Protein AF-A0A6I4T514-F1 (afdb_monomer)

Mean predicted aligned error: 13.27 Å

Solvent-accessible surface area (backbone atoms only — not comparable to full-atom values): 27432 Å² total; per-residue (Å²): 143,80,92,79,86,78,85,79,81,81,82,67,84,82,82,64,94,80,58,70,82,73,48,35,54,65,45,45,50,51,48,52,52,49,55,52,72,65,51,49,68,32,47,66,38,45,50,48,49,50,52,49,49,50,22,62,66,36,32,63,74,52,52,71,67,57,29,47,54,56,55,74,60,58,63,60,54,76,78,53,40,54,42,27,47,65,46,61,66,59,56,57,58,77,94,71,58,61,94,42,57,67,49,40,46,50,50,51,46,44,36,38,28,63,82,70,76,57,60,56,33,46,58,62,52,61,55,42,86,90,59,68,97,79,67,57,71,56,53,55,47,52,50,33,52,58,51,44,59,33,44,81,66,31,50,65,57,33,48,26,38,76,24,47,34,41,22,43,32,43,51,42,52,62,78,42,75,63,51,79,96,52,50,70,68,54,51,51,48,53,43,40,55,47,46,51,36,51,26,40,33,24,30,49,32,28,27,22,52,29,31,27,24,33,57,38,73,58,51,78,50,36,71,69,64,88,89,51,77,43,38,31,34,55,61,38,61,62,47,21,60,56,51,47,57,63,46,52,64,54,68,70,58,69,53,83,70,61,69,74,64,76,82,83,83,82,78,84,81,92,52,80,78,56,49,65,53,47,71,66,45,50,71,57,46,66,65,66,65,69,75,82,68,63,73,69,54,52,59,53,23,53,56,54,50,57,65,60,67,75,72,65,97,42,73,65,60,55,40,34,73,39,98,59,63,52,71,74,56,30,68,32,45,34,31,25,66,54,44,81,61,32,46,53,67,24,43,31,31,38,8,42,53,45,39,48,31,43,53,64,41,42,59,66,49,53,54,47,51,52,74,44,77,86,50,92,77,68,68,58,57,59,70,69,72,75,57,79,88,51,45,55,97,64,44,66,67,56,38,53,55,52,42,52,40,45,34,43,72,57,50,65,53,70,68,88,74,61,88,59,67,79,67,45,74,79,40,97,62,78,74,100,58,74,53,45,53,54,48,22,50,50,49,43,55,57,14,58,74,42,76,81,74,95,60,95,62,70,86,66,68,58,54,31,52,38,46,64,68,28,37,39,46,59,38,48,25,49,53,79

Radius of gyration: 26.82 Å; Cα contacts (8 Å, |Δi|>4): 531; chains: 1; bounding box: 103×42×83 Å

Organism: NCBI:txid1808508

Sequence (480 aa):
MKLSDKKTDNNKPKNKPRNFARNVPRNLKRLAKTVIKYRPISRRGLLNVRDWLFAEIWGENLSSEKRQAQLFSFEPWDKLKMAVMDSRDLPLPDNIVPDSAAGLLELCKKLLDRSDDGYLRTHFVTGWAGVEHGFEDAELRAFCEQLWQTSANDPDFYRLVVRGDHGSATAYLTKHRIPVGLTAESAIRLIYRMELIWCAHDAQASAGRAARSMKGAFSWLHSNVEGERMCAGTPIAIWRPVYQMLTENTDRYRTNEEARGGKAEAKPTRHDDVKNIKAVVEPTLQREMLRDISRKDRDHLLADVRDLAESQDDIFWNEIRKDKTSEEVANLQMSQIWYRGLTPLQVISLAVVRLIQMEATLEKRIASMYRHTGSTDAFYPPVLAFSQSELPENWRKRAVQLVDDLRRTILNDCDHGSRNEEVREGAGVTSHSNDYLDEALRFLEEANQEPLPNAPSLPLTGKRRTASLLDVAAETRMAR

Nearest PDB structures (foldseek):
  7dr2-assembly1_aB  TM=1.729E-01  e=5.388E+00  Cyanophora paradoxa

Secondary structure (DSSP, 8-state):
------------------SHHHHSHHHHHHHHHHHHHT---SHHHHHHHHHHHHHHHHTTTS-HHHHHHHHTT---GGGS-HHHHHTTTSPPPGGGS-SSHHHHHHHHHHHH-TT--SHHHHHHHHTSTT--SS-HHHHHHHHHHHHHHHHHH-HHHHHHHHHT-HHHHHHHHHHSPPPTT--HHHHHHHHHHHHHHHHHHHHHHHHHHHHHHHH-TTTTTS-PPTT---BTHHHHHHHHHHHHHHHHHHHT---TTGGGS--PPPPPPP-HHHHHHHHHHHHHHHHHHSSS--HHHHHHHHHHHHHGGGS---HHHHHHHSSS--HHHHTSBHHHHHTTT--HHHHHHHHHHHHHHHHHHHHHHHHHHHHHBTBTT----SSPPP-GGGS-TTHHHHHHHHHHHHIIIII----SS---GGGTTTTT-----THHHHHHHHHHHHHHHSPPPSS---TTS-HHHHHHHHS--HHHHH--

Structure (mmCIF, N/CA/C/O backbone):
data_AF-A0A6I4T514-F1
#
_entry.id   AF-A0A6I4T514-F1
#
loop_
_atom_site.group_PDB
_atom_site.id
_atom_site.type_symbol
_atom_site.label_atom_id
_atom_site.label_alt_id
_atom_site.label_comp_id
_atom_site.label_asym_id
_atom_site.label_entity_id
_atom_site.label_seq_id
_atom_site.pdbx_PDB_ins_code
_atom_site.Cartn_x
_atom_site.Cartn_y
_atom_site.Cartn_z
_atom_site.occupancy
_atom_site.B_iso_or_equiv
_atom_site.auth_seq_id
_atom_site.auth_comp_id
_atom_site.auth_asym_id
_atom_site.auth_atom_id
_atom_site.pdbx_PDB_model_num
ATOM 1 N N . MET A 1 1 ? 73.552 7.744 5.728 1.00 41.56 1 MET A N 1
ATOM 2 C CA . MET A 1 1 ? 72.502 8.761 5.518 1.00 41.56 1 MET A CA 1
ATOM 3 C C . MET A 1 1 ? 72.047 8.695 4.064 1.00 41.56 1 MET A C 1
ATOM 5 O O . MET A 1 1 ? 72.770 9.163 3.198 1.00 41.56 1 MET A O 1
ATOM 9 N N . LYS A 1 2 ? 70.929 8.008 3.804 1.00 26.48 2 LYS A N 1
ATOM 10 C CA . LYS A 1 2 ? 70.063 8.112 2.614 1.00 26.48 2 LYS A CA 1
ATOM 11 C C . LYS A 1 2 ? 68.836 7.233 2.886 1.00 26.48 2 LYS A C 1
ATOM 13 O O . LYS A 1 2 ? 68.977 6.031 3.088 1.00 26.48 2 LYS A O 1
ATOM 18 N N . LEU A 1 3 ? 67.682 7.883 3.009 1.00 29.42 3 LEU A N 1
ATOM 19 C CA . LEU A 1 3 ? 66.359 7.285 3.184 1.00 29.42 3 LEU A CA 1
ATOM 20 C C . LEU A 1 3 ? 65.986 6.504 1.912 1.00 29.42 3 LEU A C 1
ATOM 22 O O . LEU A 1 3 ? 66.141 7.036 0.815 1.00 29.42 3 LEU A O 1
ATOM 26 N N . SER A 1 4 ? 65.514 5.261 2.052 1.00 28.69 4 SER A N 1
ATOM 27 C CA . SER A 1 4 ? 64.850 4.525 0.970 1.00 28.69 4 SER A CA 1
ATOM 28 C C . SER A 1 4 ? 63.427 4.192 1.410 1.00 28.69 4 SER A C 1
ATOM 30 O O . SER A 1 4 ? 63.232 3.429 2.362 1.00 28.69 4 SER A O 1
ATOM 32 N N . ASP A 1 5 ? 62.466 4.792 0.716 1.00 28.94 5 ASP A N 1
ATOM 33 C CA . ASP A 1 5 ? 61.029 4.673 0.925 1.00 28.94 5 ASP A CA 1
ATOM 34 C C . ASP A 1 5 ? 60.542 3.221 0.872 1.00 28.94 5 ASP A C 1
ATOM 36 O O . ASP A 1 5 ? 60.713 2.498 -0.116 1.00 28.94 5 ASP A O 1
ATOM 40 N N . LYS A 1 6 ? 59.885 2.798 1.956 1.00 32.69 6 LYS A N 1
ATOM 41 C CA . LYS A 1 6 ? 59.033 1.610 1.971 1.00 32.69 6 LYS A CA 1
ATOM 42 C C . LYS A 1 6 ? 57.714 1.959 1.285 1.00 32.69 6 LYS A C 1
ATOM 44 O O . LYS A 1 6 ? 57.008 2.866 1.711 1.00 32.69 6 LYS A O 1
ATOM 49 N N . LYS A 1 7 ? 57.401 1.177 0.250 1.00 30.92 7 LYS A N 1
ATOM 50 C CA . LYS A 1 7 ? 56.114 1.081 -0.448 1.00 30.92 7 LYS A CA 1
ATOM 51 C C . LYS A 1 7 ? 54.922 1.233 0.506 1.00 30.92 7 LYS A C 1
ATOM 53 O O . LYS A 1 7 ? 54.675 0.356 1.331 1.00 30.92 7 LYS A O 1
ATOM 58 N N . THR A 1 8 ? 54.155 2.298 0.327 1.00 29.30 8 THR A N 1
ATOM 59 C CA . THR A 1 8 ? 52.749 2.366 0.719 1.00 29.30 8 THR A CA 1
ATOM 60 C C . THR A 1 8 ? 51.925 1.673 -0.363 1.00 29.30 8 THR A C 1
ATOM 62 O O . THR A 1 8 ? 51.815 2.144 -1.495 1.00 29.30 8 THR A O 1
ATOM 65 N N . ASP A 1 9 ? 51.384 0.502 -0.027 1.00 27.64 9 ASP A N 1
ATOM 66 C CA . ASP A 1 9 ? 50.375 -0.171 -0.839 1.00 27.64 9 ASP A CA 1
ATOM 67 C C . ASP A 1 9 ? 49.108 0.693 -0.870 1.00 27.64 9 ASP A C 1
ATOM 69 O O . ASP A 1 9 ? 48.413 0.869 0.132 1.00 27.64 9 ASP A O 1
ATOM 73 N N . ASN A 1 10 ? 48.811 1.233 -2.051 1.00 25.98 10 ASN A N 1
ATOM 74 C CA . ASN A 1 10 ? 47.530 1.840 -2.385 1.00 25.98 10 ASN A CA 1
ATOM 75 C C . ASN A 1 10 ? 46.433 0.767 -2.334 1.00 25.98 10 ASN A C 1
ATOM 77 O O . ASN A 1 10 ? 46.125 0.121 -3.341 1.00 25.98 10 ASN A O 1
ATOM 81 N N . ASN A 1 11 ? 45.811 0.601 -1.169 1.00 28.73 11 ASN A N 1
ATOM 82 C CA . ASN A 1 11 ? 44.577 -0.158 -1.009 1.00 28.73 11 ASN A CA 1
ATOM 83 C C . ASN A 1 11 ? 43.403 0.654 -1.589 1.00 28.73 11 ASN A C 1
ATOM 85 O O . ASN A 1 11 ? 42.594 1.235 -0.875 1.00 28.73 11 ASN A O 1
ATOM 89 N N . LYS A 1 12 ? 43.321 0.710 -2.924 1.00 27.33 12 LYS A N 1
ATOM 90 C CA . LYS A 1 12 ? 42.084 1.083 -3.620 1.00 27.33 12 LYS A CA 1
ATOM 91 C C . LYS A 1 12 ? 41.044 -0.014 -3.356 1.00 27.33 12 LYS A C 1
ATOM 93 O O . LYS A 1 12 ? 41.368 -1.184 -3.603 1.00 27.33 12 LYS A O 1
ATOM 98 N N . PRO A 1 13 ? 39.804 0.300 -2.942 1.00 26.91 13 PRO A N 1
ATOM 99 C CA . PRO A 1 13 ? 38.747 -0.697 -2.919 1.00 26.91 13 PRO A CA 1
ATOM 100 C C . PRO A 1 13 ? 38.519 -1.177 -4.356 1.00 26.91 13 PRO A C 1
ATOM 102 O O . PRO A 1 13 ? 38.092 -0.437 -5.241 1.00 26.91 13 PRO A O 1
ATOM 105 N N . LYS A 1 14 ? 38.868 -2.439 -4.617 1.00 28.34 14 LYS A N 1
ATOM 106 C CA . LYS A 1 14 ? 38.543 -3.135 -5.864 1.00 28.34 14 LYS A CA 1
ATOM 107 C C . LYS A 1 14 ? 37.040 -3.436 -5.877 1.00 28.34 14 LYS A C 1
ATOM 109 O O . LYS A 1 14 ? 36.660 -4.598 -5.758 1.00 28.34 14 LYS A O 1
ATOM 114 N N . ASN A 1 15 ? 36.199 -2.423 -6.077 1.00 31.55 15 ASN A N 1
ATOM 115 C CA . ASN A 1 15 ? 34.811 -2.629 -6.490 1.00 31.55 15 ASN A CA 1
ATOM 116 C C . ASN A 1 15 ? 34.815 -3.122 -7.938 1.00 31.55 15 ASN A C 1
ATOM 118 O O . ASN A 1 15 ? 34.762 -2.363 -8.901 1.00 31.55 15 ASN A O 1
ATOM 122 N N . LYS A 1 16 ? 34.968 -4.438 -8.094 1.00 29.22 16 LYS A N 1
ATOM 123 C CA . LYS A 1 16 ? 34.663 -5.113 -9.350 1.00 29.22 16 LYS A CA 1
ATOM 124 C C . LYS A 1 16 ? 33.144 -5.290 -9.423 1.00 29.22 16 LYS A C 1
ATOM 126 O O . LYS A 1 16 ? 32.618 -5.954 -8.533 1.00 29.22 16 LYS A O 1
ATOM 131 N N . PRO A 1 17 ? 32.464 -4.864 -10.502 1.00 32.59 17 PRO A N 1
ATOM 132 C CA . PRO A 1 17 ? 31.140 -5.372 -10.840 1.00 32.59 17 PRO A CA 1
ATOM 133 C C . PRO A 1 17 ? 31.314 -6.824 -11.308 1.00 32.59 17 PRO A C 1
ATOM 135 O O . PRO A 1 17 ? 31.424 -7.129 -12.495 1.00 32.59 17 PRO A O 1
ATOM 138 N N . ARG A 1 18 ? 31.490 -7.753 -10.365 1.00 33.47 18 ARG A N 1
ATOM 139 C CA . ARG A 1 18 ? 31.657 -9.174 -10.671 1.00 33.47 18 ARG A CA 1
ATOM 140 C C . ARG A 1 18 ? 30.281 -9.837 -10.687 1.00 33.47 18 ARG A C 1
ATOM 142 O O . ARG A 1 18 ? 29.715 -10.113 -9.643 1.00 33.47 18 ARG A O 1
ATOM 149 N N . ASN A 1 19 ? 29.851 -10.188 -11.903 1.00 39.41 19 ASN A N 1
ATOM 150 C CA . ASN A 1 19 ? 28.848 -11.207 -12.260 1.00 39.41 19 ASN A CA 1
ATOM 151 C C . ASN A 1 19 ? 27.370 -10.813 -12.460 1.00 39.41 19 ASN A C 1
ATOM 153 O O . ASN A 1 19 ? 26.538 -11.715 -12.524 1.00 39.41 19 ASN A O 1
ATOM 157 N N . PHE A 1 20 ? 27.034 -9.553 -12.752 1.00 36.19 20 PHE A N 1
ATOM 158 C CA . PHE A 1 20 ? 25.692 -9.227 -13.278 1.00 36.19 20 PHE A CA 1
ATOM 159 C C . PHE A 1 20 ? 25.389 -9.976 -14.599 1.00 36.19 20 PHE A C 1
ATOM 161 O O . PHE A 1 20 ? 24.341 -10.598 -14.764 1.00 36.19 20 PHE A O 1
ATOM 168 N N . ALA A 1 21 ? 26.365 -10.049 -15.512 1.00 37.84 21 ALA A N 1
ATOM 169 C CA . ALA A 1 21 ? 26.207 -10.676 -16.830 1.00 37.84 21 ALA A CA 1
ATOM 170 C C . ALA A 1 21 ? 26.082 -12.219 -16.822 1.00 37.84 21 ALA A C 1
ATOM 172 O O . ALA A 1 21 ? 25.612 -12.804 -17.799 1.00 37.84 21 ALA A O 1
ATOM 173 N N . ARG A 1 22 ? 26.495 -12.913 -15.747 1.00 39.97 22 ARG A N 1
ATOM 174 C CA . ARG A 1 22 ? 26.476 -14.392 -15.703 1.00 39.97 22 ARG A CA 1
ATOM 175 C C . ARG A 1 22 ? 25.119 -14.982 -15.319 1.00 39.97 22 ARG A C 1
ATOM 177 O O . ARG A 1 22 ? 24.832 -16.102 -15.737 1.00 39.97 22 ARG A O 1
ATOM 184 N N . ASN A 1 23 ? 24.279 -14.236 -14.599 1.00 43.59 23 ASN A N 1
ATOM 185 C CA . ASN A 1 23 ? 23.027 -14.760 -14.034 1.00 43.59 23 ASN A CA 1
ATOM 186 C C . ASN A 1 23 ? 21.745 -14.235 -14.711 1.00 43.59 23 ASN A C 1
ATOM 188 O O . ASN A 1 23 ? 20.684 -14.840 -14.577 1.00 43.59 23 ASN A O 1
ATOM 192 N N . VAL A 1 24 ? 21.857 -13.195 -15.538 1.00 49.09 24 VAL A N 1
ATOM 193 C CA . VAL A 1 24 ? 20.817 -12.718 -16.472 1.00 49.09 24 VAL A CA 1
ATOM 194 C C . VAL A 1 24 ? 20.384 -13.732 -17.576 1.00 49.09 24 VAL A C 1
ATOM 196 O O . VAL A 1 24 ? 19.271 -13.601 -18.082 1.00 49.09 24 VAL A O 1
ATOM 199 N N . PRO A 1 25 ? 21.112 -14.812 -17.961 1.00 53.62 25 PRO A N 1
ATOM 200 C CA . PRO A 1 25 ? 20.721 -15.610 -19.135 1.00 53.62 25 PRO A CA 1
ATOM 201 C C . PRO A 1 25 ? 19.523 -16.563 -18.987 1.00 53.62 25 PRO A C 1
ATOM 203 O O . PRO A 1 25 ? 18.823 -16.777 -19.970 1.00 53.62 25 PRO A O 1
ATOM 206 N N . ARG A 1 26 ? 19.281 -17.228 -17.846 1.00 56.16 26 ARG A N 1
ATOM 207 C CA . ARG A 1 26 ? 18.296 -18.343 -17.812 1.00 56.16 26 ARG A CA 1
ATOM 208 C C . ARG A 1 26 ? 16.852 -17.848 -17.885 1.00 56.16 26 ARG A C 1
ATOM 210 O O . ARG A 1 26 ? 16.069 -18.364 -18.683 1.00 56.16 26 ARG A O 1
ATOM 217 N N . ASN A 1 27 ? 16.521 -16.840 -17.086 1.00 53.00 27 ASN A N 1
ATOM 218 C CA . ASN A 1 27 ? 15.169 -16.291 -17.027 1.00 53.00 27 ASN A CA 1
ATOM 219 C C . ASN A 1 27 ? 14.892 -15.346 -18.193 1.00 53.00 27 ASN A C 1
ATOM 221 O O . ASN A 1 27 ? 13.785 -15.377 -18.716 1.00 53.00 27 ASN A O 1
ATOM 225 N N . LEU A 1 28 ? 15.908 -14.650 -18.711 1.00 56.59 28 LEU A N 1
ATOM 226 C CA . LEU A 1 28 ? 15.801 -13.919 -19.972 1.00 56.59 28 LEU A CA 1
ATOM 227 C C . LEU A 1 28 ? 15.626 -14.855 -21.180 1.00 56.59 28 LEU A C 1
ATOM 229 O O . LEU A 1 28 ? 14.815 -14.577 -22.054 1.00 56.59 28 LEU A O 1
ATOM 233 N N . LYS A 1 29 ? 16.304 -16.014 -21.222 1.00 56.38 29 LYS A N 1
ATOM 234 C CA . LYS A 1 29 ? 16.044 -17.048 -22.246 1.00 56.38 29 LYS A CA 1
ATOM 235 C C . LYS A 1 29 ? 14.643 -17.635 -22.119 1.00 56.38 29 LYS A C 1
ATOM 237 O O . LYS A 1 29 ? 14.000 -17.870 -23.134 1.00 56.38 29 LYS A O 1
ATOM 242 N N . ARG A 1 30 ? 14.170 -17.905 -20.897 1.00 60.59 30 ARG A N 1
ATOM 243 C CA . ARG A 1 30 ? 12.790 -18.360 -20.657 1.00 60.59 30 ARG A CA 1
ATOM 244 C C . ARG A 1 30 ? 11.793 -17.303 -21.124 1.00 60.59 30 ARG A C 1
ATOM 246 O O . ARG A 1 30 ? 10.854 -17.651 -21.824 1.00 60.59 30 ARG A O 1
ATOM 253 N N . LEU A 1 31 ? 12.038 -16.042 -20.782 1.00 58.00 31 LEU A N 1
ATOM 254 C CA . LEU A 1 31 ? 11.253 -14.893 -21.208 1.00 58.00 31 LEU A CA 1
ATOM 255 C C . LEU A 1 31 ? 11.187 -14.821 -22.734 1.00 58.00 31 LEU A C 1
ATOM 257 O O . LEU A 1 31 ? 10.098 -14.883 -23.294 1.00 58.00 31 LEU A O 1
ATOM 261 N N . ALA A 1 32 ? 12.343 -14.806 -23.398 1.00 58.34 32 ALA A N 1
ATOM 262 C CA . ALA A 1 32 ? 12.440 -14.817 -24.850 1.00 58.34 32 ALA A CA 1
ATOM 263 C C . ALA A 1 32 ? 11.684 -16.007 -25.462 1.00 58.34 32 ALA A C 1
ATOM 265 O O . ALA A 1 32 ? 10.872 -15.808 -26.353 1.00 58.34 32 ALA A O 1
ATOM 266 N N . LYS A 1 33 ? 11.850 -17.229 -24.935 1.00 57.84 33 LYS A N 1
ATOM 267 C CA . LYS A 1 33 ? 11.088 -18.415 -25.375 1.00 57.84 33 LYS A CA 1
ATOM 268 C C . LYS A 1 33 ? 9.579 -18.258 -25.216 1.00 57.84 33 LYS A C 1
ATOM 270 O O . LYS A 1 33 ? 8.834 -18.721 -26.071 1.00 57.84 33 LYS A O 1
ATOM 275 N N . THR A 1 34 ? 9.114 -17.628 -24.143 1.00 59.50 34 THR A N 1
ATOM 276 C CA . THR A 1 34 ? 7.685 -17.384 -23.944 1.00 59.50 34 THR A CA 1
ATOM 277 C C . THR A 1 34 ? 7.157 -16.358 -24.941 1.00 59.50 34 THR A C 1
ATOM 279 O O . THR A 1 34 ? 6.141 -16.614 -25.579 1.00 59.50 34 THR A O 1
ATOM 282 N N . VAL A 1 35 ? 7.879 -15.250 -25.142 1.00 56.28 35 VAL A N 1
ATOM 283 C CA . VAL A 1 35 ? 7.565 -14.257 -26.181 1.00 56.28 35 VAL A CA 1
ATOM 284 C C . VAL A 1 35 ? 7.478 -14.919 -27.562 1.00 56.28 35 VAL A C 1
ATOM 286 O O . VAL A 1 35 ? 6.530 -14.673 -28.302 1.00 56.28 35 VAL A O 1
ATOM 289 N N . ILE A 1 36 ? 8.405 -15.832 -27.871 1.00 55.06 36 ILE A N 1
ATOM 290 C CA . ILE A 1 36 ? 8.405 -16.620 -29.113 1.00 55.06 36 ILE A CA 1
ATOM 291 C C . ILE A 1 36 ? 7.199 -17.554 -29.198 1.00 55.06 36 ILE A C 1
ATOM 293 O O . ILE A 1 36 ? 6.534 -17.597 -30.229 1.00 55.06 36 ILE A O 1
ATOM 297 N N . LYS A 1 37 ? 6.895 -18.299 -28.126 1.00 58.38 37 LYS A N 1
ATOM 298 C CA . LYS A 1 37 ? 5.769 -19.244 -28.079 1.00 58.38 37 LYS A CA 1
ATOM 299 C C . LYS A 1 37 ? 4.439 -18.551 -28.366 1.00 58.38 37 LYS A C 1
ATOM 301 O O . LYS A 1 37 ? 3.600 -19.128 -29.050 1.00 58.38 37 LYS A O 1
ATOM 306 N N . TYR A 1 38 ? 4.257 -17.331 -27.863 1.00 56.12 38 TYR A N 1
ATOM 307 C CA . TYR A 1 38 ? 3.047 -16.550 -28.113 1.00 56.12 38 TYR A CA 1
ATOM 308 C C . TYR A 1 38 ? 2.940 -16.025 -29.547 1.00 56.12 38 TYR A C 1
ATOM 310 O O . TYR A 1 38 ? 1.874 -15.526 -29.897 1.00 56.12 38 TYR A O 1
ATOM 318 N N . ARG A 1 39 ? 4.002 -16.158 -30.364 1.00 54.09 39 ARG A N 1
ATOM 319 C CA . ARG A 1 39 ? 4.0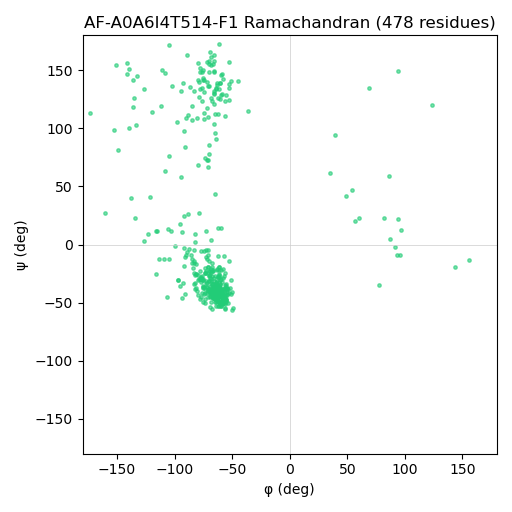68 -15.767 -31.782 1.00 54.09 39 ARG A CA 1
ATOM 320 C C . ARG A 1 39 ? 3.243 -14.509 -32.055 1.00 54.09 39 ARG A C 1
ATOM 322 O O . ARG A 1 39 ? 2.257 -14.587 -32.785 1.00 54.09 39 ARG A O 1
ATOM 329 N N . PRO A 1 40 ? 3.566 -13.368 -31.429 1.00 52.06 40 PRO A N 1
ATOM 330 C CA . PRO A 1 40 ? 2.796 -12.158 -31.639 1.00 52.06 40 PRO A CA 1
ATOM 331 C C . PRO A 1 40 ? 2.947 -11.718 -33.101 1.00 52.06 40 PRO A C 1
ATOM 333 O O . PRO A 1 40 ? 3.923 -11.083 -33.479 1.00 52.06 40 PRO A O 1
ATOM 336 N N . ILE A 1 41 ? 1.982 -12.116 -33.931 1.00 44.94 41 ILE A N 1
ATOM 337 C CA . ILE A 1 41 ? 1.919 -11.834 -35.372 1.00 44.94 41 ILE A CA 1
ATOM 338 C C . ILE A 1 41 ? 1.337 -10.447 -35.672 1.00 44.94 41 ILE A C 1
ATOM 340 O O . ILE A 1 41 ? 1.135 -10.099 -36.826 1.00 44.94 41 ILE A O 1
ATOM 344 N N . SER A 1 42 ? 1.017 -9.673 -34.635 1.00 44.69 42 SER A N 1
ATOM 345 C CA . SER A 1 42 ? 0.497 -8.309 -34.714 1.00 44.69 42 SER A CA 1
ATOM 346 C C . SER A 1 42 ? 1.112 -7.467 -33.597 1.00 44.69 42 SER A C 1
ATOM 348 O O . SER A 1 42 ? 1.479 -7.998 -32.543 1.00 44.69 42 SER A O 1
ATOM 350 N N . ARG A 1 43 ? 1.158 -6.140 -33.768 1.00 46.75 43 ARG A N 1
ATOM 351 C CA . ARG A 1 43 ? 1.483 -5.216 -32.676 1.00 46.75 43 ARG A CA 1
ATOM 352 C C . ARG A 1 43 ? 0.604 -5.460 -31.463 1.00 46.75 43 ARG A C 1
ATOM 354 O O . ARG A 1 43 ? 1.087 -5.435 -30.342 1.00 46.75 43 ARG A O 1
ATOM 361 N N . ARG A 1 44 ? -0.685 -5.703 -31.684 1.00 50.00 44 ARG A N 1
ATOM 362 C CA . ARG A 1 44 ? -1.611 -6.053 -30.611 1.00 50.00 44 ARG A CA 1
ATOM 363 C C . ARG A 1 44 ? -1.146 -7.313 -29.886 1.00 50.00 44 ARG A C 1
ATOM 365 O O . ARG A 1 44 ? -1.124 -7.316 -28.669 1.00 50.00 44 ARG A O 1
ATOM 372 N N . GLY A 1 45 ? -0.677 -8.331 -30.604 1.00 52.91 45 GLY A N 1
ATOM 373 C CA . GLY A 1 45 ? 0.000 -9.485 -30.013 1.00 52.91 45 GLY A CA 1
ATOM 374 C C . GLY A 1 45 ? 1.257 -9.103 -29.222 1.00 52.91 45 GLY A C 1
ATOM 375 O O . GLY A 1 45 ? 1.465 -9.624 -28.134 1.00 52.91 45 GLY A O 1
ATOM 376 N N . LEU A 1 46 ? 2.078 -8.177 -29.727 1.00 53.53 46 LEU A N 1
ATOM 377 C CA . LEU A 1 46 ? 3.303 -7.715 -29.062 1.00 53.53 46 LEU A CA 1
ATOM 378 C C . LEU A 1 46 ? 3.008 -6.937 -27.776 1.00 53.53 46 LEU A C 1
ATOM 380 O O . LEU A 1 46 ? 3.623 -7.200 -26.746 1.00 53.53 46 LEU A O 1
ATOM 384 N N . LEU A 1 47 ? 2.045 -6.018 -27.824 1.00 55.12 47 LEU A N 1
ATOM 385 C CA . LEU A 1 47 ? 1.536 -5.295 -26.664 1.00 55.12 47 LEU A CA 1
ATOM 386 C C . LEU A 1 47 ? 0.884 -6.266 -25.687 1.00 55.12 47 LEU A C 1
ATOM 388 O O . LEU A 1 47 ? 1.170 -6.182 -24.509 1.00 55.12 47 LEU A O 1
ATOM 392 N N . ASN A 1 48 ? 0.130 -7.260 -26.158 1.00 58.62 48 ASN A N 1
ATOM 393 C CA . ASN A 1 48 ? -0.434 -8.293 -25.293 1.00 58.62 48 ASN A CA 1
ATOM 394 C C . ASN A 1 48 ? 0.660 -9.108 -24.598 1.00 58.62 48 ASN A C 1
ATOM 396 O O . ASN A 1 48 ? 0.521 -9.415 -23.423 1.00 58.62 48 ASN A O 1
ATOM 400 N N . VAL A 1 49 ? 1.753 -9.455 -25.285 1.00 59.50 49 VAL A N 1
ATOM 401 C CA . VAL A 1 49 ? 2.888 -10.152 -24.665 1.00 59.50 49 VAL A CA 1
ATOM 402 C C . VAL A 1 49 ? 3.606 -9.240 -23.670 1.00 59.50 49 VAL A C 1
ATOM 404 O O . VAL A 1 49 ? 3.937 -9.687 -22.576 1.00 59.50 49 VAL A O 1
ATOM 407 N N . ARG A 1 50 ? 3.820 -7.965 -24.007 1.00 61.88 50 ARG A N 1
ATOM 408 C CA . ARG A 1 50 ? 4.384 -6.954 -23.101 1.00 61.88 50 ARG A CA 1
ATOM 409 C C . ARG A 1 50 ? 3.521 -6.780 -21.853 1.00 61.88 50 ARG A C 1
ATOM 411 O O . ARG A 1 50 ? 4.041 -6.853 -20.747 1.00 61.88 50 ARG A O 1
ATOM 418 N N . ASP A 1 51 ? 2.228 -6.565 -22.037 1.00 62.12 51 ASP A N 1
ATOM 419 C CA . ASP A 1 51 ? 1.250 -6.324 -20.982 1.00 62.12 51 ASP A CA 1
ATOM 420 C C . ASP A 1 51 ? 1.074 -7.586 -20.140 1.00 62.12 51 ASP A C 1
ATOM 422 O O . ASP A 1 51 ? 1.044 -7.496 -18.920 1.00 62.12 51 ASP A O 1
ATOM 426 N N . TRP A 1 52 ? 1.082 -8.772 -20.758 1.00 68.19 52 TRP A N 1
ATOM 427 C CA . TRP A 1 52 ? 1.117 -10.053 -20.053 1.00 68.19 52 TRP A CA 1
ATOM 428 C C . TRP A 1 52 ? 2.380 -10.198 -19.202 1.00 68.19 52 TRP A C 1
ATOM 430 O O . TRP A 1 52 ? 2.298 -10.601 -18.047 1.00 68.19 52 TRP A O 1
ATOM 440 N N . LEU A 1 53 ? 3.552 -9.841 -19.730 1.00 65.12 53 LEU A N 1
ATOM 441 C CA . LEU A 1 53 ? 4.805 -9.902 -18.981 1.00 65.12 53 LEU A CA 1
ATOM 442 C C . LEU A 1 53 ? 4.842 -8.917 -17.829 1.00 65.12 53 LEU A C 1
ATOM 444 O O . LEU A 1 53 ? 5.224 -9.288 -16.721 1.00 65.12 53 LEU A O 1
ATOM 448 N N . PHE A 1 54 ? 4.432 -7.679 -18.085 1.00 68.75 54 PHE A N 1
ATOM 449 C CA . PHE A 1 54 ? 4.279 -6.675 -17.050 1.00 68.75 54 PHE A CA 1
ATOM 450 C C . PHE A 1 54 ? 3.297 -7.170 -15.985 1.00 68.75 54 PHE A C 1
ATOM 452 O O . PHE A 1 54 ? 3.630 -7.143 -14.806 1.00 68.75 54 PHE A O 1
ATOM 459 N N . ALA A 1 55 ? 2.159 -7.737 -16.386 1.00 69.81 55 ALA A N 1
ATOM 460 C CA . ALA A 1 55 ? 1.183 -8.326 -15.481 1.00 69.81 55 ALA A CA 1
ATOM 461 C C . ALA A 1 55 ? 1.750 -9.505 -14.678 1.00 69.81 55 ALA A C 1
ATOM 463 O O . ALA A 1 55 ? 1.486 -9.617 -13.488 1.00 69.81 55 ALA A O 1
ATOM 464 N N . GLU A 1 56 ? 2.573 -10.364 -15.271 1.00 71.44 56 GLU A N 1
ATOM 465 C CA . GLU A 1 56 ? 3.214 -11.488 -14.583 1.00 71.44 56 GLU A CA 1
ATOM 466 C C . GLU A 1 56 ? 4.226 -11.003 -13.521 1.00 71.44 56 GLU A C 1
ATOM 468 O O . GLU A 1 56 ? 4.277 -11.541 -12.407 1.00 71.44 56 GLU A O 1
ATOM 473 N N . ILE A 1 57 ? 5.008 -9.966 -13.858 1.00 69.25 57 ILE A N 1
ATOM 474 C CA . ILE A 1 57 ? 6.026 -9.331 -12.999 1.00 69.25 57 ILE A CA 1
ATOM 475 C C . ILE A 1 57 ? 5.370 -8.577 -11.848 1.00 69.25 57 ILE A C 1
ATOM 477 O O . ILE A 1 57 ? 5.712 -8.789 -10.682 1.00 69.25 57 ILE A O 1
ATOM 481 N N . TRP A 1 58 ? 4.447 -7.687 -12.202 1.00 76.56 58 TRP A N 1
ATOM 482 C CA . TRP A 1 58 ? 3.731 -6.831 -11.274 1.00 76.56 58 TRP A CA 1
ATOM 483 C C . TRP A 1 58 ? 2.794 -7.662 -10.401 1.00 76.56 58 TRP A C 1
ATOM 485 O O . TRP A 1 58 ? 2.638 -7.361 -9.227 1.00 76.56 58 TRP A O 1
ATOM 495 N N . GLY A 1 59 ? 2.263 -8.769 -10.930 1.00 78.38 59 GLY A N 1
ATOM 496 C CA . GLY A 1 59 ? 1.284 -9.635 -10.275 1.00 78.38 59 GLY A CA 1
ATOM 497 C C . GLY A 1 59 ? -0.162 -9.345 -10.671 1.00 78.38 59 GLY A C 1
ATOM 498 O O . GLY A 1 59 ? -1.066 -9.861 -10.024 1.00 78.38 59 GLY A O 1
ATOM 499 N N . GLU A 1 60 ? -0.397 -8.557 -11.725 1.00 80.25 60 GLU A N 1
ATOM 500 C CA . GLU A 1 60 ? -1.747 -8.249 -12.211 1.00 80.25 60 GLU A CA 1
ATOM 501 C C . GLU A 1 60 ? -2.503 -9.487 -12.714 1.00 80.25 60 GLU A C 1
ATOM 503 O O . GLU A 1 60 ? -3.729 -9.510 -12.739 1.00 80.25 60 GLU A O 1
ATOM 508 N N . ASN A 1 61 ? -1.781 -10.553 -13.062 1.00 78.12 61 ASN A N 1
ATOM 509 C CA . ASN A 1 61 ? -2.364 -11.836 -13.444 1.00 78.12 61 ASN A CA 1
ATOM 510 C C . ASN A 1 61 ? -2.972 -12.626 -12.264 1.00 78.12 61 ASN A C 1
ATOM 512 O O . ASN A 1 61 ? -3.627 -13.647 -12.482 1.00 78.12 61 ASN A O 1
ATOM 516 N N . LEU A 1 62 ? -2.725 -12.211 -11.018 1.00 83.38 62 LEU A N 1
ATOM 517 C CA . LEU A 1 62 ? -3.308 -12.842 -9.837 1.00 83.38 62 LEU A CA 1
ATOM 518 C C . LEU A 1 62 ? -4.776 -12.425 -9.695 1.00 83.38 62 LEU A C 1
ATOM 520 O O . LEU A 1 62 ? -5.088 -11.238 -9.791 1.00 83.38 62 LEU A O 1
ATOM 524 N N . SER A 1 63 ? -5.657 -13.391 -9.415 1.00 88.62 63 SER A N 1
ATOM 525 C CA . SER A 1 63 ? -7.043 -13.099 -9.032 1.00 88.62 63 SER A CA 1
ATOM 526 C C . SER A 1 63 ? -7.089 -12.374 -7.687 1.00 88.62 63 SER A C 1
ATOM 528 O O . SER A 1 63 ? -6.149 -12.490 -6.893 1.00 88.62 63 SER A O 1
ATOM 530 N N . SER A 1 64 ? -8.181 -11.659 -7.414 1.00 87.75 64 SER A N 1
ATOM 531 C CA . SER A 1 64 ? -8.360 -10.931 -6.155 1.00 87.75 64 SER A CA 1
ATOM 532 C C . SER A 1 64 ? -8.188 -11.841 -4.939 1.00 87.75 64 SER A C 1
ATOM 534 O O . SER A 1 64 ? -7.477 -11.466 -4.016 1.00 87.75 64 SER A O 1
ATOM 536 N N . GLU A 1 65 ? -8.699 -13.076 -4.970 1.00 90.31 65 GLU A N 1
ATOM 537 C CA . GLU A 1 65 ? -8.558 -14.042 -3.869 1.00 90.31 65 GLU A CA 1
ATOM 538 C C . GLU A 1 65 ? -7.092 -14.432 -3.636 1.00 90.31 65 GLU A C 1
ATOM 540 O O . GLU A 1 65 ? -6.646 -14.561 -2.498 1.00 90.31 65 GLU A O 1
ATOM 545 N N . LYS A 1 66 ? -6.301 -14.590 -4.708 1.00 92.06 66 LYS A N 1
ATOM 546 C CA . LYS A 1 66 ? -4.864 -14.886 -4.585 1.00 92.06 66 LYS A CA 1
ATOM 547 C C . LYS A 1 66 ? -4.082 -13.692 -4.056 1.00 92.06 66 LYS A C 1
ATOM 549 O O . LYS A 1 66 ? -3.142 -13.892 -3.289 1.00 92.06 66 LYS A O 1
ATOM 554 N N . ARG A 1 67 ? -4.438 -12.473 -4.479 1.00 93.06 67 ARG A N 1
ATOM 555 C CA . ARG A 1 67 ? -3.829 -11.242 -3.956 1.00 93.06 67 ARG A CA 1
ATOM 556 C C . ARG A 1 67 ? -4.140 -11.104 -2.469 1.00 93.06 67 ARG A C 1
ATOM 558 O O . ARG A 1 67 ? -3.214 -10.956 -1.685 1.00 93.06 67 ARG A O 1
ATOM 565 N N . GLN A 1 68 ? -5.401 -11.281 -2.087 1.00 93.00 68 GLN A N 1
ATOM 566 C CA . GLN A 1 68 ? -5.876 -11.260 -0.705 1.00 93.00 68 GLN A CA 1
ATOM 567 C C . GLN A 1 68 ? -5.155 -12.307 0.163 1.00 93.00 68 GLN A C 1
ATOM 569 O O . GLN A 1 68 ? -4.587 -11.971 1.198 1.00 93.00 68 GLN A O 1
ATOM 574 N N . ALA A 1 69 ? -5.077 -13.564 -0.289 1.00 92.50 69 ALA A N 1
ATOM 575 C CA . ALA A 1 69 ? -4.385 -14.629 0.439 1.00 92.50 69 ALA A CA 1
ATOM 576 C C . ALA A 1 69 ? -2.883 -14.348 0.631 1.00 92.50 69 ALA A C 1
ATOM 578 O O . ALA A 1 69 ? -2.338 -14.625 1.696 1.00 92.50 69 ALA A O 1
ATOM 579 N N . GLN A 1 70 ? -2.202 -13.784 -0.375 1.00 93.56 70 GLN A N 1
ATOM 580 C CA . GLN A 1 70 ? -0.791 -13.397 -0.242 1.00 93.56 70 GLN A CA 1
ATOM 581 C C . GLN A 1 70 ? -0.615 -12.179 0.666 1.00 93.56 70 GLN A C 1
ATOM 583 O O . GLN A 1 70 ? 0.301 -12.163 1.488 1.00 93.56 70 GLN A O 1
ATOM 588 N N . LEU A 1 71 ? -1.498 -11.186 0.562 1.00 93.94 71 LEU A N 1
ATOM 589 C CA . LEU A 1 71 ? -1.466 -9.992 1.397 1.00 93.94 71 LEU A CA 1
ATOM 590 C C . LEU A 1 71 ? -1.548 -10.369 2.881 1.00 93.94 71 LEU A C 1
ATOM 592 O O . LEU A 1 71 ? -0.674 -9.975 3.651 1.00 93.94 71 LEU A O 1
ATOM 596 N N . PHE A 1 72 ? -2.500 -11.228 3.251 1.00 94.38 72 PHE A N 1
ATOM 597 C CA . PHE A 1 72 ? -2.739 -11.641 4.640 1.00 94.38 72 PHE A CA 1
ATOM 598 C C . PHE A 1 72 ? -2.020 -12.927 5.066 1.00 94.38 72 PHE A C 1
ATOM 600 O O . PHE A 1 72 ? -2.259 -13.445 6.151 1.00 94.38 72 PHE A O 1
ATOM 607 N N . SER A 1 73 ? -1.089 -13.428 4.249 1.00 91.06 73 SER A N 1
ATOM 608 C CA . SER A 1 73 ? -0.126 -14.456 4.679 1.00 91.06 73 SER A CA 1
ATOM 609 C C . SER A 1 73 ? 0.910 -13.921 5.676 1.00 91.06 73 SER A C 1
ATOM 611 O O . SER A 1 73 ? 1.642 -14.695 6.286 1.00 91.06 73 SER A O 1
ATOM 613 N N . PHE A 1 74 ? 1.007 -12.592 5.796 1.00 89.88 74 PHE A N 1
ATOM 614 C CA . PHE A 1 74 ? 2.005 -11.877 6.590 1.00 89.88 74 PHE A CA 1
ATOM 615 C C . PHE A 1 74 ? 3.475 -12.200 6.240 1.00 89.88 74 PHE A C 1
ATOM 617 O O . PHE A 1 74 ? 4.377 -11.881 7.007 1.00 89.88 74 PHE A O 1
ATOM 624 N N . GLU A 1 75 ? 3.760 -12.734 5.041 1.00 88.69 75 GLU A N 1
ATOM 625 C CA . GLU A 1 75 ? 5.133 -12.843 4.515 1.00 88.69 75 GLU A CA 1
ATOM 626 C C . GLU A 1 75 ? 5.819 -11.471 4.389 1.00 88.69 75 GLU A C 1
ATOM 628 O O . GLU A 1 75 ? 5.145 -10.520 4.010 1.00 88.69 75 GLU A O 1
ATOM 633 N N . PRO A 1 76 ? 7.139 -11.337 4.606 1.00 87.06 76 PRO A N 1
ATOM 634 C CA . PRO A 1 76 ? 7.860 -10.071 4.444 1.00 87.06 76 PRO A CA 1
ATOM 635 C C . PRO A 1 76 ? 7.514 -9.290 3.160 1.00 87.06 76 PRO A C 1
ATOM 637 O O . PRO A 1 76 ? 7.345 -9.874 2.087 1.00 87.06 76 PRO A O 1
ATOM 640 N N . TRP A 1 77 ? 7.416 -7.958 3.262 1.00 87.19 77 TRP A N 1
ATOM 641 C CA . TRP A 1 77 ? 6.973 -7.080 2.164 1.00 87.19 77 TRP A CA 1
ATOM 642 C C . TRP A 1 77 ? 7.788 -7.232 0.874 1.00 87.19 77 TRP A C 1
ATOM 644 O O . TRP A 1 77 ? 7.248 -7.130 -0.226 1.00 87.19 77 TRP A O 1
ATOM 654 N N . ASP A 1 78 ? 9.082 -7.514 0.989 1.00 77.44 78 ASP A N 1
ATOM 655 C CA . ASP A 1 78 ? 9.989 -7.723 -0.140 1.00 77.44 78 ASP A CA 1
ATOM 656 C C . ASP A 1 78 ? 9.667 -8.991 -0.953 1.00 77.44 78 ASP A C 1
ATOM 658 O O . ASP A 1 78 ? 9.986 -9.058 -2.147 1.00 77.44 78 ASP A O 1
ATOM 662 N N . LYS A 1 79 ? 8.970 -9.966 -0.358 1.00 81.12 79 LYS A N 1
ATOM 663 C CA . LYS A 1 79 ? 8.501 -11.182 -1.038 1.00 81.12 79 LYS A CA 1
ATOM 664 C C . LYS A 1 79 ? 7.216 -10.966 -1.835 1.00 81.12 79 LYS A C 1
ATOM 666 O O . LYS A 1 79 ? 7.008 -11.657 -2.836 1.00 81.12 79 LYS A O 1
ATOM 671 N N . LEU A 1 80 ? 6.398 -9.979 -1.473 1.00 86.69 80 LEU A N 1
ATOM 672 C CA . LEU A 1 80 ? 5.122 -9.716 -2.140 1.00 86.69 80 LEU A CA 1
ATOM 673 C C . LEU A 1 80 ? 5.306 -9.050 -3.507 1.00 86.69 80 LEU A C 1
ATOM 675 O O . LEU A 1 80 ? 6.174 -8.199 -3.706 1.00 86.69 80 LEU A O 1
ATOM 679 N N . LYS A 1 81 ? 4.453 -9.409 -4.473 1.00 85.62 81 LYS A N 1
ATOM 680 C CA . LYS A 1 81 ? 4.394 -8.712 -5.767 1.00 85.62 81 LYS A CA 1
ATOM 681 C C . LYS A 1 81 ? 3.763 -7.319 -5.615 1.00 85.62 81 LYS A C 1
ATOM 683 O O . LYS A 1 81 ? 2.973 -7.093 -4.703 1.00 85.62 81 LYS A O 1
ATOM 688 N N . MET A 1 82 ? 4.057 -6.409 -6.547 1.00 85.12 82 MET A N 1
ATOM 689 C CA . MET A 1 82 ? 3.521 -5.039 -6.527 1.00 85.12 82 MET A CA 1
ATOM 690 C C . MET A 1 82 ? 1.987 -5.015 -6.499 1.00 85.12 82 MET A C 1
ATOM 692 O O . MET A 1 82 ? 1.423 -4.382 -5.620 1.00 85.12 82 MET A O 1
ATOM 696 N N . ALA A 1 83 ? 1.325 -5.805 -7.347 1.00 84.88 83 ALA A N 1
ATOM 697 C CA . ALA A 1 83 ? -0.133 -5.922 -7.407 1.00 84.88 83 ALA A CA 1
ATOM 698 C C . ALA A 1 83 ? -0.762 -6.440 -6.103 1.00 84.88 83 ALA A C 1
ATOM 700 O O . ALA A 1 83 ? -1.918 -6.144 -5.821 1.00 84.88 83 ALA A O 1
ATOM 701 N N . VAL A 1 84 ? -0.023 -7.224 -5.305 1.00 90.19 84 VAL A N 1
ATOM 702 C CA . VAL A 1 84 ? -0.485 -7.675 -3.980 1.00 90.19 84 VAL A CA 1
ATOM 703 C C . VAL A 1 84 ? -0.488 -6.495 -3.011 1.00 90.19 84 VAL A C 1
ATOM 705 O O . VAL A 1 84 ? -1.481 -6.283 -2.327 1.00 90.19 84 VAL A O 1
ATOM 708 N N . MET A 1 85 ? 0.575 -5.685 -3.010 1.00 90.81 85 MET A N 1
ATOM 709 C CA . MET A 1 85 ? 0.658 -4.454 -2.208 1.00 90.81 85 MET A CA 1
ATOM 710 C C . MET A 1 85 ? -0.291 -3.350 -2.708 1.00 90.81 85 MET A C 1
ATOM 712 O O . MET A 1 85 ? -0.754 -2.532 -1.918 1.00 90.81 85 MET A O 1
ATOM 716 N N . ASP A 1 86 ? -0.608 -3.329 -4.005 1.00 86.94 86 ASP A N 1
ATOM 717 C CA . ASP A 1 86 ? -1.615 -2.432 -4.586 1.00 86.94 86 ASP A CA 1
ATOM 718 C C . ASP A 1 86 ? -3.037 -2.810 -4.143 1.00 86.94 86 ASP A C 1
ATOM 720 O O . ASP A 1 86 ? -3.909 -1.953 -4.133 1.00 86.94 86 ASP A O 1
ATOM 724 N N . SER A 1 87 ? -3.255 -4.065 -3.735 1.00 89.06 87 SER A N 1
ATOM 725 C CA . SER A 1 87 ? -4.552 -4.583 -3.273 1.00 89.06 87 SER A CA 1
ATOM 726 C C . SER A 1 87 ? -4.738 -4.452 -1.756 1.00 89.06 87 SER A C 1
ATOM 728 O O . SER A 1 87 ? -5.462 -5.242 -1.150 1.00 89.06 87 SER A O 1
ATOM 730 N N . ARG A 1 88 ? -4.031 -3.504 -1.126 1.00 90.44 88 ARG A N 1
ATOM 731 C CA . ARG A 1 88 ? -4.040 -3.266 0.331 1.00 90.44 88 ARG A CA 1
ATOM 732 C C . ARG A 1 88 ? -5.412 -2.886 0.887 1.00 90.44 88 ARG A C 1
ATOM 734 O O . ARG A 1 88 ? -5.666 -3.068 2.069 1.00 90.44 88 ARG A O 1
ATOM 741 N N . ASP A 1 89 ? -6.285 -2.391 0.020 1.00 87.56 89 ASP A N 1
ATOM 742 C CA . ASP A 1 89 ? -7.661 -2.061 0.337 1.00 87.56 89 ASP A CA 1
ATOM 743 C C . ASP A 1 89 ? -8.535 -3.312 0.500 1.00 87.56 89 ASP A C 1
ATOM 745 O O . ASP A 1 89 ? -9.534 -3.242 1.209 1.00 87.56 89 ASP A O 1
ATOM 749 N N . LEU A 1 90 ? -8.199 -4.460 -0.103 1.00 91.06 90 LEU A N 1
ATOM 750 C CA . LEU A 1 90 ? -9.039 -5.660 -0.020 1.00 91.06 90 LEU A CA 1
ATOM 751 C C . LEU A 1 90 ? -9.368 -6.028 1.439 1.00 91.06 90 LEU A C 1
ATOM 753 O O . LEU A 1 90 ? -8.483 -5.984 2.293 1.00 91.06 90 LEU A O 1
ATOM 757 N N . PRO A 1 91 ? -10.621 -6.426 1.736 1.00 93.12 91 PRO A N 1
ATOM 758 C CA . PRO A 1 91 ? -11.009 -6.772 3.098 1.00 93.12 91 PRO A CA 1
ATOM 759 C C . PRO A 1 91 ? -10.266 -8.016 3.586 1.00 93.12 91 PRO A C 1
ATOM 761 O O . PRO A 1 91 ? -9.756 -8.802 2.785 1.00 93.12 91 PRO A O 1
ATOM 764 N N . LEU A 1 92 ? -10.254 -8.255 4.892 1.00 94.94 92 LEU A N 1
ATOM 765 C CA . LEU A 1 92 ? -9.780 -9.527 5.435 1.00 94.94 92 LEU A CA 1
ATOM 766 C C . LEU A 1 92 ? -10.705 -10.682 4.972 1.00 94.94 92 LEU A C 1
ATOM 768 O O . LEU A 1 92 ? -11.927 -10.548 5.062 1.00 94.94 92 LEU A O 1
ATOM 772 N N . PRO A 1 93 ? -10.171 -11.822 4.492 1.00 93.06 93 PRO A N 1
ATOM 773 C CA . PRO A 1 93 ? -10.963 -13.016 4.209 1.00 93.06 93 PRO A CA 1
ATOM 774 C C . PRO A 1 93 ? -11.728 -13.529 5.438 1.00 93.06 93 PRO A C 1
ATOM 776 O O . PRO A 1 93 ? -11.172 -13.581 6.535 1.00 93.06 93 PRO A O 1
ATOM 779 N N . ASP A 1 94 ? -12.961 -14.017 5.247 1.00 90.94 94 ASP A N 1
ATOM 780 C CA . ASP A 1 94 ? -13.784 -14.584 6.335 1.00 90.94 94 ASP A CA 1
ATOM 781 C C . ASP A 1 94 ? -13.080 -15.705 7.095 1.00 90.94 94 ASP A C 1
ATOM 783 O O . ASP A 1 94 ? -13.187 -15.809 8.313 1.00 90.94 94 ASP A O 1
ATOM 787 N N . ASN A 1 95 ? -12.341 -16.546 6.373 1.00 90.38 95 ASN A N 1
ATOM 788 C CA . ASN A 1 95 ? -11.703 -17.732 6.930 1.00 90.38 95 ASN A CA 1
ATOM 789 C C . ASN A 1 95 ? -10.486 -17.427 7.817 1.00 90.38 95 ASN A C 1
ATOM 791 O O . ASN A 1 95 ? -9.917 -18.365 8.370 1.00 90.38 95 ASN A O 1
ATOM 795 N N . ILE A 1 96 ? -10.066 -16.162 7.917 1.00 92.38 96 ILE A N 1
ATOM 796 C CA . ILE A 1 96 ? -8.988 -15.730 8.818 1.00 92.38 96 ILE A CA 1
ATOM 797 C C . ILE A 1 96 ? -9.440 -14.639 9.797 1.00 92.38 96 ILE A C 1
ATOM 799 O O . ILE A 1 96 ? -8.606 -14.069 10.500 1.00 92.38 96 ILE A O 1
ATOM 803 N N . VAL A 1 97 ? -10.747 -14.350 9.865 1.00 96.12 97 VAL A N 1
ATOM 804 C CA . VAL A 1 97 ? -11.296 -13.524 10.945 1.00 96.12 97 VAL A CA 1
ATOM 805 C C . VAL A 1 97 ? -11.049 -14.255 12.272 1.00 96.12 97 VAL A C 1
ATOM 807 O O . VAL A 1 97 ? -11.430 -15.421 12.387 1.00 96.12 97 VAL A O 1
ATOM 810 N N . PRO A 1 98 ? -10.418 -13.612 13.269 1.00 96.81 98 PRO A N 1
ATOM 811 C CA . PRO A 1 98 ? -10.075 -14.265 14.522 1.00 96.81 98 PRO A CA 1
ATOM 812 C C . PRO A 1 98 ? -11.296 -14.789 15.281 1.00 96.81 98 PRO A C 1
ATOM 814 O O . PRO A 1 98 ? -12.313 -14.113 15.411 1.00 96.81 98 PRO A O 1
ATOM 817 N N . ASP A 1 99 ? -11.154 -15.987 15.840 1.00 94.94 99 ASP A N 1
ATOM 818 C CA . ASP A 1 99 ? -12.137 -16.665 16.689 1.00 94.94 99 ASP A CA 1
ATOM 819 C C . ASP A 1 99 ? -11.738 -16.647 18.177 1.00 94.94 99 ASP A C 1
ATOM 821 O O . ASP A 1 99 ? -12.315 -17.353 19.006 1.00 94.94 99 ASP A O 1
ATOM 825 N N . SER A 1 100 ? -10.749 -15.821 18.532 1.00 95.69 100 SER A N 1
ATOM 826 C CA . SER A 1 100 ? -10.291 -15.624 19.904 1.00 95.69 100 SER A CA 1
ATOM 827 C C . SER A 1 100 ? -9.726 -14.219 20.126 1.00 95.69 100 SER A C 1
ATOM 829 O O . SER A 1 100 ? -9.182 -13.594 19.212 1.00 95.69 100 SER A O 1
ATOM 831 N N . ALA A 1 101 ? -9.766 -13.747 21.378 1.00 94.56 101 ALA A N 1
ATOM 832 C CA . ALA A 1 101 ? -9.153 -12.476 21.782 1.00 94.56 101 ALA A CA 1
ATOM 833 C C . ALA A 1 101 ? -7.647 -12.424 21.469 1.00 94.56 101 ALA A C 1
ATOM 835 O O . ALA A 1 101 ? -7.134 -11.406 21.007 1.00 94.56 101 ALA A O 1
ATOM 836 N N . ALA A 1 102 ? -6.942 -13.538 21.695 1.00 95.31 102 ALA A N 1
ATOM 837 C CA . ALA A 1 102 ? -5.517 -13.652 21.401 1.00 95.31 102 ALA A CA 1
ATOM 838 C C . ALA A 1 102 ? -5.244 -13.577 19.891 1.00 95.31 102 ALA A C 1
ATOM 840 O O . ALA A 1 102 ? -4.331 -12.865 19.479 1.00 95.31 102 ALA A O 1
ATOM 841 N N . GLY A 1 103 ? -6.062 -14.248 19.071 1.00 96.56 103 GLY A N 1
ATOM 842 C CA . GLY A 1 103 ? -5.970 -14.162 17.613 1.00 96.56 103 GLY A CA 1
ATOM 843 C C . GLY A 1 103 ? -6.246 -12.752 17.087 1.00 96.56 103 GLY A C 1
ATOM 844 O O . GLY A 1 103 ? -5.558 -12.296 16.178 1.00 96.56 103 GLY A O 1
ATOM 845 N N . LEU A 1 104 ? -7.198 -12.029 17.687 1.00 97.69 104 LEU A N 1
ATOM 846 C CA . LEU A 1 104 ? -7.482 -10.636 17.337 1.00 97.69 104 LEU A CA 1
ATOM 847 C C . LEU A 1 104 ? -6.312 -9.712 17.662 1.00 97.69 104 LEU A C 1
ATOM 849 O O . LEU A 1 104 ? -5.916 -8.907 16.822 1.00 97.69 104 LEU A O 1
ATOM 853 N N . LEU A 1 105 ? -5.732 -9.853 18.854 1.00 95.75 105 LEU A N 1
ATOM 854 C CA . LEU A 1 105 ? -4.555 -9.081 19.232 1.00 95.75 105 LEU A CA 1
ATOM 855 C C . LEU A 1 105 ? -3.381 -9.357 18.287 1.00 95.75 105 LEU A C 1
ATOM 857 O O . LEU A 1 105 ? -2.699 -8.419 17.877 1.00 95.75 105 LEU A O 1
ATOM 861 N N . GLU A 1 106 ? -3.155 -10.619 17.925 1.00 95.00 106 GLU A N 1
ATOM 862 C CA . GLU A 1 106 ? -2.083 -10.996 17.004 1.00 95.00 106 GLU A CA 1
ATOM 863 C C . GLU A 1 106 ? -2.314 -10.432 15.598 1.00 95.00 106 GLU A C 1
ATOM 865 O O . GLU A 1 106 ? -1.401 -9.846 15.017 1.00 95.00 106 GLU A O 1
ATOM 870 N N . LEU A 1 107 ? -3.545 -10.505 15.082 1.00 96.56 107 LEU A N 1
ATOM 871 C CA . LEU A 1 107 ? -3.911 -9.872 13.817 1.00 96.56 107 LEU A CA 1
ATOM 872 C C . LEU A 1 107 ? -3.617 -8.366 13.845 1.00 96.56 107 LEU A C 1
ATOM 874 O O . LEU A 1 107 ? -2.936 -7.856 12.956 1.00 96.56 107 LEU A O 1
ATOM 878 N N . CYS A 1 108 ? -4.082 -7.654 14.873 1.00 96.19 108 CYS A N 1
ATOM 879 C CA . CYS A 1 108 ? -3.844 -6.218 15.010 1.00 96.19 108 CYS A CA 1
ATOM 880 C C . CYS A 1 108 ? -2.346 -5.892 15.088 1.00 96.19 108 CYS A C 1
ATOM 882 O O . CYS A 1 108 ? -1.893 -4.932 14.467 1.00 96.19 108 CYS A O 1
ATOM 884 N N . LYS A 1 109 ? -1.555 -6.708 15.796 1.00 94.00 109 LYS A N 1
ATOM 885 C CA . LYS A 1 109 ? -0.094 -6.557 15.850 1.00 94.00 109 LYS A CA 1
ATOM 886 C C . LYS A 1 109 ? 0.546 -6.722 14.477 1.00 94.00 109 LYS A C 1
ATOM 888 O O . LYS A 1 109 ? 1.375 -5.890 14.126 1.00 94.00 109 LYS A O 1
ATOM 893 N N . LYS A 1 110 ? 0.134 -7.727 13.701 1.00 94.19 110 LYS A N 1
ATOM 894 C CA . LYS A 1 110 ? 0.638 -7.974 12.342 1.00 94.19 110 LYS A CA 1
ATOM 895 C C . LYS A 1 110 ? 0.234 -6.894 11.344 1.00 94.19 110 LYS A C 1
ATOM 897 O O . LYS A 1 110 ? 1.011 -6.578 10.445 1.00 94.19 110 LYS A O 1
ATOM 902 N N . LEU A 1 111 ? -0.958 -6.321 11.500 1.00 95.12 111 LEU A N 1
ATOM 903 C CA . LEU A 1 111 ? -1.405 -5.183 10.697 1.00 95.12 111 LEU A CA 1
ATOM 904 C C . LEU A 1 111 ? -0.637 -3.903 11.051 1.00 95.12 111 LEU A C 1
ATOM 906 O O . LEU A 1 111 ? -0.282 -3.158 10.147 1.00 95.12 111 LEU A O 1
ATOM 910 N N . LEU A 1 112 ? -0.326 -3.667 12.330 1.00 93.94 112 LEU A N 1
ATOM 911 C CA . LEU A 1 112 ? 0.465 -2.510 12.772 1.00 93.94 112 LEU A CA 1
ATOM 912 C C . LEU A 1 112 ? 1.955 -2.644 12.450 1.00 93.94 112 LEU A C 1
ATOM 914 O O . LEU A 1 112 ? 2.612 -1.660 12.143 1.00 93.94 112 LEU A O 1
ATOM 918 N N . ASP A 1 113 ? 2.506 -3.845 12.541 1.00 91.50 113 ASP A N 1
ATOM 919 C CA . ASP A 1 113 ? 3.916 -4.098 12.291 1.00 91.50 113 ASP A CA 1
ATOM 920 C C . ASP A 1 113 ? 4.114 -5.531 11.811 1.00 91.50 113 ASP A C 1
ATOM 922 O O . ASP A 1 113 ? 4.206 -6.482 12.588 1.00 91.50 113 ASP A O 1
ATOM 926 N N . ARG A 1 114 ? 4.219 -5.672 10.493 1.00 90.62 114 ARG A N 1
ATOM 927 C CA . ARG A 1 114 ? 4.422 -6.964 9.837 1.00 90.62 114 ARG A CA 1
ATOM 928 C C . ARG A 1 114 ? 5.790 -7.587 10.139 1.00 90.62 114 ARG A C 1
ATOM 930 O O . ARG A 1 114 ? 5.972 -8.781 9.916 1.00 90.62 114 ARG A O 1
ATOM 937 N N . SER A 1 115 ? 6.759 -6.787 10.585 1.00 83.50 115 SER A N 1
ATOM 938 C CA . SER A 1 115 ? 8.149 -7.207 10.806 1.00 83.50 115 SER A CA 1
ATOM 939 C C . SER A 1 115 ? 8.435 -7.719 12.221 1.00 83.50 115 SER A C 1
ATOM 941 O O .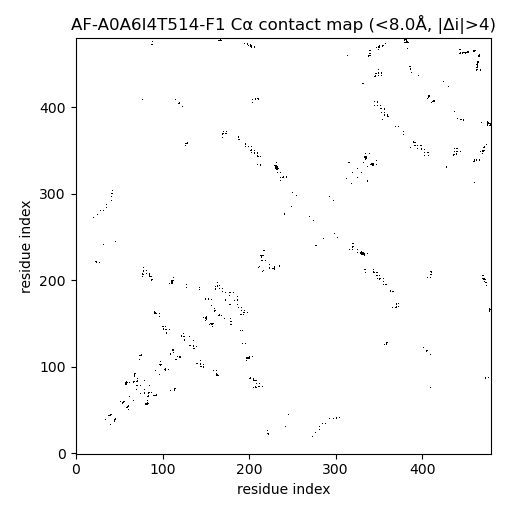 SER A 1 115 ? 9.501 -8.285 12.449 1.00 83.50 115 SER A O 1
ATOM 943 N N . ASP A 1 116 ? 7.492 -7.522 13.147 1.00 80.56 116 ASP A N 1
ATOM 944 C CA . ASP A 1 116 ? 7.627 -7.779 14.585 1.00 80.56 116 ASP A CA 1
ATOM 945 C C . ASP A 1 116 ? 8.744 -6.979 15.307 1.00 80.56 116 ASP A C 1
ATOM 947 O O . ASP A 1 116 ? 9.176 -7.374 16.390 1.00 80.56 116 ASP A O 1
ATOM 951 N N . ASP A 1 117 ? 9.186 -5.830 14.778 1.00 72.00 117 ASP A N 1
ATOM 952 C CA . ASP A 1 117 ? 10.163 -4.921 15.418 1.00 72.00 117 ASP A CA 1
ATOM 953 C C . ASP A 1 117 ? 9.635 -4.290 16.727 1.00 72.00 117 ASP A C 1
ATOM 955 O O . ASP A 1 117 ? 10.396 -3.958 17.636 1.00 72.00 117 ASP A O 1
ATOM 959 N N . GLY A 1 118 ? 8.316 -4.142 16.865 1.00 77.50 118 GLY A N 1
ATOM 960 C CA . GLY A 1 118 ? 7.641 -3.673 18.074 1.00 77.50 118 GLY A CA 1
ATOM 961 C C . GLY A 1 118 ? 7.698 -2.161 18.303 1.00 77.50 118 GLY A C 1
ATOM 962 O O . GLY A 1 118 ? 6.700 -1.607 18.762 1.00 77.50 118 GLY A O 1
ATOM 963 N N . TYR A 1 119 ? 8.788 -1.476 17.938 1.00 81.69 119 TYR A N 1
ATOM 964 C CA . TYR A 1 119 ? 8.876 -0.008 18.003 1.00 81.69 119 TYR A CA 1
ATOM 965 C C . TYR A 1 119 ? 7.977 0.668 16.965 1.00 81.69 119 TYR A C 1
ATOM 967 O O . TYR A 1 119 ? 7.274 1.622 17.292 1.00 81.69 119 TYR A O 1
ATOM 975 N N . LEU A 1 120 ? 7.933 0.133 15.740 1.00 85.94 120 LEU A N 1
ATOM 976 C CA . LEU A 1 120 ? 7.034 0.632 14.697 1.00 85.94 120 LEU A CA 1
ATOM 977 C C . LEU A 1 120 ? 5.560 0.556 15.145 1.00 85.94 120 LEU A C 1
ATOM 979 O O . LEU A 1 120 ? 4.807 1.518 14.993 1.00 85.94 120 LEU A O 1
ATOM 983 N N . ARG A 1 121 ? 5.167 -0.559 15.776 1.00 88.88 121 ARG A N 1
ATOM 984 C CA . ARG A 1 121 ? 3.815 -0.755 16.328 1.00 88.88 121 ARG A CA 1
ATOM 985 C C . ARG A 1 121 ? 3.462 0.283 17.393 1.00 88.88 121 ARG A C 1
ATOM 987 O O . ARG A 1 121 ? 2.392 0.878 17.317 1.00 88.88 121 ARG A O 1
ATOM 994 N N . THR A 1 122 ? 4.351 0.473 18.365 1.00 83.56 122 THR A N 1
ATOM 995 C CA . THR A 1 122 ? 4.265 1.491 19.428 1.00 83.56 122 THR A CA 1
ATOM 996 C C . THR A 1 122 ? 3.980 2.854 18.794 1.00 83.56 122 THR A C 1
ATOM 998 O O . THR A 1 122 ? 2.906 3.434 18.967 1.00 83.56 122 THR A O 1
ATOM 1001 N N . HIS A 1 123 ? 4.837 3.288 17.868 1.00 86.25 123 HIS A N 1
ATOM 1002 C CA . HIS A 1 123 ? 4.627 4.564 17.205 1.00 86.25 123 HIS A CA 1
ATOM 1003 C C . HIS A 1 123 ? 3.316 4.643 16.423 1.00 86.25 123 HIS A C 1
ATOM 1005 O O . HIS A 1 123 ? 2.686 5.688 16.504 1.00 86.25 123 HIS A O 1
ATOM 1011 N N . PHE A 1 124 ? 2.815 3.615 15.743 1.00 90.56 124 PHE A N 1
ATOM 1012 C CA . PHE A 1 124 ? 1.479 3.712 15.136 1.00 90.56 124 PHE A CA 1
ATOM 1013 C C . PHE A 1 124 ? 0.354 3.954 16.158 1.00 90.56 124 PHE A C 1
ATOM 1015 O O . PHE A 1 124 ? -0.526 4.773 15.902 1.00 90.56 124 PHE A O 1
ATOM 1022 N N . VAL A 1 125 ? 0.408 3.322 17.333 1.00 87.25 125 VAL A N 1
ATOM 1023 C CA . VAL A 1 125 ? -0.616 3.481 18.383 1.00 87.25 125 VAL A CA 1
ATOM 1024 C C . VAL A 1 125 ? -0.571 4.869 19.034 1.00 87.25 125 VAL A C 1
ATOM 1026 O O . VAL A 1 125 ? -1.623 5.406 19.373 1.00 87.25 125 VAL A O 1
ATOM 1029 N N . THR A 1 126 ? 0.600 5.514 19.134 1.00 81.88 126 THR A N 1
ATOM 1030 C CA . THR A 1 126 ? 0.696 6.894 19.677 1.00 81.88 126 THR A CA 1
ATOM 1031 C C . THR A 1 126 ? -0.137 7.934 18.924 1.00 81.88 126 THR A C 1
ATOM 1033 O O . THR A 1 126 ? -0.438 8.988 19.478 1.00 81.88 126 THR A O 1
ATOM 1036 N N . GLY A 1 127 ? -0.505 7.664 17.668 1.00 75.38 127 GLY A N 1
ATOM 1037 C CA . GLY A 1 127 ? -1.339 8.553 16.860 1.00 75.38 127 GLY A CA 1
ATOM 1038 C C . GLY A 1 127 ? -2.826 8.518 17.215 1.00 75.38 127 GLY A C 1
ATOM 1039 O O . GLY A 1 127 ? -3.613 9.278 16.655 1.00 75.38 127 GLY A O 1
ATOM 1040 N N . TRP A 1 128 ? -3.247 7.629 18.117 1.00 84.06 128 TRP A N 1
ATOM 1041 C CA . TRP A 1 128 ? -4.649 7.502 18.495 1.00 84.06 128 TRP A CA 1
ATOM 1042 C C . TRP A 1 128 ? -5.082 8.659 19.398 1.00 84.06 128 TRP A C 1
ATOM 1044 O O . TRP A 1 128 ? -4.452 8.956 20.414 1.00 84.06 128 TRP A O 1
ATOM 1054 N N . ALA A 1 129 ? -6.217 9.277 19.066 1.00 65.81 129 ALA A N 1
ATOM 1055 C CA . ALA A 1 129 ? -6.819 10.304 19.907 1.00 65.81 129 ALA A CA 1
ATOM 1056 C C . ALA A 1 129 ? -7.061 9.780 21.340 1.00 65.81 129 ALA A C 1
ATOM 1058 O O . ALA A 1 129 ? -7.666 8.718 21.533 1.00 65.81 129 ALA A O 1
ATOM 1059 N N . GLY A 1 130 ? -6.589 10.542 22.334 1.00 57.66 130 GLY A N 1
ATOM 1060 C CA . GLY A 1 130 ? -6.765 10.254 23.761 1.00 57.66 130 GLY A CA 1
ATOM 1061 C C . GLY A 1 130 ? -5.711 9.344 24.403 1.00 57.66 130 GLY A C 1
ATOM 1062 O O . GLY A 1 130 ? -5.872 9.011 25.572 1.00 57.66 130 GLY A O 1
ATOM 1063 N N . VAL A 1 131 ? -4.653 8.949 23.686 1.00 59.03 131 VAL A N 1
ATOM 1064 C CA . VAL A 1 131 ? -3.525 8.200 24.268 1.00 59.03 131 VAL A CA 1
ATOM 1065 C C . VAL A 1 131 ? -2.480 9.186 24.805 1.00 59.03 131 VAL A C 1
ATOM 1067 O O . VAL A 1 131 ? -1.837 9.899 24.036 1.00 59.03 131 VAL A O 1
ATOM 1070 N N . GLU A 1 132 ? -2.315 9.251 26.129 1.00 51.88 132 GLU A N 1
ATOM 1071 C CA . GLU A 1 132 ? -1.211 9.986 26.763 1.00 51.88 132 GLU A CA 1
ATOM 1072 C C . GLU A 1 132 ? 0.092 9.172 26.683 1.00 51.88 132 GLU A C 1
ATOM 1074 O O . GLU A 1 132 ? 0.078 7.942 26.670 1.00 51.88 132 GLU A O 1
ATOM 1079 N N . HIS A 1 133 ? 1.237 9.855 26.589 1.00 48.31 133 HIS A N 1
ATOM 1080 C CA . HIS A 1 133 ? 2.544 9.219 26.408 1.00 48.31 133 HIS A CA 1
ATOM 1081 C C . HIS A 1 133 ? 2.858 8.198 27.521 1.00 48.31 133 HIS A C 1
ATOM 1083 O O . HIS A 1 133 ? 3.148 8.583 28.653 1.00 48.31 133 HIS A O 1
ATOM 1089 N N . GLY A 1 134 ? 2.881 6.906 27.172 1.00 48.84 134 GLY A N 1
ATOM 1090 C CA . GLY A 1 134 ? 3.330 5.811 28.037 1.00 48.84 134 GLY A CA 1
ATOM 1091 C C . GLY A 1 134 ? 2.283 4.710 28.249 1.00 48.84 134 GLY A C 1
ATOM 1092 O O . GLY A 1 134 ? 1.243 4.947 28.847 1.00 48.84 134 GLY A O 1
ATOM 1093 N N . PHE A 1 135 ? 2.642 3.483 27.840 1.00 53.34 135 PHE A N 1
ATOM 1094 C CA . PHE A 1 135 ? 1.899 2.203 27.924 1.00 53.34 135 PHE A CA 1
ATOM 1095 C C . PHE A 1 135 ? 0.920 1.882 26.773 1.00 53.34 135 PHE A C 1
ATOM 1097 O O . PHE A 1 135 ? -0.254 1.584 26.958 1.00 53.34 135 PHE A O 1
ATOM 1104 N N . GLU A 1 136 ? 1.466 1.818 25.558 1.00 62.47 136 GLU A N 1
ATOM 1105 C CA . GLU A 1 136 ? 0.732 1.687 24.287 1.00 62.47 136 GLU A CA 1
ATOM 1106 C C . GLU A 1 136 ? 0.288 0.250 23.929 1.00 62.47 136 GLU A C 1
ATOM 1108 O O . GLU A 1 136 ? -0.729 0.063 23.262 1.00 62.47 136 GLU A O 1
ATOM 1113 N N . ASP A 1 137 ? 0.974 -0.793 24.423 1.00 73.44 137 ASP A N 1
ATOM 1114 C CA . ASP A 1 137 ? 0.496 -2.185 24.266 1.00 73.44 137 ASP A CA 1
ATOM 1115 C C . ASP A 1 137 ? -0.759 -2.440 25.122 1.00 73.44 137 ASP A C 1
ATOM 1117 O O . ASP A 1 137 ? -1.576 -3.289 24.777 1.00 73.44 137 ASP A O 1
ATOM 1121 N N . ALA A 1 138 ? -0.944 -1.689 26.217 1.00 81.94 138 ALA A N 1
ATOM 1122 C CA . ALA A 1 138 ? -2.137 -1.786 27.057 1.00 81.94 138 ALA A CA 1
ATOM 1123 C C . ALA A 1 138 ? -3.369 -1.196 26.355 1.00 81.94 138 ALA A C 1
ATOM 1125 O O . ALA A 1 138 ? -4.421 -1.827 26.366 1.00 81.94 138 ALA A O 1
ATOM 1126 N N . GLU A 1 139 ? -3.226 -0.055 25.675 1.00 85.62 139 GLU A N 1
ATOM 1127 C CA . GLU A 1 139 ? -4.296 0.542 24.861 1.00 85.62 139 GLU A CA 1
ATOM 1128 C C . GLU A 1 139 ? -4.714 -0.367 23.703 1.00 85.62 139 GLU A C 1
ATOM 1130 O O . GLU A 1 139 ? -5.907 -0.580 23.474 1.00 85.62 139 GLU A O 1
ATOM 1135 N N . LEU A 1 140 ? -3.741 -0.957 22.999 1.00 89.94 140 LEU A N 1
ATOM 1136 C CA . LEU A 1 140 ? -4.029 -1.922 21.940 1.00 89.94 140 LEU A CA 1
ATOM 1137 C C . LEU A 1 140 ? -4.762 -3.154 22.489 1.00 89.94 140 LEU A C 1
ATOM 1139 O O . LEU A 1 140 ? -5.731 -3.612 21.881 1.00 89.94 140 LEU A O 1
ATOM 1143 N N . ARG A 1 141 ? -4.328 -3.685 23.640 1.00 90.75 141 ARG A N 1
ATOM 1144 C CA . ARG A 1 141 ? -4.997 -4.812 24.309 1.00 90.75 141 ARG A CA 1
ATOM 1145 C C . ARG A 1 141 ? -6.413 -4.458 24.739 1.00 90.75 141 ARG A C 1
ATOM 1147 O O . ARG A 1 141 ? -7.319 -5.211 24.410 1.00 90.75 141 ARG A O 1
ATOM 1154 N N . ALA A 1 142 ? -6.613 -3.316 25.392 1.00 89.69 142 ALA A N 1
ATOM 1155 C CA . ALA A 1 142 ? -7.927 -2.856 25.831 1.00 89.69 142 ALA A CA 1
ATOM 1156 C C . ALA A 1 142 ? -8.885 -2.676 24.643 1.00 89.69 142 ALA A C 1
ATOM 1158 O O . ALA A 1 142 ? -10.032 -3.122 24.692 1.00 89.69 142 ALA A O 1
ATOM 1159 N N . PHE A 1 143 ? -8.397 -2.100 23.540 1.00 92.81 143 PHE A N 1
ATOM 1160 C CA . PHE A 1 143 ? -9.143 -2.030 22.285 1.00 92.81 143 PHE A CA 1
ATOM 1161 C C . PHE A 1 143 ? -9.523 -3.427 21.766 1.00 92.81 143 PHE A C 1
ATOM 1163 O O . PHE A 1 143 ? -10.689 -3.660 21.446 1.00 92.81 143 PHE A O 1
ATOM 1170 N N . CYS A 1 144 ? -8.573 -4.367 21.710 1.00 95.25 144 CYS A N 1
ATOM 1171 C CA . CYS A 1 144 ? -8.839 -5.727 21.235 1.00 95.25 144 CYS A CA 1
ATOM 1172 C C . CYS A 1 144 ? -9.816 -6.475 22.152 1.00 95.25 144 CYS A C 1
ATOM 1174 O O . CYS A 1 144 ? -10.683 -7.186 21.658 1.00 95.25 144 CYS A O 1
ATOM 1176 N N . GLU A 1 145 ? -9.721 -6.307 23.469 1.00 93.50 145 GLU A N 1
ATOM 1177 C CA . GLU A 1 145 ? -10.654 -6.896 24.433 1.00 93.50 145 GLU A CA 1
ATOM 1178 C C . GLU A 1 145 ? -12.070 -6.349 24.239 1.00 93.50 145 GLU A C 1
ATOM 1180 O O . GLU A 1 145 ? -13.019 -7.129 24.148 1.00 93.50 145 GLU A O 1
ATOM 1185 N N . GLN A 1 146 ? -12.216 -5.028 24.100 1.00 92.69 146 GLN A N 1
ATOM 1186 C CA . GLN A 1 146 ? -13.510 -4.398 23.846 1.00 92.69 146 GLN A CA 1
ATOM 1187 C C . GLN A 1 146 ? -14.105 -4.850 22.506 1.00 92.69 146 GLN A C 1
ATOM 1189 O O . GLN A 1 146 ? -15.285 -5.192 22.440 1.00 92.69 146 GLN A O 1
ATOM 1194 N N . LEU A 1 147 ? -13.299 -4.895 21.440 1.00 95.50 147 LEU A N 1
ATOM 1195 C CA . LEU A 1 147 ? -13.743 -5.378 20.135 1.00 95.50 147 LEU A CA 1
ATOM 1196 C C . LEU A 1 147 ? -14.114 -6.865 20.194 1.00 95.50 147 LEU A C 1
ATOM 1198 O O . LEU A 1 147 ? -15.151 -7.260 19.671 1.00 95.50 147 LEU A O 1
ATOM 1202 N N . TRP A 1 148 ? -13.328 -7.694 20.880 1.00 96.06 148 TRP A N 1
ATOM 1203 C CA . TRP A 1 148 ? -13.614 -9.118 21.038 1.00 96.06 148 TRP A CA 1
ATOM 1204 C C . TRP A 1 148 ? -14.918 -9.377 21.796 1.00 96.06 148 TRP A C 1
ATOM 1206 O O . TRP A 1 148 ? -15.671 -10.268 21.409 1.00 96.06 148 TRP A O 1
ATOM 1216 N N . GLN A 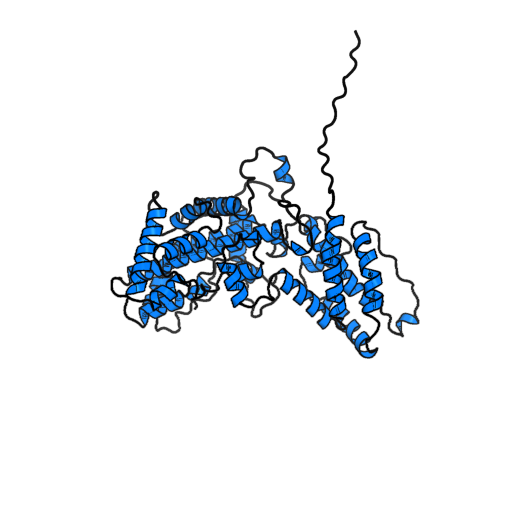1 149 ? -15.245 -8.583 22.819 1.00 93.25 149 GLN A N 1
ATOM 1217 C CA . GLN A 1 149 ? -16.526 -8.700 23.528 1.00 93.25 149 GLN A CA 1
ATOM 1218 C C . GLN A 1 149 ? -17.733 -8.522 22.593 1.00 93.25 149 GLN A C 1
ATOM 1220 O O . GLN A 1 149 ? -18.776 -9.138 22.815 1.00 93.25 149 GLN A O 1
ATOM 1225 N N . THR A 1 150 ? -17.589 -7.746 21.510 1.00 92.62 150 THR A N 1
ATOM 1226 C CA . THR A 1 150 ? -18.656 -7.603 20.506 1.00 92.62 150 THR A CA 1
ATOM 1227 C C . THR A 1 150 ? -18.908 -8.884 19.720 1.00 92.62 150 THR A C 1
ATOM 1229 O O . THR A 1 150 ? -20.045 -9.114 19.333 1.00 92.62 150 THR A O 1
ATOM 1232 N N . SER A 1 151 ? -17.914 -9.767 19.560 1.00 93.00 151 SER A N 1
ATOM 1233 C CA . SER A 1 151 ? -18.059 -11.009 18.783 1.00 93.00 151 SER A CA 1
ATOM 1234 C C . SER A 1 151 ? -19.151 -11.944 19.316 1.00 93.00 151 SER A C 1
ATOM 1236 O O . SER A 1 151 ? -19.765 -12.665 18.536 1.00 93.00 151 SER A O 1
ATOM 1238 N N . ALA A 1 152 ? -19.417 -11.919 20.627 1.00 87.94 152 ALA A N 1
ATOM 1239 C CA . ALA A 1 152 ? -20.445 -12.742 21.259 1.00 87.94 152 ALA A CA 1
ATOM 1240 C C . ALA A 1 152 ? -21.849 -12.120 21.165 1.00 87.94 152 ALA A C 1
ATOM 1242 O O . ALA A 1 152 ? -22.836 -12.844 21.051 1.00 87.94 152 ALA A O 1
ATOM 1243 N N . ASN A 1 153 ? -21.935 -10.787 21.220 1.00 87.19 153 ASN A N 1
ATOM 1244 C CA . ASN A 1 153 ? -23.204 -10.055 21.274 1.00 87.19 153 ASN A CA 1
ATOM 1245 C C . ASN A 1 153 ? -23.712 -9.644 19.886 1.00 87.19 153 ASN A C 1
ATOM 1247 O O . ASN A 1 153 ? -24.920 -9.566 19.676 1.00 87.19 153 ASN A O 1
ATOM 1251 N N . ASP A 1 154 ? -22.795 -9.354 18.965 1.00 93.25 154 ASP A N 1
ATOM 1252 C CA . ASP A 1 154 ? -23.062 -8.940 17.591 1.00 93.25 154 ASP A CA 1
ATOM 1253 C C . ASP A 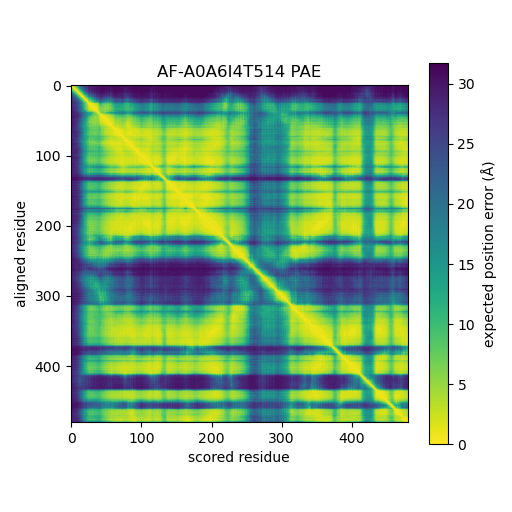1 154 ? -21.921 -9.411 16.656 1.00 93.25 154 ASP A C 1
ATOM 1255 O O . ASP A 1 154 ? -20.992 -8.654 16.337 1.00 93.25 154 ASP A O 1
ATOM 1259 N N . PRO A 1 155 ? -21.956 -10.690 16.227 1.00 93.62 155 PRO A N 1
ATOM 1260 C CA . PRO A 1 155 ? -20.921 -11.272 15.375 1.00 93.62 155 PRO A CA 1
ATOM 1261 C C . PRO A 1 155 ? -20.780 -10.580 14.013 1.00 93.62 155 PRO A C 1
ATOM 1263 O O . PRO A 1 155 ? -19.698 -10.605 13.425 1.00 93.62 155 PRO A O 1
ATOM 1266 N N . ASP A 1 156 ? -21.857 -9.988 13.496 1.00 94.44 156 ASP A N 1
ATOM 1267 C CA . ASP A 1 156 ? -21.864 -9.356 12.178 1.00 94.44 156 ASP A CA 1
ATOM 1268 C C . ASP A 1 156 ? -21.174 -7.992 12.234 1.00 94.44 156 ASP A C 1
ATOM 1270 O O . ASP A 1 156 ? -20.287 -7.725 11.420 1.00 94.44 156 ASP A O 1
ATOM 1274 N N . PHE A 1 157 ? -21.474 -7.175 13.252 1.00 95.44 157 PHE A N 1
ATOM 1275 C CA . PHE A 1 157 ? -20.731 -5.941 13.505 1.00 95.44 157 PHE A CA 1
ATOM 1276 C C . PHE A 1 157 ? -19.240 -6.216 13.728 1.00 95.44 157 PHE A C 1
ATOM 1278 O O . PHE A 1 157 ? -18.393 -5.571 13.106 1.00 95.44 157 PHE A O 1
ATOM 1285 N N . TYR A 1 158 ? -18.912 -7.213 14.559 1.00 96.75 158 TYR A N 1
ATOM 1286 C CA . TYR A 1 158 ? -17.530 -7.631 14.804 1.00 96.75 158 TYR A CA 1
ATOM 1287 C C . TYR A 1 158 ? -16.786 -7.952 13.499 1.00 96.75 158 TYR A C 1
ATOM 1289 O O . TYR A 1 158 ? -15.700 -7.418 13.254 1.00 96.75 158 TYR A O 1
ATOM 1297 N N . ARG A 1 159 ? -17.386 -8.778 12.629 1.00 96.81 159 ARG A N 1
ATOM 1298 C CA . ARG A 1 159 ? -16.792 -9.153 11.337 1.00 96.81 159 ARG A CA 1
ATOM 1299 C C . ARG A 1 159 ? -16.573 -7.947 10.436 1.00 96.81 159 ARG A C 1
ATOM 1301 O O . ARG A 1 159 ? -15.478 -7.813 9.897 1.00 96.81 159 ARG A O 1
ATOM 1308 N N . LEU A 1 160 ? -17.566 -7.067 10.293 1.00 95.75 160 LEU A N 1
ATOM 1309 C CA . LEU A 1 160 ? -17.447 -5.871 9.451 1.00 95.75 160 LEU A CA 1
ATOM 1310 C C . LEU A 1 160 ? -16.291 -4.971 9.911 1.00 95.75 160 LEU A C 1
ATOM 1312 O O . LEU A 1 160 ? -15.483 -4.530 9.092 1.00 95.75 160 LEU A O 1
ATOM 1316 N N . VAL A 1 161 ? -16.163 -4.750 11.224 1.00 97.00 161 VAL A N 1
ATOM 1317 C CA . VAL A 1 161 ? -15.082 -3.932 11.793 1.00 97.00 161 VAL A CA 1
ATOM 1318 C C . VAL A 1 161 ? -13.716 -4.567 11.543 1.00 97.00 161 VAL A C 1
ATOM 1320 O O . VAL A 1 161 ? -12.826 -3.912 10.997 1.00 97.00 161 VAL A O 1
ATOM 1323 N N . VAL A 1 162 ? -13.542 -5.841 11.907 1.00 97.44 162 VAL A N 1
ATOM 1324 C CA . VAL A 1 162 ? -12.247 -6.534 11.797 1.00 97.44 162 VAL A CA 1
ATOM 1325 C C . VAL A 1 162 ? -11.793 -6.655 10.346 1.00 97.44 162 VAL A C 1
ATOM 1327 O O . VAL A 1 162 ? -10.611 -6.479 10.052 1.00 97.44 162 VAL A O 1
ATOM 1330 N N . ARG A 1 163 ? -12.721 -6.913 9.422 1.00 95.94 163 ARG A N 1
ATOM 1331 C CA . ARG A 1 163 ? -12.402 -7.106 8.005 1.00 95.94 163 ARG A CA 1
ATOM 1332 C C . ARG A 1 163 ? -12.004 -5.835 7.266 1.00 95.94 163 ARG A C 1
ATOM 1334 O O . ARG A 1 163 ? -11.497 -5.946 6.154 1.00 95.94 163 ARG A O 1
ATOM 1341 N N . GLY A 1 164 ? -12.218 -4.662 7.858 1.00 93.75 164 GLY A N 1
ATOM 1342 C CA . GLY A 1 164 ? -12.013 -3.394 7.163 1.00 93.75 164 GLY A CA 1
ATOM 1343 C C . GLY A 1 164 ? -13.193 -2.995 6.274 1.00 93.75 164 GLY A C 1
ATOM 1344 O O . GLY A 1 164 ? -13.006 -2.230 5.336 1.00 93.75 164 GLY A O 1
ATOM 1345 N N . ASP A 1 165 ? -14.399 -3.508 6.537 1.00 93.06 165 ASP A N 1
ATOM 1346 C CA . ASP A 1 165 ? -15.635 -3.133 5.838 1.00 93.06 165 ASP A CA 1
ATOM 1347 C C . ASP A 1 165 ? -16.354 -2.017 6.634 1.00 93.06 165 ASP A C 1
ATOM 1349 O O . ASP A 1 165 ? -17.476 -2.170 7.123 1.00 93.06 165 ASP A O 1
ATOM 1353 N N . HIS A 1 166 ? -15.662 -0.892 6.856 1.00 92.81 166 HIS A N 1
ATOM 1354 C CA . HIS A 1 166 ? -16.058 0.124 7.844 1.00 92.81 166 HIS A CA 1
ATOM 1355 C C . HIS A 1 166 ? -17.204 1.037 7.422 1.00 92.81 166 HIS A C 1
ATOM 1357 O O . HIS A 1 166 ? -17.957 1.491 8.291 1.00 92.81 166 HIS A O 1
ATOM 1363 N N . GLY A 1 167 ? -17.383 1.291 6.125 1.00 89.50 167 GLY A N 1
ATOM 1364 C CA . GLY A 1 167 ? -18.585 1.966 5.633 1.00 89.50 167 GLY A CA 1
ATOM 1365 C C . GLY A 1 167 ? -19.827 1.123 5.924 1.00 89.50 167 GLY A C 1
ATOM 1366 O O . GLY A 1 167 ? -20.774 1.603 6.549 1.00 89.50 167 GLY A O 1
ATOM 1367 N N . SER A 1 168 ? -19.760 -0.172 5.621 1.00 90.94 168 SER A N 1
ATOM 1368 C CA . SER A 1 168 ? -20.770 -1.169 5.973 1.00 90.94 168 SER A CA 1
ATOM 1369 C C . SER A 1 168 ? -20.974 -1.300 7.488 1.00 90.94 168 SER A C 1
ATOM 1371 O O . SER A 1 168 ? -22.120 -1.337 7.928 1.00 90.94 168 SER A O 1
ATOM 1373 N N . ALA A 1 169 ? -19.920 -1.279 8.313 1.00 93.00 169 ALA A N 1
ATOM 1374 C CA . ALA A 1 169 ? -20.051 -1.246 9.778 1.00 93.00 169 ALA A CA 1
ATOM 1375 C C . ALA A 1 169 ? -20.776 0.024 10.267 1.00 93.00 169 ALA A C 1
ATOM 1377 O O . ALA A 1 169 ? -21.637 -0.033 11.143 1.00 93.00 169 ALA A O 1
ATOM 1378 N N . THR A 1 170 ? -20.476 1.178 9.667 1.00 91.00 170 THR A N 1
ATOM 1379 C CA . THR A 1 170 ? -21.133 2.454 9.991 1.00 91.00 170 THR A CA 1
ATOM 1380 C C . THR A 1 170 ? -22.601 2.446 9.550 1.00 91.00 170 THR A C 1
ATOM 1382 O O . THR A 1 170 ? -23.487 2.850 10.302 1.00 91.00 170 THR A O 1
ATOM 1385 N N . ALA A 1 171 ? -22.893 1.925 8.356 1.00 87.81 171 ALA A N 1
ATOM 1386 C CA . ALA A 1 171 ? -24.253 1.724 7.862 1.00 87.81 171 ALA A CA 1
ATOM 1387 C C . ALA A 1 171 ? -25.026 0.699 8.711 1.00 87.81 171 ALA A C 1
ATOM 1389 O O . ALA A 1 171 ? -26.232 0.844 8.914 1.00 87.81 171 ALA A O 1
ATOM 1390 N N . TYR A 1 172 ? -24.342 -0.309 9.252 1.00 89.00 172 TYR A N 1
ATOM 1391 C CA . TYR A 1 172 ? -24.930 -1.278 10.164 1.00 89.00 172 TYR A CA 1
ATOM 1392 C C . TYR A 1 172 ? -25.415 -0.591 11.448 1.00 89.00 172 TYR A C 1
ATOM 1394 O O . TYR A 1 172 ? -26.581 -0.735 11.799 1.00 89.00 172 TYR A O 1
ATOM 1402 N N . LEU A 1 173 ? -24.589 0.252 12.082 1.00 88.94 173 LEU A N 1
ATOM 1403 C CA . LEU A 1 173 ? -24.966 0.989 13.303 1.00 88.94 173 LEU A CA 1
ATOM 1404 C C . LEU A 1 173 ? -26.176 1.919 13.141 1.00 88.94 173 LEU A C 1
ATOM 1406 O O . LEU A 1 173 ? -26.793 2.296 14.132 1.00 88.94 173 LEU A O 1
ATOM 1410 N N . THR A 1 174 ? -26.482 2.331 11.913 1.00 83.81 174 THR A N 1
ATOM 1411 C CA . THR A 1 174 ? -27.541 3.312 11.619 1.00 83.81 174 THR A CA 1
ATOM 1412 C C . THR A 1 174 ? -28.856 2.636 11.257 1.00 83.81 174 THR A C 1
ATOM 1414 O O . THR A 1 174 ? -29.926 3.111 11.632 1.00 83.81 174 THR A O 1
ATOM 1417 N N . LYS A 1 175 ? -28.784 1.496 10.560 1.00 82.62 175 LYS A N 1
ATOM 1418 C CA . LYS A 1 175 ? -29.945 0.665 10.212 1.00 82.62 175 LYS A CA 1
ATOM 1419 C C . LYS A 1 175 ? -30.364 -0.260 11.351 1.00 82.62 175 LYS A C 1
ATOM 1421 O O . LYS A 1 175 ? -31.549 -0.559 11.497 1.00 82.62 175 LY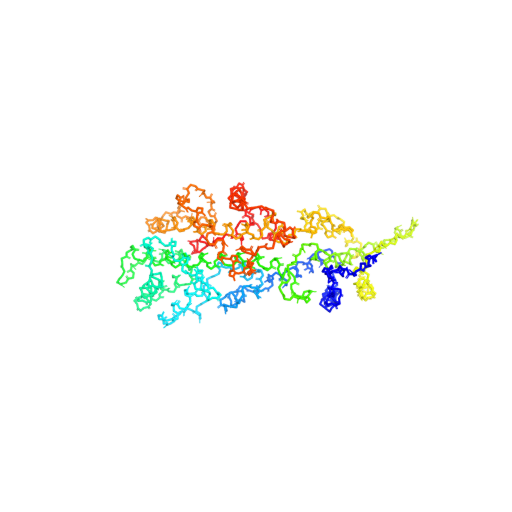S A O 1
ATOM 1426 N N . HIS A 1 176 ? -29.399 -0.727 12.133 1.00 74.25 176 HIS A N 1
ATOM 1427 C CA . HIS A 1 176 ? -29.604 -1.623 13.261 1.00 74.25 176 HIS A CA 1
ATOM 1428 C C . HIS A 1 176 ? -29.475 -0.865 14.585 1.00 74.25 176 HIS A C 1
ATOM 1430 O O . HIS A 1 176 ? -29.126 0.313 14.633 1.00 74.25 176 HIS A O 1
ATOM 1436 N N . ARG A 1 177 ? -29.805 -1.537 15.690 1.00 78.75 177 ARG A N 1
ATOM 1437 C CA . ARG A 1 177 ? -29.531 -0.998 17.025 1.00 78.75 177 ARG A CA 1
ATOM 1438 C C . ARG A 1 177 ? -28.042 -1.150 17.329 1.00 78.75 177 ARG A C 1
ATOM 1440 O O . ARG A 1 177 ? -27.424 -2.117 16.899 1.00 78.75 177 ARG A O 1
ATOM 1447 N N . ILE A 1 178 ? -27.499 -0.214 18.105 1.00 86.81 178 ILE A N 1
ATOM 1448 C CA . ILE A 1 178 ? -26.129 -0.281 18.632 1.00 86.81 178 ILE A CA 1
ATOM 1449 C C . ILE A 1 178 ? -25.931 -1.636 19.343 1.00 86.81 178 ILE A C 1
ATOM 1451 O O . ILE A 1 178 ? -26.820 -2.019 20.117 1.00 86.81 178 ILE A O 1
ATOM 1455 N N . PRO A 1 179 ? -24.804 -2.346 19.115 1.00 86.44 179 PRO A N 1
ATOM 1456 C CA . PRO A 1 179 ? -24.530 -3.625 19.763 1.00 86.44 179 PRO A CA 1
ATOM 1457 C C . PRO A 1 179 ? -24.699 -3.564 21.283 1.00 86.44 179 PRO A C 1
ATOM 1459 O O . PRO A 1 179 ? -24.318 -2.587 21.936 1.00 86.44 179 PRO A O 1
ATOM 1462 N N . VAL A 1 180 ? -25.261 -4.627 21.860 1.00 81.88 180 VAL A N 1
ATOM 1463 C CA . VAL A 1 180 ? -25.523 -4.702 23.303 1.00 81.88 180 VAL A CA 1
ATOM 1464 C C . VAL A 1 180 ? -24.213 -4.566 24.084 1.00 81.88 180 VAL A C 1
ATOM 1466 O O . VAL A 1 180 ? -23.247 -5.286 23.832 1.00 81.88 180 VAL A O 1
ATOM 1469 N N . GLY A 1 181 ? -24.196 -3.644 25.050 1.00 82.38 181 GLY A N 1
ATOM 1470 C CA . GLY A 1 181 ? -23.015 -3.335 25.862 1.00 82.38 181 GLY A CA 1
ATOM 1471 C C . GLY A 1 181 ? -22.132 -2.215 25.306 1.00 82.38 181 GLY A C 1
ATOM 1472 O O . GLY A 1 181 ? -21.176 -1.829 25.973 1.00 82.38 181 GLY A O 1
ATOM 1473 N N . LEU A 1 182 ? -22.458 -1.649 24.137 1.00 90.56 182 LEU A N 1
ATOM 1474 C CA . LEU A 1 182 ? -21.776 -0.477 23.589 1.00 90.56 182 LEU A CA 1
ATOM 1475 C C . LEU A 1 182 ? -22.662 0.771 23.594 1.00 90.56 182 LEU A C 1
ATOM 1477 O O . LEU A 1 182 ? -23.881 0.712 23.444 1.00 90.56 182 LEU A O 1
ATOM 1481 N N . THR A 1 183 ? -22.015 1.929 23.711 1.00 92.19 183 THR A N 1
ATOM 1482 C CA . THR A 1 183 ? -22.603 3.218 23.327 1.00 92.19 183 THR A CA 1
ATOM 1483 C C . THR A 1 183 ? -22.303 3.507 21.853 1.00 92.19 183 THR A C 1
ATOM 1485 O O . THR A 1 183 ? -21.388 2.913 21.278 1.00 92.19 183 THR A O 1
ATOM 1488 N N . ALA A 1 184 ? -23.029 4.446 21.233 1.00 90.12 184 ALA A N 1
ATOM 1489 C CA . ALA A 1 184 ? -22.734 4.884 19.863 1.00 90.12 184 ALA A CA 1
ATOM 1490 C C . ALA A 1 184 ? -21.290 5.393 19.734 1.00 90.12 184 ALA A C 1
ATOM 1492 O O . ALA A 1 184 ? -20.596 5.063 18.777 1.00 90.12 184 ALA A O 1
ATOM 1493 N N . GLU A 1 185 ? -20.827 6.153 20.729 1.00 91.56 185 GLU A N 1
ATOM 1494 C CA . GLU A 1 185 ? -19.458 6.664 20.783 1.00 91.56 185 GLU A CA 1
ATOM 1495 C C . GLU A 1 185 ? -18.440 5.522 20.849 1.00 91.56 185 GLU A C 1
ATOM 1497 O O . GLU A 1 185 ? -17.473 5.516 20.094 1.00 91.56 185 GLU A O 1
ATOM 1502 N N . SER A 1 186 ? -18.677 4.512 21.691 1.00 92.00 186 SER A N 1
ATOM 1503 C CA . SER A 1 186 ? -17.799 3.342 21.780 1.00 92.00 186 SER A CA 1
ATOM 1504 C C . SER A 1 186 ? -17.787 2.525 20.485 1.00 92.00 186 SER A C 1
ATOM 1506 O O . SER A 1 186 ? -16.728 2.067 20.074 1.00 92.00 186 SER A O 1
ATOM 1508 N N . ALA A 1 187 ? -18.925 2.371 19.807 1.00 93.56 187 ALA A N 1
ATOM 1509 C CA . ALA A 1 187 ? -18.987 1.667 18.527 1.00 93.56 187 ALA A CA 1
ATOM 1510 C C . ALA A 1 187 ? -18.236 2.426 17.414 1.00 93.56 187 ALA A C 1
ATOM 1512 O O . ALA A 1 187 ? -17.441 1.826 16.692 1.00 93.56 187 ALA A O 1
ATOM 1513 N N . ILE A 1 188 ? -18.407 3.751 17.331 1.00 92.88 188 ILE A N 1
ATOM 1514 C CA . ILE A 1 188 ? -17.619 4.623 16.440 1.00 92.88 188 ILE A CA 1
ATOM 1515 C C . ILE A 1 188 ? -16.126 4.521 16.775 1.00 92.88 188 ILE A C 1
ATOM 1517 O O . ILE A 1 188 ? -15.296 4.447 15.869 1.00 92.88 188 ILE A O 1
ATOM 1521 N N . ARG A 1 189 ? -15.786 4.453 18.070 1.00 92.75 189 ARG A N 1
ATOM 1522 C CA . ARG A 1 189 ? -14.412 4.282 18.550 1.00 92.75 189 ARG A CA 1
ATOM 1523 C C . ARG A 1 189 ? -13.766 2.996 18.058 1.00 92.75 189 ARG A C 1
ATOM 1525 O O . ARG A 1 189 ? -12.616 3.019 17.625 1.00 92.75 189 ARG A O 1
ATOM 1532 N N . LEU A 1 190 ? -14.512 1.894 18.081 1.00 95.19 190 LEU A N 1
ATOM 1533 C CA . LEU A 1 190 ? -14.042 0.615 17.558 1.00 95.19 190 LEU A CA 1
ATOM 1534 C C . LEU A 1 190 ? -13.776 0.677 16.050 1.00 95.19 190 LEU A C 1
ATOM 1536 O O . LEU A 1 190 ? -12.727 0.213 15.606 1.00 95.19 190 LEU A O 1
ATOM 1540 N N . ILE A 1 191 ? -14.683 1.293 15.282 1.00 95.44 191 ILE A N 1
ATOM 1541 C CA . ILE A 1 191 ? -14.516 1.460 13.832 1.00 95.44 191 ILE A CA 1
ATOM 1542 C C . ILE A 1 191 ? -13.272 2.304 13.538 1.00 95.44 191 ILE A C 1
ATOM 1544 O O . ILE A 1 191 ? -12.403 1.852 12.798 1.00 95.44 191 ILE A O 1
ATOM 1548 N N . TYR A 1 192 ? -13.140 3.496 14.137 1.00 93.00 192 TYR A N 1
ATOM 1549 C CA . TYR A 1 192 ? -12.025 4.386 13.795 1.00 93.00 192 TYR A CA 1
ATOM 1550 C C . TYR A 1 192 ? -10.668 3.812 14.219 1.00 93.00 192 TYR A C 1
ATOM 1552 O O . TYR A 1 192 ? -9.705 3.939 13.470 1.00 93.00 192 TYR A O 1
ATOM 1560 N N . ARG A 1 193 ? -10.552 3.178 15.399 1.00 94.44 193 ARG A N 1
ATOM 1561 C CA . ARG A 1 193 ? -9.266 2.610 15.852 1.00 94.44 193 ARG A CA 1
ATOM 1562 C C . ARG A 1 193 ? -8.845 1.438 14.974 1.00 94.44 193 ARG A C 1
ATOM 1564 O O . ARG A 1 193 ? -7.675 1.351 14.607 1.00 94.44 193 ARG A O 1
ATOM 1571 N N . MET A 1 194 ? -9.793 0.581 14.585 1.00 96.50 194 MET A N 1
ATOM 1572 C CA . MET A 1 194 ? -9.508 -0.490 13.631 1.00 96.50 194 MET A CA 1
ATOM 1573 C C . MET A 1 194 ? -9.090 0.077 12.273 1.00 96.50 194 MET A C 1
ATOM 1575 O O . MET A 1 194 ? -8.160 -0.418 11.646 1.00 96.50 194 MET A O 1
ATOM 1579 N N . GLU A 1 195 ? -9.730 1.149 11.829 1.00 95.62 195 GLU A N 1
ATOM 1580 C CA . GLU A 1 195 ? -9.385 1.820 10.584 1.00 95.62 195 GLU A CA 1
ATOM 1581 C C . GLU A 1 195 ? -7.981 2.454 10.604 1.00 95.62 195 GLU A C 1
ATOM 1583 O O . GLU A 1 195 ? -7.240 2.336 9.630 1.00 95.62 195 GLU A O 1
ATOM 1588 N N . LEU A 1 196 ? -7.537 3.021 11.731 1.00 95.25 196 LEU A N 1
ATOM 1589 C CA . LEU A 1 196 ? -6.148 3.477 11.880 1.00 95.25 196 LEU A CA 1
ATOM 1590 C C . LEU A 1 196 ? -5.140 2.315 11.816 1.00 95.25 196 LEU A C 1
ATOM 1592 O O . LEU A 1 196 ? -4.056 2.481 11.255 1.00 95.25 196 LEU A O 1
ATOM 1596 N N . ILE A 1 197 ? -5.495 1.130 12.328 1.00 96.38 197 ILE A N 1
ATOM 1597 C CA . ILE A 1 197 ? -4.682 -0.092 12.176 1.00 96.38 197 ILE A CA 1
ATOM 1598 C C . ILE A 1 197 ? -4.562 -0.478 10.693 1.00 96.38 197 ILE A C 1
ATOM 1600 O O . ILE A 1 197 ? -3.467 -0.794 10.224 1.00 96.38 197 ILE A O 1
ATOM 1604 N N . TRP A 1 198 ? -5.654 -0.401 9.931 1.00 96.69 198 TRP A N 1
ATOM 1605 C CA . TRP A 1 198 ? -5.628 -0.638 8.486 1.00 96.69 198 TRP A CA 1
ATOM 1606 C C . TRP A 1 198 ? -4.814 0.423 7.731 1.00 96.69 198 TRP A C 1
ATOM 1608 O O . TRP A 1 198 ? -4.018 0.076 6.860 1.00 96.69 198 TRP A O 1
ATOM 1618 N N . CYS A 1 199 ? -4.915 1.699 8.105 1.00 95.62 199 CYS A N 1
ATOM 1619 C CA . CYS A 1 199 ? -4.076 2.757 7.537 1.00 95.62 199 CYS A CA 1
ATOM 1620 C C . CYS A 1 199 ? -2.576 2.529 7.809 1.00 95.62 199 CYS A C 1
ATOM 1622 O O . CYS A 1 199 ? -1.740 2.804 6.947 1.00 95.62 199 CYS A O 1
ATOM 1624 N N . ALA A 1 200 ? -2.212 1.997 8.981 1.00 95.62 200 ALA A N 1
ATOM 1625 C CA . ALA A 1 200 ? -0.832 1.617 9.288 1.00 95.62 200 ALA A CA 1
ATOM 1626 C C . ALA A 1 200 ? -0.339 0.467 8.391 1.00 95.62 200 ALA A C 1
ATOM 1628 O O . ALA A 1 200 ? 0.785 0.513 7.883 1.00 95.62 200 ALA A O 1
ATOM 1629 N N . HIS A 1 201 ? -1.182 -0.541 8.145 1.00 96.06 201 HIS A N 1
ATOM 1630 C CA . HIS A 1 201 ? -0.901 -1.602 7.173 1.00 96.06 201 HIS A CA 1
ATOM 1631 C C . HIS A 1 201 ? -0.682 -1.029 5.761 1.00 96.06 201 HIS A C 1
ATOM 1633 O O . HIS A 1 201 ? 0.247 -1.435 5.058 1.00 96.06 201 HIS A O 1
ATOM 1639 N N . ASP A 1 202 ? -1.470 -0.029 5.367 1.00 95.62 202 ASP A N 1
ATOM 1640 C CA . ASP A 1 202 ? -1.348 0.609 4.058 1.00 95.62 202 ASP A CA 1
ATOM 1641 C C . ASP A 1 202 ? -0.044 1.399 3.896 1.00 95.62 202 ASP A C 1
ATOM 1643 O O . ASP A 1 202 ? 0.631 1.291 2.868 1.00 95.62 202 ASP A O 1
ATOM 1647 N N . ALA A 1 203 ? 0.357 2.145 4.929 1.00 95.62 203 ALA A N 1
ATOM 1648 C CA . ALA A 1 203 ? 1.632 2.857 4.945 1.00 95.62 203 ALA A CA 1
ATOM 1649 C C . ALA A 1 203 ? 2.823 1.891 4.832 1.00 95.62 203 ALA A C 1
ATOM 1651 O O . ALA A 1 203 ? 3.773 2.146 4.082 1.00 95.62 203 ALA A O 1
ATOM 1652 N N . GLN A 1 204 ? 2.748 0.743 5.510 1.00 95.12 204 GLN A N 1
ATOM 1653 C CA . GLN A 1 204 ? 3.741 -0.319 5.371 1.00 95.12 204 GLN A CA 1
ATOM 1654 C C . GLN A 1 204 ? 3.758 -0.918 3.957 1.00 95.12 204 GLN A C 1
ATOM 1656 O O . GLN A 1 204 ? 4.839 -1.150 3.416 1.00 95.12 204 GLN A O 1
ATOM 1661 N N . ALA A 1 205 ? 2.599 -1.116 3.321 1.00 94.31 205 ALA A N 1
ATOM 1662 C CA . ALA A 1 205 ? 2.528 -1.575 1.934 1.00 94.31 205 ALA A CA 1
ATOM 1663 C C . ALA A 1 205 ? 3.205 -0.577 0.976 1.00 94.31 205 ALA A C 1
ATOM 1665 O O . ALA A 1 205 ? 3.995 -0.985 0.122 1.00 94.31 205 ALA A O 1
ATOM 1666 N N . SER A 1 206 ? 2.989 0.731 1.151 1.00 93.25 206 SER A N 1
ATOM 1667 C CA . SER A 1 206 ? 3.683 1.779 0.384 1.00 93.25 206 SER A CA 1
ATOM 1668 C C . SER A 1 206 ? 5.201 1.769 0.604 1.00 93.25 206 SER A C 1
ATOM 1670 O O . SER A 1 206 ? 5.967 1.866 -0.361 1.00 93.25 206 SER A O 1
ATOM 1672 N N . ALA A 1 207 ? 5.663 1.553 1.838 1.00 92.38 207 ALA A N 1
ATOM 1673 C CA . ALA A 1 207 ? 7.084 1.346 2.121 1.00 92.38 207 ALA A CA 1
ATOM 1674 C C . ALA A 1 207 ? 7.629 0.059 1.470 1.00 92.38 207 ALA A C 1
ATOM 1676 O O . ALA A 1 207 ? 8.732 0.059 0.921 1.00 92.38 207 ALA A O 1
ATOM 1677 N N . GLY A 1 208 ? 6.843 -1.020 1.442 1.00 90.62 208 GLY A N 1
ATOM 1678 C CA . GLY A 1 208 ? 7.168 -2.264 0.741 1.00 90.62 208 GLY A CA 1
ATOM 1679 C C . GLY A 1 208 ? 7.323 -2.067 -0.769 1.00 90.62 208 GLY A C 1
ATOM 1680 O O . GLY A 1 208 ? 8.278 -2.559 -1.376 1.00 90.62 208 GLY A O 1
ATOM 1681 N N . ARG A 1 209 ? 6.447 -1.260 -1.380 1.00 88.06 209 ARG A N 1
ATOM 1682 C CA . ARG A 1 209 ? 6.536 -0.855 -2.795 1.00 88.06 209 ARG A CA 1
ATOM 1683 C C . ARG A 1 209 ? 7.826 -0.086 -3.071 1.00 88.06 209 ARG A C 1
ATOM 1685 O O . ARG A 1 209 ? 8.504 -0.364 -4.064 1.00 88.06 209 ARG A O 1
ATOM 1692 N N . ALA A 1 210 ? 8.192 0.839 -2.184 1.00 87.50 210 ALA A N 1
ATOM 1693 C CA . ALA A 1 210 ? 9.461 1.555 -2.258 1.00 87.50 210 ALA A CA 1
ATOM 1694 C C . ALA A 1 210 ? 10.657 0.591 -2.143 1.00 87.50 210 ALA A C 1
ATOM 1696 O O . ALA A 1 210 ? 11.511 0.582 -3.034 1.00 87.50 210 ALA A O 1
ATOM 1697 N N . ALA A 1 211 ? 10.673 -0.298 -1.144 1.00 85.12 211 ALA A N 1
ATOM 1698 C CA . ALA A 1 211 ? 11.723 -1.308 -0.965 1.00 85.12 211 ALA A CA 1
ATOM 1699 C C . ALA A 1 211 ? 11.889 -2.190 -2.209 1.00 85.12 211 ALA A C 1
ATOM 1701 O O . ALA A 1 211 ? 13.004 -2.407 -2.694 1.00 85.12 211 ALA A O 1
ATOM 1702 N N . ARG A 1 212 ? 10.772 -2.665 -2.770 1.00 82.06 212 ARG A N 1
ATOM 1703 C CA . ARG A 1 212 ? 10.765 -3.524 -3.955 1.00 82.06 212 ARG A CA 1
ATOM 1704 C C . ARG A 1 212 ? 11.276 -2.793 -5.189 1.00 82.06 212 ARG A C 1
ATOM 1706 O O . ARG A 1 212 ? 12.028 -3.384 -5.959 1.00 82.06 212 ARG A O 1
ATOM 1713 N N . SER A 1 213 ? 10.949 -1.512 -5.351 1.00 78.38 213 SER A N 1
ATOM 1714 C CA . SER A 1 213 ? 11.506 -0.695 -6.435 1.00 78.38 213 SER A CA 1
ATOM 1715 C C . SER A 1 213 ? 13.028 -0.518 -6.321 1.00 78.38 213 SER A C 1
ATOM 1717 O O . SER A 1 213 ? 13.707 -0.488 -7.344 1.00 78.38 213 SER A O 1
ATOM 1719 N N . MET A 1 214 ? 13.575 -0.485 -5.100 1.00 75.69 214 MET A N 1
ATOM 1720 C CA . MET A 1 214 ? 15.014 -0.339 -4.857 1.00 75.69 214 MET A CA 1
ATOM 1721 C C . MET A 1 214 ? 15.787 -1.648 -5.008 1.00 75.69 214 MET A C 1
ATOM 1723 O O . MET A 1 214 ? 16.907 -1.631 -5.497 1.00 75.69 214 MET A O 1
ATOM 1727 N N . LYS A 1 215 ? 15.245 -2.779 -4.544 1.00 72.31 215 LYS A N 1
ATOM 1728 C CA . LYS A 1 215 ? 16.011 -4.036 -4.399 1.00 72.31 215 LYS A CA 1
ATOM 1729 C C . LYS A 1 215 ? 15.565 -5.155 -5.335 1.00 72.31 215 LYS A C 1
ATOM 1731 O O . LYS A 1 215 ? 16.227 -6.182 -5.428 1.00 72.31 215 LYS A O 1
ATOM 1736 N N . GLY A 1 216 ? 14.414 -5.027 -5.994 1.00 68.81 216 GLY A N 1
ATOM 1737 C CA . GLY A 1 216 ? 13.777 -6.185 -6.618 1.00 68.81 216 GLY A CA 1
ATOM 1738 C C . GLY A 1 216 ? 12.757 -5.875 -7.699 1.00 68.81 216 GLY A C 1
ATOM 1739 O O . GLY A 1 216 ? 11.880 -6.707 -7.935 1.00 68.81 216 GLY A O 1
ATOM 1740 N N . ALA A 1 217 ? 12.883 -4.734 -8.386 1.00 61.69 217 ALA A N 1
ATOM 1741 C CA . ALA A 1 217 ? 11.919 -4.275 -9.387 1.00 61.69 217 ALA A CA 1
ATOM 1742 C C . ALA A 1 217 ? 11.591 -5.350 -10.444 1.00 61.69 217 ALA A C 1
ATOM 1744 O O . ALA A 1 217 ? 10.466 -5.439 -10.929 1.00 61.69 217 ALA A O 1
ATOM 1745 N N . PHE A 1 218 ? 12.564 -6.222 -10.733 1.00 66.12 218 PHE A N 1
ATOM 1746 C CA . PHE A 1 218 ? 12.421 -7.388 -11.603 1.00 66.12 218 PHE A CA 1
ATOM 1747 C C . PHE A 1 218 ? 13.118 -8.633 -11.026 1.00 66.12 218 PHE A C 1
ATOM 1749 O O . PHE A 1 218 ? 13.785 -9.342 -11.774 1.00 66.12 218 PHE A O 1
ATOM 1756 N N . SER A 1 219 ? 13.038 -8.871 -9.707 1.00 58.91 219 SER A N 1
ATOM 1757 C CA . SER A 1 219 ? 13.873 -9.830 -8.933 1.00 58.91 219 SER A CA 1
ATOM 1758 C C . SER A 1 219 ? 13.932 -11.275 -9.445 1.00 58.91 219 SER A C 1
ATOM 1760 O O . SER A 1 219 ? 14.801 -12.036 -9.040 1.00 58.91 219 SER A O 1
ATOM 1762 N N . TRP A 1 220 ? 13.048 -11.681 -10.356 1.00 57.91 220 TRP A N 1
ATOM 1763 C CA . TRP A 1 220 ? 13.106 -12.986 -11.017 1.00 57.91 220 TRP A CA 1
ATOM 1764 C C . TRP A 1 220 ? 13.884 -12.970 -12.348 1.00 57.91 220 TRP A C 1
ATOM 1766 O O . TRP A 1 220 ? 14.296 -14.027 -12.817 1.00 57.91 220 TRP A O 1
ATOM 1776 N N . LEU A 1 221 ? 14.105 -11.812 -12.983 1.00 53.62 221 LEU A N 1
ATOM 1777 C CA . LEU A 1 221 ? 14.907 -11.669 -14.213 1.00 53.62 221 LEU A CA 1
ATOM 1778 C C . LEU A 1 221 ? 16.415 -11.622 -13.950 1.00 53.62 221 LEU A C 1
ATOM 1780 O O . LEU A 1 221 ? 17.206 -11.851 -14.865 1.00 53.62 221 LEU A O 1
ATOM 1784 N N . HIS A 1 222 ? 16.808 -11.369 -12.708 1.00 53.66 222 HIS A N 1
ATOM 1785 C CA . HIS A 1 222 ? 18.191 -11.311 -12.262 1.00 53.66 222 HIS A CA 1
ATOM 1786 C C . HIS A 1 222 ? 18.331 -12.125 -10.978 1.00 53.66 222 HIS A C 1
ATOM 1788 O O . HIS A 1 222 ? 17.416 -12.162 -10.165 1.00 53.66 222 HIS A O 1
ATOM 1794 N N . SER A 1 223 ? 19.467 -12.795 -10.781 1.00 48.88 223 SER A N 1
ATOM 1795 C CA . SER A 1 223 ? 19.804 -13.246 -9.432 1.00 48.88 223 SER A CA 1
ATOM 1796 C C . SER A 1 223 ? 20.172 -11.996 -8.644 1.00 48.88 223 SER A C 1
ATOM 1798 O O . SER A 1 223 ? 21.208 -11.387 -8.923 1.00 48.88 223 SER A O 1
ATOM 1800 N N . ASN A 1 224 ? 19.337 -11.588 -7.703 1.00 49.03 224 ASN A N 1
ATOM 1801 C CA . ASN A 1 224 ? 19.772 -10.590 -6.744 1.00 49.03 224 ASN A CA 1
ATOM 1802 C C . ASN A 1 224 ? 20.993 -11.117 -5.988 1.00 49.03 224 ASN A C 1
ATOM 1804 O O . ASN A 1 224 ? 20.974 -12.240 -5.482 1.00 49.03 224 ASN A O 1
ATOM 1808 N N . VAL A 1 225 ? 22.051 -10.309 -5.926 1.00 51.34 225 VAL A N 1
ATOM 1809 C CA . VAL A 1 225 ? 22.922 -10.335 -4.754 1.00 51.34 225 VAL A CA 1
ATOM 1810 C C . VAL A 1 225 ? 22.087 -9.685 -3.659 1.00 51.34 225 VAL A C 1
ATOM 1812 O O . VAL A 1 225 ? 21.618 -8.558 -3.810 1.00 51.34 225 VAL A O 1
ATOM 1815 N N . GLU A 1 226 ? 21.786 -10.450 -2.619 1.00 53.00 226 GLU A N 1
ATOM 1816 C CA . GLU A 1 226 ? 20.964 -10.001 -1.501 1.00 53.00 226 GLU A CA 1
ATOM 1817 C C . GLU A 1 226 ? 21.525 -8.686 -0.928 1.00 53.00 226 GLU A C 1
ATOM 1819 O O . GLU A 1 226 ? 22.707 -8.600 -0.602 1.00 53.00 226 GLU A O 1
ATOM 1824 N N . GLY A 1 227 ? 20.692 -7.641 -0.869 1.00 54.56 227 GLY A N 1
ATOM 1825 C CA . GLY A 1 227 ? 21.049 -6.342 -0.285 1.00 54.56 227 GLY A CA 1
ATOM 1826 C C . GLY A 1 227 ? 21.533 -5.244 -1.245 1.00 54.56 227 GLY A C 1
ATOM 1827 O O . GLY A 1 227 ? 21.616 -4.096 -0.811 1.00 54.56 227 GLY A O 1
ATOM 1828 N N . GLU A 1 228 ? 21.796 -5.517 -2.529 1.00 60.00 228 GLU A N 1
ATOM 1829 C CA . GLU A 1 228 ? 22.224 -4.464 -3.469 1.00 60.00 228 GLU A CA 1
ATOM 1830 C C . GLU A 1 228 ? 21.048 -3.592 -3.958 1.00 60.00 228 GLU A C 1
ATOM 1832 O O . GLU A 1 228 ? 19.990 -4.091 -4.349 1.00 60.00 228 GLU A O 1
ATOM 1837 N N . ARG A 1 229 ? 21.237 -2.262 -3.952 1.00 68.31 229 ARG A N 1
ATOM 1838 C CA . ARG A 1 229 ? 20.292 -1.310 -4.561 1.00 68.31 229 ARG A CA 1
ATOM 1839 C C . ARG A 1 229 ? 20.422 -1.335 -6.085 1.00 68.31 229 ARG A C 1
ATOM 1841 O O . ARG A 1 229 ? 21.523 -1.385 -6.626 1.00 68.31 229 ARG A O 1
ATOM 1848 N N . MET A 1 230 ? 19.294 -1.234 -6.774 1.00 68.69 230 MET A N 1
ATOM 1849 C CA . MET A 1 230 ? 19.178 -1.281 -8.224 1.00 68.69 230 MET A CA 1
ATOM 1850 C C . MET A 1 230 ? 18.752 0.077 -8.782 1.00 68.69 230 MET A C 1
ATOM 1852 O O . MET A 1 230 ? 17.651 0.554 -8.516 1.00 68.69 230 MET A O 1
ATOM 1856 N N . CYS A 1 231 ? 19.593 0.665 -9.629 1.00 73.69 231 CYS A N 1
ATOM 1857 C CA . CYS A 1 231 ? 19.228 1.852 -10.401 1.00 73.69 231 CYS A CA 1
ATOM 1858 C C . CYS A 1 231 ? 18.380 1.478 -11.627 1.00 73.69 231 CYS A C 1
ATOM 1860 O O . CYS A 1 231 ? 18.477 0.364 -12.149 1.00 73.69 231 CYS A O 1
ATOM 1862 N N . ALA A 1 232 ? 17.593 2.426 -12.130 1.00 73.69 232 ALA A N 1
ATOM 1863 C CA . ALA A 1 232 ? 16.663 2.262 -13.242 1.00 73.69 232 ALA A CA 1
ATOM 1864 C C . ALA A 1 232 ? 17.353 1.882 -14.559 1.00 73.69 232 ALA A C 1
ATOM 1866 O O . ALA A 1 232 ? 16.776 1.159 -15.378 1.00 73.69 232 ALA A O 1
ATOM 1867 N N . GLY A 1 233 ? 18.619 2.276 -14.737 1.00 69.69 233 GLY A N 1
ATOM 1868 C CA . GLY A 1 233 ? 19.429 1.861 -15.879 1.00 69.69 233 GLY A CA 1
ATOM 1869 C C . GLY A 1 233 ? 19.516 0.341 -16.038 1.00 69.69 233 GLY A C 1
ATOM 1870 O O . GLY A 1 233 ? 19.479 -0.151 -17.166 1.00 69.69 233 GLY A O 1
ATOM 1871 N N . THR A 1 234 ? 19.553 -0.409 -14.932 1.00 68.56 234 THR A N 1
ATOM 1872 C CA . THR A 1 234 ? 19.666 -1.874 -14.942 1.00 68.56 234 THR A CA 1
ATOM 1873 C C . THR A 1 234 ? 18.404 -2.542 -15.506 1.00 68.56 234 THR A C 1
ATOM 1875 O O . THR A 1 234 ? 18.513 -3.269 -16.498 1.00 68.56 234 THR A O 1
ATOM 1878 N N . PRO A 1 235 ? 17.191 -2.285 -14.980 1.00 67.88 235 PRO A N 1
ATOM 1879 C CA . PRO A 1 235 ? 15.954 -2.743 -15.599 1.00 67.88 235 PRO A CA 1
ATOM 1880 C C . PRO A 1 235 ? 15.767 -2.331 -17.055 1.00 67.88 235 PRO A C 1
ATOM 1882 O O . PRO A 1 235 ? 15.367 -3.162 -17.871 1.00 67.88 235 PRO A O 1
ATOM 1885 N N . ILE A 1 236 ? 16.080 -1.077 -17.394 1.00 72.62 236 ILE A N 1
ATOM 1886 C CA . ILE A 1 236 ? 15.980 -0.575 -18.769 1.00 72.62 236 ILE A CA 1
ATOM 1887 C C . ILE A 1 236 ? 16.923 -1.367 -19.683 1.00 72.62 236 ILE A C 1
ATOM 1889 O O . ILE A 1 236 ? 16.524 -1.790 -20.766 1.00 72.62 236 ILE A O 1
ATOM 1893 N N . ALA A 1 237 ? 18.153 -1.639 -19.241 1.00 68.25 237 ALA A N 1
ATOM 1894 C CA . ALA A 1 237 ? 19.118 -2.434 -19.994 1.00 68.25 237 ALA A CA 1
ATOM 1895 C C . ALA A 1 237 ? 18.697 -3.905 -20.159 1.00 68.25 237 ALA A C 1
ATOM 1897 O O . ALA A 1 237 ? 19.051 -4.519 -21.162 1.00 68.25 237 ALA A O 1
ATOM 1898 N N . ILE A 1 238 ? 17.930 -4.470 -19.220 1.00 67.31 238 ILE A N 1
ATOM 1899 C CA . ILE A 1 238 ? 17.357 -5.822 -19.340 1.00 67.31 238 ILE A CA 1
ATOM 1900 C C . ILE A 1 238 ? 16.197 -5.836 -20.346 1.00 67.31 238 ILE A C 1
ATOM 1902 O O . ILE A 1 238 ? 16.091 -6.760 -21.156 1.00 67.31 238 ILE A O 1
ATOM 1906 N N . TRP A 1 239 ? 15.334 -4.819 -20.314 1.00 68.94 239 TRP A N 1
ATOM 1907 C CA . TRP A 1 239 ? 14.163 -4.728 -21.188 1.00 68.94 239 TRP A CA 1
ATOM 1908 C C . TRP A 1 239 ? 14.485 -4.273 -22.610 1.00 68.94 239 TRP A C 1
ATOM 1910 O O . TRP A 1 239 ? 13.813 -4.710 -23.544 1.00 68.94 239 TRP A O 1
ATOM 1920 N N . ARG A 1 240 ? 15.526 -3.457 -22.809 1.00 73.06 240 ARG A N 1
ATOM 1921 C CA . ARG A 1 240 ? 15.929 -2.957 -24.131 1.00 73.06 240 ARG A CA 1
ATOM 1922 C C . ARG A 1 240 ? 16.183 -4.078 -25.141 1.00 73.06 240 ARG A C 1
ATOM 1924 O O . ARG A 1 240 ? 15.588 -4.008 -26.208 1.00 73.06 240 ARG A O 1
ATOM 1931 N N . PRO A 1 241 ? 16.965 -5.137 -24.857 1.00 60.19 241 PRO A N 1
ATOM 1932 C CA . PRO A 1 241 ? 17.130 -6.249 -25.788 1.00 60.19 241 PRO A CA 1
ATOM 1933 C C . PRO A 1 241 ? 15.823 -6.975 -26.104 1.00 60.19 241 PRO A C 1
ATOM 1935 O O . PRO A 1 241 ? 15.657 -7.422 -27.230 1.00 60.19 241 PRO A O 1
ATOM 1938 N N . VAL A 1 242 ? 14.895 -7.088 -25.145 1.00 62.28 242 VAL A N 1
ATOM 1939 C CA . VAL A 1 242 ? 13.570 -7.687 -25.382 1.00 62.28 242 VAL A CA 1
ATOM 1940 C C . VAL A 1 242 ? 12.765 -6.802 -26.328 1.00 62.28 242 VAL A C 1
ATOM 1942 O O . VAL A 1 242 ? 12.214 -7.303 -27.299 1.00 62.28 242 VAL A O 1
ATOM 1945 N N . TYR A 1 243 ? 12.748 -5.490 -26.091 1.00 67.75 243 TYR A N 1
ATOM 1946 C CA . TYR A 1 243 ? 12.089 -4.520 -26.960 1.00 67.75 243 TYR A CA 1
ATOM 1947 C C . TYR A 1 243 ? 12.707 -4.485 -28.364 1.00 67.75 243 TYR A C 1
ATOM 1949 O O . TYR A 1 243 ? 11.996 -4.705 -29.336 1.00 67.75 243 TYR A O 1
ATOM 1957 N N . GLN A 1 244 ? 14.027 -4.310 -28.470 1.00 62.59 244 GLN A N 1
ATOM 1958 C CA . GLN A 1 244 ? 14.771 -4.324 -29.733 1.00 62.59 244 GLN A CA 1
ATOM 1959 C C . GLN A 1 244 ? 14.545 -5.621 -30.498 1.00 62.59 244 GLN A C 1
ATOM 1961 O O . GLN A 1 244 ? 14.311 -5.602 -31.689 1.00 62.59 244 GLN A O 1
ATOM 1966 N N . MET A 1 245 ? 14.559 -6.770 -29.832 1.00 54.75 245 MET A N 1
ATOM 1967 C CA . MET A 1 245 ? 14.264 -8.048 -30.473 1.00 54.75 245 MET A CA 1
ATOM 1968 C C . MET A 1 245 ? 12.832 -8.104 -31.026 1.00 54.75 245 MET A C 1
ATOM 1970 O O . MET A 1 245 ? 12.599 -8.703 -32.075 1.00 54.75 245 MET A O 1
ATOM 1974 N N . LEU A 1 246 ? 11.868 -7.502 -30.334 1.00 54.09 246 LEU A N 1
ATOM 1975 C CA . LEU A 1 246 ? 10.487 -7.420 -30.799 1.00 54.09 246 LEU A CA 1
ATOM 1976 C C . LEU A 1 246 ? 10.330 -6.447 -31.982 1.00 54.09 246 LEU A C 1
ATOM 1978 O O . LEU A 1 246 ? 9.527 -6.715 -32.875 1.00 54.09 246 LEU A O 1
ATOM 1982 N N . THR A 1 247 ? 11.115 -5.367 -32.039 1.00 53.94 247 THR A N 1
ATOM 1983 C CA . THR A 1 247 ? 11.045 -4.350 -33.104 1.00 53.94 247 THR A CA 1
ATOM 1984 C C . THR A 1 247 ? 11.972 -4.633 -34.294 1.00 53.94 247 THR A C 1
ATOM 1986 O O . THR A 1 247 ? 11.520 -4.564 -35.426 1.00 53.94 247 THR A O 1
ATOM 1989 N N . GLU A 1 248 ? 13.219 -5.064 -34.091 1.00 49.16 248 GLU A N 1
ATOM 1990 C CA . GLU A 1 248 ? 14.208 -5.381 -35.144 1.00 49.16 248 GLU A CA 1
ATOM 1991 C C . GLU A 1 248 ? 13.752 -6.555 -36.037 1.00 49.16 248 GLU A C 1
ATOM 1993 O O . GLU A 1 248 ? 14.051 -6.583 -37.227 1.00 49.16 248 GLU A O 1
ATOM 1998 N N . ASN A 1 249 ? 12.996 -7.527 -35.504 1.00 45.09 249 ASN A N 1
ATOM 1999 C CA . ASN A 1 249 ? 12.367 -8.575 -36.328 1.00 45.09 249 ASN A CA 1
ATOM 2000 C C . ASN A 1 249 ? 11.217 -8.038 -37.193 1.00 45.09 249 ASN A C 1
ATOM 2002 O O . ASN A 1 249 ? 10.880 -8.646 -38.208 1.00 45.09 249 ASN A O 1
ATOM 2006 N N . THR A 1 250 ? 10.635 -6.911 -36.788 1.00 43.62 250 THR A N 1
ATOM 2007 C CA . THR A 1 250 ? 9.636 -6.174 -37.557 1.00 43.62 250 THR A CA 1
ATOM 2008 C C . THR A 1 250 ? 10.339 -5.336 -38.637 1.00 43.62 250 THR A C 1
ATOM 2010 O O . THR A 1 250 ? 9.970 -5.423 -39.801 1.00 43.62 250 THR A O 1
ATOM 2013 N N . ASP A 1 251 ? 11.443 -4.655 -38.307 1.00 39.22 251 ASP A N 1
ATOM 2014 C CA . ASP A 1 251 ? 12.223 -3.830 -39.249 1.00 39.22 251 ASP A CA 1
ATOM 2015 C C . ASP A 1 251 ? 12.989 -4.636 -40.317 1.00 39.22 251 ASP A C 1
ATOM 2017 O O . ASP A 1 251 ? 13.149 -4.179 -41.447 1.00 39.22 251 ASP A O 1
ATOM 2021 N N . ARG A 1 252 ? 13.440 -5.860 -40.001 1.00 39.50 252 ARG A N 1
ATOM 2022 C CA . ARG A 1 252 ? 14.100 -6.769 -40.965 1.00 39.50 252 ARG A CA 1
ATOM 2023 C C . ARG A 1 252 ? 13.131 -7.412 -41.967 1.00 39.50 252 ARG A C 1
ATOM 2025 O O . ARG A 1 252 ? 13.570 -8.128 -42.872 1.00 39.50 252 ARG A O 1
ATOM 2032 N N . TYR A 1 253 ? 11.821 -7.202 -41.828 1.00 38.72 253 TYR A N 1
ATOM 2033 C CA . TYR A 1 253 ? 10.846 -7.648 -42.817 1.00 38.72 253 TYR A CA 1
ATOM 2034 C C . TYR A 1 253 ? 10.717 -6.597 -43.926 1.00 38.72 253 TYR A C 1
ATOM 2036 O O . TYR A 1 253 ? 10.123 -5.542 -43.738 1.00 38.72 253 TYR A O 1
ATOM 2044 N N . ARG A 1 254 ? 11.264 -6.900 -45.109 1.00 43.47 254 ARG A N 1
ATOM 2045 C CA . ARG A 1 254 ? 11.077 -6.088 -46.321 1.00 43.47 254 ARG A CA 1
ATOM 2046 C C . ARG A 1 254 ? 9.766 -6.446 -47.009 1.00 43.47 254 ARG A C 1
ATOM 2048 O O . ARG A 1 254 ? 9.533 -7.619 -47.311 1.00 43.47 254 ARG A O 1
ATOM 2055 N N . THR A 1 255 ? 8.971 -5.444 -47.372 1.00 42.72 255 THR A N 1
ATOM 2056 C CA . THR A 1 255 ? 7.932 -5.634 -48.393 1.00 42.72 255 THR A CA 1
ATOM 2057 C C . THR A 1 255 ? 8.594 -5.820 -49.770 1.00 42.72 255 THR A C 1
ATOM 2059 O O . THR A 1 255 ? 9.748 -5.438 -50.000 1.00 42.72 255 THR A O 1
ATOM 2062 N N . ASN A 1 256 ? 7.888 -6.431 -50.728 1.00 36.97 256 ASN A N 1
ATOM 2063 C CA . ASN A 1 256 ? 8.433 -6.662 -52.076 1.00 36.97 256 ASN A CA 1
ATOM 2064 C C . ASN A 1 256 ? 8.787 -5.362 -52.832 1.00 36.97 256 ASN A C 1
ATOM 2066 O O . ASN A 1 256 ? 9.548 -5.422 -53.799 1.00 36.97 256 ASN A O 1
ATOM 2070 N N . GLU A 1 257 ? 8.246 -4.215 -52.419 1.00 42.53 257 GLU A N 1
ATOM 2071 C CA . GLU A 1 257 ? 8.577 -2.901 -52.983 1.00 42.53 257 GLU A CA 1
ATOM 2072 C C . GLU A 1 257 ? 9.938 -2.395 -52.485 1.00 42.53 257 GLU A C 1
ATOM 2074 O O . GLU A 1 257 ? 10.759 -1.950 -53.284 1.00 42.53 257 GLU A O 1
ATOM 2079 N N . GLU A 1 258 ? 10.249 -2.573 -51.200 1.00 42.12 258 GLU A N 1
ATOM 2080 C CA . GLU A 1 258 ? 11.519 -2.139 -50.599 1.00 42.12 258 GLU A CA 1
ATOM 2081 C C . GLU A 1 258 ? 12.695 -3.056 -50.981 1.00 42.12 258 GLU A C 1
ATOM 2083 O O . GLU A 1 258 ? 13.834 -2.608 -51.139 1.00 42.12 258 GLU A O 1
ATOM 2088 N N . ALA A 1 259 ? 12.430 -4.345 -51.221 1.00 44.19 259 ALA A N 1
ATOM 2089 C CA . ALA A 1 259 ? 13.434 -5.289 -51.714 1.00 44.19 259 ALA A CA 1
ATOM 2090 C C . ALA A 1 259 ? 13.975 -4.938 -53.114 1.00 44.19 259 ALA A C 1
ATOM 2092 O O . ALA A 1 259 ? 15.085 -5.352 -53.456 1.00 44.19 259 ALA A O 1
ATOM 2093 N N . ARG A 1 260 ? 13.235 -4.151 -53.908 1.00 43.88 260 ARG A N 1
ATOM 2094 C CA . ARG A 1 260 ? 13.640 -3.711 -55.254 1.00 43.88 260 ARG A CA 1
ATOM 2095 C C . ARG A 1 260 ? 14.441 -2.398 -55.270 1.00 43.88 260 ARG A C 1
ATOM 2097 O O . ARG A 1 260 ? 14.954 -2.043 -56.325 1.00 43.88 260 ARG A O 1
ATOM 2104 N N . GLY A 1 261 ? 14.591 -1.707 -54.132 1.00 47.16 261 GLY A N 1
ATOM 2105 C CA . GLY A 1 261 ? 15.148 -0.342 -54.048 1.00 47.16 261 GLY A CA 1
ATOM 2106 C C . GLY A 1 261 ? 16.461 -0.168 -53.269 1.00 47.16 261 GLY A C 1
ATOM 2107 O O . GLY A 1 261 ? 16.838 0.957 -52.968 1.00 47.16 261 GLY A O 1
ATOM 2108 N N . GLY A 1 262 ? 17.147 -1.263 -52.926 1.00 47.84 262 GLY A N 1
ATOM 2109 C CA . GLY A 1 262 ? 18.573 -1.331 -52.570 1.00 47.84 262 GLY A CA 1
ATOM 2110 C C . GLY A 1 262 ? 19.208 -0.218 -51.715 1.00 47.84 262 GLY A C 1
ATOM 2111 O O . GLY A 1 262 ? 19.839 0.677 -52.263 1.00 47.84 262 GLY A O 1
ATOM 2112 N N . LYS A 1 263 ? 19.261 -0.407 -50.387 1.00 39.22 263 LYS A N 1
ATOM 2113 C CA . LYS A 1 263 ? 20.457 -0.114 -49.562 1.00 39.22 263 LYS A CA 1
ATOM 2114 C C . LYS A 1 263 ? 20.636 -1.182 -48.476 1.00 39.22 263 LYS A C 1
ATOM 2116 O O . LYS A 1 263 ? 19.665 -1.788 -48.026 1.00 39.22 263 LYS A O 1
ATOM 2121 N N . ALA A 1 264 ? 21.891 -1.471 -48.133 1.00 43.31 264 ALA A N 1
ATOM 2122 C CA . ALA A 1 264 ? 22.274 -2.452 -47.119 1.00 43.31 264 ALA A CA 1
ATOM 2123 C C . ALA A 1 264 ? 22.143 -1.867 -45.702 1.00 43.31 264 ALA A C 1
ATOM 2125 O O . ALA A 1 264 ? 22.460 -0.698 -45.486 1.00 43.31 264 ALA A O 1
ATOM 2126 N N . GLU A 1 265 ? 21.683 -2.692 -44.760 1.00 40.59 265 GLU A N 1
ATOM 2127 C CA . GLU A 1 265 ? 21.491 -2.344 -43.348 1.00 40.59 265 GLU A CA 1
ATOM 2128 C C . GLU A 1 265 ? 22.813 -1.977 -42.652 1.00 40.59 265 GLU A C 1
ATOM 2130 O O . GLU A 1 265 ? 23.840 -2.647 -42.814 1.00 40.59 265 GLU A O 1
ATOM 2135 N N . ALA A 1 266 ? 22.775 -0.917 -41.840 1.00 33.56 266 ALA A N 1
ATOM 2136 C CA . ALA A 1 266 ? 23.862 -0.538 -40.948 1.00 33.56 266 ALA A CA 1
ATOM 2137 C C . ALA A 1 266 ? 23.977 -1.542 -39.786 1.00 33.56 266 ALA A C 1
ATOM 2139 O O . ALA A 1 266 ? 22.983 -1.962 -39.197 1.00 33.56 266 ALA A O 1
ATOM 2140 N N . LYS A 1 267 ? 25.211 -1.937 -39.451 1.00 34.84 267 LYS A N 1
ATOM 2141 C CA . LYS A 1 267 ? 25.492 -2.866 -38.346 1.00 34.84 267 LYS A CA 1
ATOM 2142 C C . LYS A 1 267 ? 25.254 -2.188 -36.985 1.00 34.84 267 LYS A C 1
ATOM 2144 O O . LYS A 1 267 ? 25.717 -1.061 -36.812 1.00 34.84 267 LYS A O 1
ATOM 2149 N N . PRO A 1 268 ? 24.661 -2.885 -35.995 1.00 35.06 268 PRO A N 1
ATOM 2150 C CA . PRO A 1 268 ? 24.512 -2.356 -34.641 1.00 35.06 268 PRO A CA 1
ATOM 2151 C C . PRO A 1 268 ? 25.874 -2.107 -33.976 1.00 35.06 268 PRO A C 1
ATOM 2153 O O . PRO A 1 268 ? 26.798 -2.923 -34.089 1.00 35.06 268 PRO A O 1
ATOM 2156 N N . THR A 1 269 ? 25.994 -0.993 -33.257 1.00 32.16 269 THR A N 1
ATOM 2157 C CA . THR A 1 269 ? 27.171 -0.625 -32.460 1.00 32.16 269 THR A CA 1
ATOM 2158 C C . THR A 1 269 ? 27.326 -1.512 -31.216 1.00 32.16 269 THR A C 1
ATOM 2160 O O . THR A 1 269 ? 26.371 -2.058 -30.664 1.00 32.16 269 THR A O 1
ATOM 2163 N N . ARG A 1 270 ? 28.586 -1.734 -30.815 1.00 32.84 270 ARG A N 1
ATOM 2164 C CA . ARG A 1 270 ? 28.997 -2.705 -29.787 1.00 32.84 270 ARG A CA 1
ATOM 2165 C C . ARG A 1 270 ? 28.897 -2.113 -28.375 1.00 32.84 270 ARG A C 1
ATOM 2167 O O . ARG A 1 270 ? 29.658 -1.212 -28.050 1.00 32.84 270 ARG A O 1
ATOM 2174 N N . HIS A 1 271 ? 28.065 -2.715 -27.525 1.00 40.75 271 HIS A N 1
ATOM 2175 C CA . HIS A 1 271 ? 28.203 -2.687 -26.063 1.00 40.75 271 HIS A CA 1
ATOM 2176 C C . HIS A 1 271 ? 28.187 -4.131 -25.527 1.00 40.75 271 HIS A C 1
ATOM 2178 O O . HIS A 1 271 ? 27.370 -4.955 -25.951 1.00 40.75 271 HIS A O 1
ATOM 2184 N N . ASP A 1 272 ? 29.123 -4.457 -24.632 1.00 37.19 272 ASP A N 1
ATOM 2185 C CA . ASP A 1 272 ? 29.491 -5.844 -24.304 1.00 37.19 272 ASP A CA 1
ATOM 2186 C C . ASP A 1 272 ? 28.458 -6.612 -23.456 1.00 37.19 272 ASP A C 1
ATOM 2188 O O . ASP A 1 272 ? 28.398 -7.841 -23.544 1.00 37.19 272 ASP A O 1
ATOM 2192 N N . ASP A 1 273 ? 27.553 -5.929 -22.749 1.00 34.81 273 ASP A N 1
ATOM 2193 C CA . ASP A 1 273 ? 26.475 -6.590 -21.991 1.00 34.81 273 ASP A CA 1
ATOM 2194 C C . ASP A 1 273 ? 25.302 -7.038 -22.888 1.00 34.81 273 ASP A C 1
ATOM 2196 O O . ASP A 1 273 ? 24.672 -8.073 -22.658 1.00 34.81 273 ASP A O 1
ATOM 2200 N N . VAL A 1 274 ? 25.066 -6.320 -23.992 1.00 38.78 274 VAL A N 1
ATOM 2201 C CA . VAL A 1 274 ? 24.012 -6.598 -24.987 1.00 38.78 274 VAL A CA 1
ATOM 2202 C C . VAL A 1 274 ? 24.404 -7.756 -25.912 1.00 38.78 274 VAL A C 1
ATOM 2204 O O . VAL A 1 274 ? 23.554 -8.525 -26.365 1.00 38.78 274 VAL A O 1
ATOM 2207 N N . LYS A 1 275 ? 25.705 -7.940 -26.163 1.00 41.44 275 LYS A N 1
ATOM 2208 C CA . LYS A 1 275 ? 26.233 -8.925 -27.120 1.00 41.44 275 LYS A CA 1
ATOM 2209 C C . LYS A 1 275 ? 25.981 -10.375 -26.697 1.00 41.44 275 LYS A C 1
ATOM 2211 O O . LYS A 1 275 ? 25.654 -11.207 -27.540 1.00 41.44 275 LYS A O 1
ATOM 2216 N N . ASN A 1 276 ? 26.075 -10.674 -25.400 1.00 40.22 276 ASN A N 1
ATOM 2217 C CA . ASN A 1 276 ? 25.816 -12.019 -24.871 1.00 40.22 276 ASN A CA 1
ATOM 2218 C C . ASN A 1 276 ? 24.324 -12.379 -24.878 1.00 40.22 276 ASN A C 1
ATOM 2220 O O . ASN A 1 276 ? 23.971 -13.544 -25.060 1.00 40.22 276 ASN A O 1
ATOM 2224 N N . ILE A 1 277 ? 23.446 -11.386 -24.717 1.00 39.22 277 ILE A N 1
ATOM 2225 C CA . ILE A 1 277 ? 21.995 -11.566 -24.801 1.00 39.22 277 ILE A CA 1
ATOM 2226 C C . ILE A 1 277 ? 21.584 -11.754 -26.268 1.00 39.22 277 ILE A C 1
ATOM 2228 O O . ILE A 1 277 ? 20.945 -12.757 -26.590 1.00 39.22 277 ILE A O 1
ATOM 2232 N N . LYS A 1 278 ? 22.033 -10.864 -27.169 1.00 43.88 278 LYS A N 1
ATOM 2233 C CA . LYS A 1 278 ? 21.757 -10.948 -28.614 1.00 43.88 278 LYS A CA 1
ATOM 2234 C C . LYS A 1 278 ? 22.260 -12.263 -29.225 1.00 43.88 278 LYS A C 1
ATOM 2236 O O . LYS A 1 278 ? 21.476 -12.982 -29.835 1.00 43.88 278 LYS A O 1
ATOM 2241 N N . ALA A 1 279 ? 23.505 -12.669 -28.962 1.00 47.22 279 ALA A N 1
ATOM 2242 C CA . ALA A 1 279 ? 24.097 -13.875 -29.558 1.00 47.22 279 ALA A CA 1
ATOM 2243 C C . ALA A 1 279 ? 23.371 -15.192 -29.218 1.00 47.22 279 ALA A C 1
ATOM 2245 O O . ALA A 1 279 ? 23.463 -16.156 -29.977 1.00 47.22 279 ALA A O 1
ATOM 2246 N N . VAL A 1 280 ? 22.659 -15.259 -28.088 1.00 42.94 280 VAL A N 1
ATOM 2247 C CA . VAL A 1 280 ? 21.961 -16.484 -27.661 1.00 42.94 280 VAL A CA 1
ATOM 2248 C C . VAL A 1 280 ? 20.481 -16.476 -28.044 1.00 42.94 280 VAL A C 1
ATOM 2250 O O . VAL A 1 280 ? 19.889 -17.530 -28.285 1.00 42.94 280 VAL A O 1
ATOM 2253 N N . VAL A 1 281 ? 19.876 -15.294 -28.087 1.00 43.12 281 VAL A N 1
ATOM 2254 C CA . VAL A 1 281 ? 18.433 -15.115 -28.244 1.00 43.12 281 VAL A CA 1
ATOM 2255 C C . VAL A 1 281 ? 18.074 -14.928 -29.728 1.00 43.12 281 VAL A C 1
ATOM 2257 O O . VAL A 1 281 ? 17.230 -15.653 -30.253 1.00 43.12 281 VAL A O 1
ATOM 2260 N N . GLU A 1 282 ? 18.810 -14.086 -30.455 1.00 48.25 282 GLU A N 1
ATOM 2261 C CA . GLU A 1 282 ? 18.548 -13.706 -31.855 1.00 48.25 282 GLU A CA 1
ATOM 2262 C C . GLU A 1 282 ? 18.493 -14.893 -32.853 1.00 48.25 282 GLU A C 1
ATOM 2264 O O . GLU A 1 282 ? 17.525 -14.979 -33.614 1.00 48.25 282 GLU A O 1
ATOM 2269 N N . PRO A 1 283 ? 19.412 -15.888 -32.828 1.00 48.69 283 PRO A N 1
ATOM 2270 C CA . PRO A 1 283 ? 19.409 -16.981 -33.813 1.00 48.69 283 PRO A CA 1
ATOM 2271 C C . PRO A 1 283 ? 18.284 -18.007 -33.617 1.00 48.69 283 PRO A C 1
ATOM 2273 O O . PRO A 1 283 ? 17.939 -18.737 -34.552 1.00 48.69 283 PRO A O 1
ATOM 2276 N N . THR A 1 284 ? 17.756 -18.102 -32.393 1.00 44.41 284 THR A N 1
ATOM 2277 C CA . THR A 1 284 ? 16.640 -18.992 -32.037 1.00 44.41 284 THR A CA 1
ATOM 2278 C C . THR A 1 284 ? 15.311 -18.334 -32.415 1.00 44.41 284 THR A C 1
ATOM 2280 O O . THR A 1 284 ? 14.431 -18.990 -32.963 1.00 44.41 284 THR A O 1
ATOM 2283 N N . LEU A 1 285 ? 15.207 -17.012 -32.226 1.00 45.94 285 LEU A N 1
ATOM 2284 C CA . LEU A 1 285 ? 14.040 -16.214 -32.604 1.00 45.94 285 LEU A CA 1
ATOM 2285 C C . LEU A 1 285 ? 13.773 -16.159 -34.101 1.00 45.94 285 LEU A C 1
ATOM 2287 O O . LEU A 1 285 ? 12.647 -16.417 -34.526 1.00 45.94 285 LEU A O 1
ATOM 2291 N N . GLN A 1 286 ? 14.799 -15.849 -34.898 1.00 47.09 286 GLN A N 1
ATOM 2292 C CA . GLN A 1 286 ? 14.643 -15.728 -36.350 1.00 47.09 286 GLN A CA 1
ATOM 2293 C C . GLN A 1 286 ? 14.157 -17.034 -36.995 1.00 47.09 286 GLN A C 1
ATOM 2295 O O . GLN A 1 286 ? 13.430 -17.005 -37.985 1.00 47.09 286 GLN A O 1
ATOM 2300 N N . ARG A 1 287 ? 14.521 -18.188 -36.418 1.00 47.75 287 ARG A N 1
ATOM 2301 C CA . ARG A 1 287 ? 14.100 -19.507 -36.909 1.00 47.75 287 ARG A CA 1
ATOM 2302 C C . ARG A 1 287 ? 12.663 -19.881 -36.543 1.00 47.75 287 ARG A C 1
ATOM 2304 O O . ARG A 1 287 ? 12.032 -20.599 -37.316 1.00 47.75 287 ARG A O 1
ATOM 2311 N N . GLU A 1 288 ? 12.152 -19.438 -35.394 1.00 48.47 288 GLU A N 1
ATOM 2312 C CA . GLU A 1 288 ? 10.838 -19.861 -34.882 1.00 48.47 288 GLU A CA 1
ATOM 2313 C C . GLU A 1 288 ? 9.690 -18.886 -35.204 1.00 48.47 288 GLU A C 1
ATOM 2315 O O . GLU A 1 288 ? 8.564 -19.341 -35.401 1.00 48.47 288 GLU A O 1
ATOM 2320 N N . MET A 1 289 ? 9.940 -17.572 -35.314 1.00 48.31 289 MET A N 1
ATOM 2321 C CA . MET A 1 289 ? 8.875 -16.575 -35.545 1.00 48.31 289 MET A CA 1
ATOM 2322 C C . MET A 1 289 ? 8.405 -16.460 -37.004 1.00 48.31 289 MET A C 1
ATOM 2324 O O . MET A 1 289 ? 7.266 -16.075 -37.248 1.00 48.31 289 MET A O 1
ATOM 2328 N N . LEU A 1 290 ? 9.251 -16.792 -37.983 1.00 47.00 290 LEU A N 1
ATOM 2329 C CA . LEU A 1 290 ? 8.995 -16.492 -39.403 1.00 47.00 290 LEU A CA 1
ATOM 2330 C C . LEU A 1 290 ? 8.450 -17.673 -40.220 1.00 47.00 290 LEU A C 1
ATOM 2332 O O . LEU A 1 290 ? 8.193 -17.521 -41.416 1.00 47.00 290 LEU A O 1
ATOM 2336 N N . ARG A 1 291 ? 8.279 -18.849 -39.603 1.00 46.41 291 ARG A N 1
ATOM 2337 C CA . ARG A 1 291 ? 7.979 -20.090 -40.333 1.00 46.41 291 ARG A CA 1
ATOM 2338 C C . ARG A 1 291 ? 6.520 -20.229 -40.800 1.00 46.41 291 ARG A C 1
ATOM 2340 O O . ARG A 1 291 ? 6.328 -20.818 -41.854 1.00 46.41 291 ARG A O 1
ATOM 2347 N N . ASP A 1 292 ? 5.534 -19.627 -40.115 1.00 46.56 292 ASP A N 1
ATOM 2348 C CA . ASP A 1 292 ? 4.107 -19.996 -40.293 1.00 46.56 292 ASP A CA 1
ATOM 2349 C C . ASP A 1 292 ? 3.091 -18.828 -40.445 1.00 46.56 292 ASP A C 1
ATOM 2351 O O . ASP A 1 292 ? 1.911 -19.007 -40.159 1.00 46.56 292 ASP A O 1
ATOM 2355 N N . ILE A 1 293 ? 3.483 -17.617 -40.867 1.00 49.19 293 ILE A N 1
ATOM 2356 C CA . ILE A 1 293 ? 2.548 -16.462 -40.947 1.00 49.19 293 ILE A CA 1
ATOM 2357 C C . ILE A 1 293 ? 2.106 -16.209 -42.397 1.00 49.19 293 ILE A C 1
ATOM 2359 O O . ILE A 1 293 ? 2.948 -16.205 -43.293 1.00 49.19 293 ILE A O 1
ATOM 2363 N N . SER A 1 294 ? 0.826 -15.947 -42.672 1.00 49.94 294 SER A N 1
ATOM 2364 C CA . SER A 1 294 ? 0.399 -15.553 -44.024 1.00 49.94 294 SER A CA 1
ATOM 2365 C C . SER A 1 294 ? 0.984 -14.185 -44.403 1.00 49.94 294 SER A C 1
ATOM 2367 O O . SER A 1 294 ? 1.243 -13.338 -43.555 1.00 49.94 294 SER A O 1
ATOM 2369 N N . ARG A 1 295 ? 1.238 -13.951 -45.689 1.00 49.09 295 ARG A N 1
ATOM 2370 C CA . ARG A 1 295 ? 1.913 -12.733 -46.166 1.00 49.09 295 ARG A CA 1
ATOM 2371 C C . ARG A 1 295 ? 1.117 -11.444 -45.908 1.00 49.09 295 ARG A C 1
ATOM 2373 O O . ARG A 1 295 ? 1.710 -10.419 -45.604 1.00 49.09 295 ARG A O 1
ATOM 2380 N N . LYS A 1 296 ? -0.215 -11.516 -45.983 1.00 49.16 296 LYS A N 1
ATOM 2381 C CA . LYS A 1 296 ? -1.131 -10.378 -45.800 1.00 49.16 296 LYS A CA 1
ATOM 2382 C C . LYS A 1 296 ? -1.171 -9.885 -44.349 1.00 49.16 296 LYS A C 1
ATOM 2384 O O . LYS A 1 296 ? -1.238 -8.685 -44.111 1.00 49.16 296 LYS A O 1
ATOM 2389 N N . ASP A 1 297 ? -1.068 -10.806 -43.393 1.00 49.56 297 ASP A N 1
ATOM 2390 C CA . ASP A 1 297 ? -1.072 -10.475 -41.962 1.00 49.56 297 ASP A CA 1
ATOM 2391 C C . ASP A 1 297 ? 0.221 -9.762 -41.537 1.00 49.56 297 ASP A C 1
ATOM 2393 O O . ASP A 1 297 ? 0.212 -8.951 -40.615 1.00 49.56 297 ASP A O 1
ATOM 2397 N N . ARG A 1 298 ? 1.329 -10.017 -42.248 1.00 48.50 298 ARG A N 1
ATOM 2398 C CA . ARG A 1 298 ? 2.635 -9.385 -42.000 1.00 48.50 298 ARG A CA 1
ATOM 2399 C C . ARG A 1 298 ? 2.697 -7.932 -42.491 1.00 48.50 298 ARG A C 1
ATOM 2401 O O . ARG A 1 298 ? 3.305 -7.103 -41.825 1.00 48.50 298 ARG A O 1
ATOM 2408 N N . ASP A 1 299 ? 2.053 -7.618 -43.615 1.00 45.88 299 ASP A N 1
ATOM 2409 C CA . ASP A 1 299 ? 2.047 -6.258 -44.176 1.00 45.88 299 ASP A CA 1
ATOM 2410 C C . ASP A 1 299 ? 1.145 -5.310 -43.349 1.00 45.88 299 ASP A C 1
ATOM 2412 O O . ASP A 1 299 ? 1.535 -4.178 -43.070 1.00 45.88 299 ASP A O 1
ATOM 2416 N N . HIS A 1 300 ? -0.008 -5.787 -42.854 1.00 49.81 300 HIS A N 1
ATOM 2417 C CA . HIS A 1 300 ? -0.844 -5.037 -41.896 1.00 49.81 300 HIS A CA 1
ATOM 2418 C C . HIS A 1 300 ? -0.157 -4.839 -40.534 1.00 49.81 300 HIS A C 1
ATOM 2420 O O . HIS A 1 300 ? -0.216 -3.753 -39.961 1.00 49.81 300 HIS A O 1
ATOM 2426 N N . LEU A 1 301 ? 0.554 -5.862 -40.045 1.00 47.00 301 LEU A N 1
ATOM 2427 C CA . LEU A 1 301 ? 1.365 -5.798 -38.825 1.00 47.00 301 LEU A CA 1
ATOM 2428 C C . LEU A 1 301 ? 2.369 -4.628 -38.851 1.00 47.00 301 LEU A C 1
ATOM 2430 O O . LEU A 1 301 ? 2.586 -3.998 -37.818 1.00 47.00 301 LEU A O 1
ATOM 2434 N N . LEU A 1 302 ? 2.971 -4.329 -40.004 1.00 46.75 302 LEU A N 1
ATOM 2435 C CA . LEU A 1 302 ? 4.007 -3.299 -40.133 1.00 46.75 302 LEU A CA 1
ATOM 2436 C C . LEU A 1 302 ? 3.477 -1.869 -40.093 1.00 46.75 302 LEU A C 1
ATOM 2438 O O . LEU A 1 302 ? 4.121 -1.008 -39.492 1.00 46.75 302 LEU A O 1
ATOM 2442 N N . ALA A 1 303 ? 2.311 -1.626 -40.692 1.00 47.00 303 ALA A N 1
ATOM 2443 C CA . ALA A 1 303 ? 1.637 -0.333 -40.608 1.00 47.00 303 ALA A CA 1
ATOM 2444 C C . ALA A 1 303 ? 1.253 -0.017 -39.149 1.00 47.00 303 ALA A C 1
ATOM 2446 O O . ALA A 1 303 ? 1.612 1.036 -38.624 1.00 47.00 303 ALA A O 1
ATOM 2447 N N . ASP A 1 304 ? 0.672 -0.990 -38.439 1.00 44.72 304 ASP A N 1
ATOM 2448 C CA . ASP A 1 304 ? 0.231 -0.818 -37.049 1.00 44.72 304 ASP A CA 1
ATOM 2449 C C . ASP A 1 304 ? 1.405 -0.598 -36.062 1.00 44.72 304 ASP A C 1
ATOM 2451 O O . ASP A 1 304 ? 1.276 0.121 -35.062 1.00 44.72 304 ASP A O 1
ATOM 2455 N N . VAL A 1 305 ? 2.570 -1.226 -36.298 1.00 41.56 305 VAL A N 1
ATOM 2456 C CA . VAL A 1 305 ? 3.798 -1.062 -35.480 1.00 41.56 305 VAL A CA 1
ATOM 2457 C C . VAL A 1 305 ? 4.418 0.333 -35.609 1.00 41.56 305 VAL A C 1
ATOM 2459 O O . VAL A 1 305 ? 4.980 0.826 -34.626 1.00 41.56 305 VAL A O 1
ATOM 2462 N N . ARG A 1 306 ? 4.267 1.011 -36.747 1.00 44.38 306 ARG A N 1
ATOM 2463 C CA . ARG A 1 306 ? 4.771 2.380 -36.926 1.00 44.38 306 ARG A CA 1
ATOM 2464 C C . ARG A 1 306 ? 3.884 3.406 -36.201 1.00 44.38 306 ARG A C 1
ATOM 2466 O O . ARG A 1 306 ? 4.397 4.114 -35.340 1.00 44.38 306 ARG A O 1
ATOM 2473 N N . ASP A 1 307 ? 2.565 3.369 -36.385 1.00 45.44 307 ASP A N 1
ATOM 2474 C CA . ASP A 1 307 ? 1.651 4.413 -35.870 1.00 45.44 307 ASP A CA 1
ATOM 2475 C C . ASP A 1 307 ? 1.584 4.513 -34.336 1.00 45.44 307 ASP A C 1
ATOM 2477 O O . ASP A 1 307 ? 1.633 5.582 -33.737 1.00 45.44 307 ASP A O 1
ATOM 2481 N N . LEU A 1 308 ? 1.509 3.387 -33.636 1.00 42.91 308 LEU A N 1
ATOM 2482 C CA . LEU A 1 308 ? 1.326 3.388 -32.177 1.00 42.91 308 LEU A CA 1
ATOM 2483 C C . LEU A 1 308 ? 2.694 3.569 -31.451 1.00 42.91 308 LEU A C 1
ATOM 2485 O O . LEU A 1 308 ? 2.764 3.634 -30.224 1.00 42.91 308 LEU A O 1
ATOM 2489 N N . ALA A 1 309 ? 3.842 3.603 -32.167 1.00 40.75 309 ALA A N 1
ATOM 2490 C CA . ALA A 1 309 ? 5.167 3.866 -31.568 1.00 40.75 309 ALA A CA 1
ATOM 2491 C C . ALA A 1 309 ? 5.244 5.304 -31.038 1.00 40.75 309 ALA A C 1
ATOM 2493 O O . ALA A 1 309 ? 5.969 5.568 -30.080 1.00 40.75 309 ALA A O 1
ATOM 2494 N N . GLU A 1 310 ? 4.400 6.167 -31.590 1.00 42.94 310 GLU A N 1
ATOM 2495 C CA . GLU A 1 310 ? 4.239 7.575 -31.259 1.00 42.94 310 GLU A CA 1
ATOM 2496 C C . GLU A 1 310 ? 3.259 7.809 -30.088 1.00 42.94 310 GLU A C 1
ATOM 2498 O O . GLU A 1 310 ? 3.192 8.913 -29.560 1.00 42.94 310 GLU A O 1
ATOM 2503 N N . SER A 1 311 ? 2.528 6.785 -29.613 1.00 43.66 311 SER A N 1
ATOM 2504 C CA . SER A 1 311 ? 1.365 6.978 -28.725 1.00 43.66 311 SER A CA 1
ATOM 2505 C C . SER A 1 311 ? 1.583 6.680 -27.230 1.00 43.66 311 SER A C 1
ATOM 2507 O O . SER A 1 311 ? 0.608 6.552 -26.488 1.00 43.66 311 SER A O 1
ATOM 2509 N N . GLN A 1 312 ? 2.822 6.498 -26.761 1.00 49.09 312 GLN A N 1
ATOM 2510 C CA . GLN A 1 312 ? 3.101 6.279 -25.331 1.00 49.09 312 GLN A CA 1
ATOM 2511 C C . GLN A 1 312 ? 4.266 7.157 -24.876 1.00 49.09 312 GLN A C 1
ATOM 2513 O O . GLN A 1 312 ? 5.422 6.836 -25.164 1.00 49.09 312 GLN A O 1
ATOM 2518 N N . ASP A 1 313 ? 3.930 8.249 -24.185 1.00 51.59 313 ASP A N 1
ATOM 2519 C CA . ASP A 1 313 ? 4.868 9.162 -23.534 1.00 51.59 313 ASP A CA 1
ATOM 2520 C C . ASP A 1 313 ? 5.114 8.714 -22.084 1.00 51.59 313 ASP A C 1
ATOM 2522 O O . ASP A 1 313 ? 4.434 9.115 -21.138 1.00 51.59 313 ASP A O 1
ATOM 2526 N N . ASP A 1 314 ? 6.043 7.775 -21.929 1.00 67.81 314 ASP A N 1
ATOM 2527 C CA . ASP A 1 314 ? 6.472 7.232 -20.642 1.00 67.81 314 ASP A CA 1
ATOM 2528 C C . ASP A 1 314 ? 7.999 7.158 -20.642 1.00 67.81 314 ASP A C 1
ATOM 2530 O O . ASP A 1 314 ? 8.596 6.563 -21.543 1.00 67.81 314 ASP A O 1
ATOM 2534 N N . ILE A 1 315 ? 8.628 7.756 -19.625 1.00 73.81 315 ILE A N 1
ATOM 2535 C CA . ILE A 1 315 ? 10.085 7.831 -19.452 1.00 73.81 315 ILE A CA 1
ATOM 2536 C C . ILE A 1 315 ? 10.727 6.443 -19.580 1.00 73.81 315 ILE A C 1
ATOM 2538 O O . ILE A 1 315 ? 11.739 6.303 -20.266 1.00 73.81 315 ILE A O 1
ATOM 2542 N N . PHE A 1 316 ? 10.127 5.402 -18.993 1.00 73.31 316 PHE A N 1
ATOM 2543 C CA . PHE A 1 316 ? 10.670 4.044 -19.055 1.00 73.31 316 PHE A CA 1
ATOM 2544 C C . PHE A 1 316 ? 10.746 3.527 -20.495 1.00 73.31 316 PHE A C 1
ATOM 2546 O O . PHE A 1 316 ? 11.784 3.038 -20.945 1.00 73.31 316 PHE A O 1
ATOM 2553 N N . TRP A 1 317 ? 9.648 3.664 -21.239 1.00 71.38 317 TRP A N 1
ATOM 2554 C CA . TRP A 1 317 ? 9.552 3.189 -22.618 1.00 71.38 317 TRP A CA 1
ATOM 2555 C C . TRP A 1 317 ? 10.361 4.057 -23.579 1.00 71.38 317 TRP A C 1
ATOM 2557 O O . TRP A 1 317 ? 11.011 3.528 -24.483 1.00 71.38 317 TRP A O 1
ATOM 2567 N N . ASN A 1 318 ? 10.390 5.368 -23.350 1.00 76.62 318 ASN A N 1
ATOM 2568 C CA . ASN A 1 318 ? 11.219 6.306 -24.096 1.00 76.62 318 ASN A CA 1
ATOM 2569 C C . ASN A 1 318 ? 12.708 5.951 -23.965 1.00 76.62 318 ASN A C 1
ATOM 2571 O O . ASN A 1 318 ? 13.428 5.960 -24.959 1.00 76.62 318 ASN A O 1
ATOM 2575 N N . GLU A 1 319 ? 13.175 5.561 -22.779 1.00 78.00 319 GLU A N 1
ATOM 2576 C CA . GLU A 1 319 ? 14.568 5.145 -22.558 1.00 78.00 319 GLU A CA 1
ATOM 2577 C C . GLU A 1 319 ? 14.893 3.744 -23.094 1.00 78.00 319 GLU A C 1
ATOM 2579 O O . GLU A 1 319 ? 16.018 3.483 -23.533 1.00 78.00 319 GLU A O 1
ATOM 2584 N N . ILE A 1 320 ? 13.912 2.840 -23.118 1.00 73.44 320 ILE A N 1
ATOM 2585 C CA . ILE A 1 320 ? 14.034 1.533 -23.780 1.00 73.44 320 ILE A CA 1
ATOM 2586 C C . ILE A 1 320 ? 14.219 1.691 -25.297 1.00 73.44 320 ILE A C 1
ATOM 2588 O O . ILE A 1 320 ? 14.980 0.926 -25.892 1.00 73.44 320 ILE A O 1
ATOM 2592 N N . ARG A 1 321 ? 13.557 2.682 -25.915 1.00 73.00 321 ARG A N 1
ATOM 2593 C CA . ARG A 1 321 ? 13.646 2.980 -27.357 1.00 73.00 321 ARG A CA 1
ATOM 2594 C C . ARG A 1 321 ? 15.004 3.546 -27.782 1.00 73.00 321 ARG A C 1
ATOM 2596 O O . ARG A 1 321 ? 15.375 3.396 -28.941 1.00 73.00 321 ARG A O 1
ATOM 2603 N N . LYS A 1 322 ? 15.736 4.196 -26.872 1.00 73.88 322 LYS A N 1
ATOM 2604 C CA . LYS A 1 322 ? 17.060 4.779 -27.146 1.00 73.88 322 LYS A CA 1
ATOM 2605 C C . LYS A 1 322 ? 18.141 3.697 -27.228 1.00 73.88 322 LYS A C 1
ATOM 2607 O O . LYS A 1 322 ? 18.092 2.699 -26.505 1.00 73.88 322 LYS A O 1
ATOM 2612 N N . ASP A 1 323 ? 19.176 3.953 -28.029 1.00 68.69 323 ASP A N 1
ATOM 2613 C CA . ASP A 1 323 ? 20.356 3.078 -28.150 1.00 68.69 323 ASP A CA 1
ATOM 2614 C C . ASP A 1 323 ? 21.100 2.901 -26.821 1.00 68.69 323 ASP A C 1
ATOM 2616 O O . ASP A 1 323 ? 21.613 1.823 -26.507 1.00 68.69 323 ASP A O 1
ATOM 2620 N N . LYS A 1 324 ? 21.128 3.962 -26.012 1.00 72.94 324 LYS A N 1
ATOM 2621 C CA . LYS A 1 324 ? 21.719 3.987 -24.677 1.00 72.94 324 LYS A CA 1
ATOM 2622 C C . LYS A 1 324 ? 20.771 4.716 -23.731 1.00 72.94 324 LYS A C 1
ATOM 2624 O O . LYS A 1 324 ? 20.165 5.712 -24.118 1.00 72.94 324 LYS A O 1
ATOM 2629 N N . THR A 1 325 ? 20.671 4.224 -22.496 1.00 74.50 325 THR A N 1
ATOM 2630 C CA . THR A 1 325 ? 19.967 4.945 -21.427 1.00 74.50 325 THR A CA 1
ATOM 2631 C C . THR A 1 325 ? 20.708 6.251 -21.160 1.00 74.50 325 THR A C 1
ATOM 2633 O O . THR A 1 325 ? 21.941 6.236 -21.069 1.00 74.50 325 THR A O 1
ATOM 2636 N N . SER A 1 326 ? 19.985 7.361 -21.039 1.00 78.56 326 SER A N 1
ATOM 2637 C CA . SER A 1 326 ? 20.568 8.635 -20.608 1.00 78.56 326 SER A CA 1
ATOM 2638 C C . SER A 1 326 ? 21.207 8.495 -19.221 1.00 78.56 326 SER A C 1
ATOM 2640 O O . SER A 1 326 ? 20.745 7.707 -18.396 1.00 78.56 326 SER A O 1
ATOM 2642 N N . GLU A 1 327 ? 22.293 9.227 -18.955 1.00 77.44 327 GLU A N 1
ATOM 2643 C CA . GLU A 1 327 ? 22.972 9.160 -17.648 1.00 77.44 327 GLU A CA 1
ATOM 2644 C C . GLU A 1 327 ? 22.071 9.651 -16.512 1.00 77.44 327 GLU A C 1
ATOM 2646 O O . GLU A 1 327 ? 22.080 9.070 -15.430 1.00 77.44 327 GLU A O 1
ATOM 2651 N N . GLU A 1 328 ? 21.232 10.650 -16.792 1.00 80.75 328 GLU A N 1
ATOM 2652 C CA . GLU A 1 328 ? 20.210 11.142 -15.871 1.00 80.75 328 GLU A CA 1
ATOM 2653 C C . GLU A 1 328 ? 19.268 10.013 -15.437 1.00 80.75 328 GLU A C 1
ATOM 2655 O O . GLU A 1 328 ? 19.171 9.720 -14.248 1.00 80.75 328 GLU A O 1
ATOM 2660 N N . VAL A 1 329 ? 18.649 9.300 -16.388 1.00 78.81 329 VAL A N 1
ATOM 2661 C CA . VAL A 1 329 ? 17.707 8.220 -16.059 1.00 78.81 329 VAL A CA 1
ATOM 2662 C C . VAL A 1 329 ? 18.413 6.980 -15.514 1.00 78.81 329 VAL A C 1
ATOM 2664 O O . VAL A 1 329 ? 17.873 6.288 -14.651 1.00 78.81 329 VAL A O 1
ATOM 2667 N N . ALA A 1 330 ? 19.627 6.681 -15.979 1.00 73.88 330 ALA A N 1
ATOM 2668 C CA . ALA A 1 330 ? 20.364 5.502 -15.540 1.00 73.88 330 ALA A CA 1
ATOM 2669 C C . ALA A 1 330 ? 20.601 5.484 -14.021 1.00 73.88 330 ALA A C 1
ATOM 2671 O O . ALA A 1 330 ? 20.589 4.400 -13.433 1.00 73.88 330 ALA A O 1
ATOM 2672 N N . ASN A 1 331 ? 20.761 6.664 -13.413 1.00 75.88 331 ASN A N 1
ATOM 2673 C CA . ASN A 1 331 ? 21.038 6.846 -11.989 1.00 75.88 331 ASN A CA 1
ATOM 2674 C C . ASN A 1 331 ? 19.780 6.982 -11.115 1.00 75.88 331 ASN A C 1
ATOM 2676 O O . ASN A 1 331 ? 19.888 6.940 -9.889 1.00 75.88 331 ASN A O 1
ATOM 2680 N N . LEU A 1 332 ? 18.590 7.108 -11.711 1.00 77.81 332 LEU A N 1
ATOM 2681 C CA . LEU A 1 332 ? 17.336 7.163 -10.957 1.00 77.81 332 LEU A CA 1
ATOM 2682 C C . LEU A 1 332 ? 17.040 5.828 -10.268 1.00 77.81 332 LEU A C 1
ATOM 2684 O O . LEU A 1 332 ? 17.449 4.763 -10.726 1.00 77.81 332 LEU A O 1
ATOM 2688 N N . GLN A 1 333 ? 16.263 5.864 -9.189 1.00 80.50 333 GLN A N 1
ATOM 2689 C CA . GLN A 1 333 ? 15.618 4.666 -8.648 1.00 80.50 333 GLN A CA 1
ATOM 2690 C C . GLN A 1 333 ? 14.385 4.305 -9.484 1.00 80.50 333 GLN A C 1
ATOM 2692 O O . GLN A 1 333 ? 13.722 5.182 -10.040 1.00 80.50 333 GLN A O 1
ATOM 2697 N N . MET A 1 334 ? 14.009 3.021 -9.534 1.00 79.38 334 MET A N 1
ATOM 2698 C CA . MET A 1 334 ? 12.787 2.623 -10.251 1.00 79.38 334 MET A CA 1
ATOM 2699 C C . MET A 1 334 ? 11.521 3.263 -9.673 1.00 79.38 334 MET A C 1
ATOM 2701 O O . MET A 1 334 ? 10.579 3.483 -10.428 1.00 79.38 334 MET A O 1
ATOM 2705 N N . SER A 1 335 ? 11.497 3.627 -8.382 1.00 79.12 335 SER A N 1
ATOM 2706 C CA . SER A 1 335 ? 10.398 4.414 -7.803 1.00 79.12 335 SER A CA 1
ATOM 2707 C C . SER A 1 335 ? 10.195 5.734 -8.542 1.00 79.12 335 SER A C 1
ATOM 2709 O O . SER A 1 335 ? 9.063 6.122 -8.779 1.00 79.12 335 SER A O 1
ATOM 2711 N N . GLN A 1 336 ? 11.272 6.399 -8.963 1.00 81.94 336 GLN A N 1
ATOM 2712 C CA . GLN A 1 336 ? 11.195 7.694 -9.637 1.00 81.94 336 GLN A CA 1
ATOM 2713 C C . GLN A 1 336 ? 10.660 7.543 -11.064 1.00 81.94 336 GLN A C 1
ATOM 2715 O O . GLN A 1 336 ? 10.047 8.460 -11.598 1.00 81.94 336 GLN A O 1
ATOM 2720 N N . ILE A 1 337 ? 10.824 6.364 -11.662 1.00 77.94 337 ILE A N 1
ATOM 2721 C CA . ILE A 1 337 ? 10.203 6.022 -12.941 1.00 77.94 337 ILE A CA 1
ATOM 2722 C C . ILE A 1 337 ? 8.725 5.671 -12.747 1.00 77.94 337 ILE A C 1
ATOM 2724 O O . ILE A 1 337 ? 7.867 6.179 -13.464 1.00 77.94 337 ILE A O 1
ATOM 2728 N N . TRP A 1 338 ? 8.409 4.828 -11.761 1.00 79.06 338 TRP A N 1
ATOM 2729 C CA . TRP A 1 338 ? 7.048 4.337 -11.541 1.00 79.06 338 TRP A CA 1
ATOM 2730 C C . TRP A 1 338 ? 6.110 5.354 -10.895 1.00 79.06 338 TRP A C 1
ATOM 2732 O O . TRP A 1 338 ? 4.912 5.352 -11.158 1.00 79.06 338 TRP A O 1
ATOM 2742 N N . TYR A 1 339 ? 6.651 6.238 -10.067 1.00 81.69 339 TYR A N 1
ATOM 2743 C CA . TYR A 1 339 ? 5.901 7.167 -9.231 1.00 81.69 339 TYR A CA 1
ATOM 2744 C C . TYR A 1 339 ? 6.265 8.614 -9.544 1.00 81.69 339 TYR A C 1
ATOM 2746 O O . TYR A 1 339 ? 6.394 9.439 -8.648 1.00 81.69 339 TYR A O 1
ATOM 2754 N N . ARG A 1 340 ? 6.420 8.927 -10.838 1.00 82.19 340 ARG A N 1
ATOM 2755 C CA . ARG A 1 340 ? 6.463 10.308 -11.357 1.00 82.19 340 ARG A CA 1
ATOM 2756 C C . ARG A 1 340 ? 7.519 11.188 -10.671 1.00 82.19 340 ARG A C 1
ATOM 2758 O O . ARG A 1 340 ? 7.241 12.319 -10.291 1.00 82.19 340 ARG A O 1
ATOM 2765 N N . GLY A 1 341 ? 8.730 10.661 -10.530 1.00 80.00 341 GLY A N 1
ATOM 2766 C CA . GLY A 1 341 ? 9.879 11.364 -9.959 1.00 80.00 341 GLY A CA 1
ATOM 2767 C C . GLY A 1 341 ? 10.078 11.151 -8.459 1.00 80.00 341 GLY A C 1
ATOM 2768 O O . GLY A 1 341 ? 11.145 11.499 -7.956 1.00 80.00 341 GLY A O 1
ATOM 2769 N N . LEU A 1 342 ? 9.125 10.522 -7.759 1.00 85.31 342 LEU A N 1
ATOM 2770 C CA . LEU A 1 342 ? 9.221 10.321 -6.314 1.00 85.31 342 LEU A CA 1
ATOM 2771 C C . LEU A 1 342 ? 10.328 9.329 -5.932 1.00 85.31 342 LEU A C 1
ATOM 2773 O O . LEU A 1 342 ? 10.383 8.171 -6.372 1.00 85.31 342 LEU A O 1
ATOM 2777 N N . THR A 1 343 ? 11.214 9.784 -5.054 1.00 86.94 343 THR A N 1
ATOM 2778 C CA . THR A 1 343 ? 12.212 8.940 -4.394 1.00 86.94 343 THR A CA 1
ATOM 2779 C C . THR A 1 343 ? 11.535 7.972 -3.411 1.00 86.94 343 THR A C 1
ATOM 2781 O O . THR A 1 343 ? 10.405 8.215 -2.975 1.00 86.94 343 THR A O 1
ATOM 2784 N N . PRO A 1 344 ? 12.214 6.885 -3.000 1.00 86.25 344 PRO A N 1
ATOM 2785 C CA . PRO A 1 344 ? 11.669 5.947 -2.016 1.00 86.25 344 PRO A CA 1
ATOM 2786 C C . PRO A 1 344 ? 11.223 6.617 -0.708 1.00 86.25 344 PRO A C 1
ATOM 2788 O O . PRO A 1 344 ? 10.193 6.250 -0.149 1.00 86.25 344 PRO A O 1
ATOM 2791 N N . LEU A 1 345 ? 11.959 7.632 -0.243 1.00 87.12 345 LEU A N 1
ATOM 2792 C CA . LEU A 1 345 ? 11.628 8.349 0.988 1.00 87.12 345 LEU A CA 1
ATOM 2793 C C . LEU A 1 345 ? 10.384 9.233 0.821 1.00 87.12 345 LEU A C 1
ATOM 2795 O O . LEU A 1 345 ? 9.535 9.271 1.707 1.00 87.12 345 LEU A O 1
ATOM 2799 N N . GLN A 1 346 ? 10.235 9.892 -0.332 1.00 90.44 346 GLN A N 1
ATOM 2800 C CA . GLN A 1 346 ? 9.051 10.701 -0.646 1.00 90.44 346 GLN A CA 1
ATOM 2801 C C . GLN A 1 346 ? 7.794 9.833 -0.810 1.00 90.44 346 GLN A C 1
ATOM 2803 O O . GLN A 1 346 ? 6.719 10.227 -0.368 1.00 90.44 346 GLN A O 1
ATOM 2808 N N . VAL A 1 347 ? 7.932 8.621 -1.362 1.00 89.94 347 VAL A N 1
ATOM 2809 C CA . VAL A 1 347 ? 6.858 7.613 -1.395 1.00 89.94 347 VAL A CA 1
ATOM 2810 C C . VAL A 1 347 ? 6.358 7.284 0.013 1.00 89.94 347 VAL A C 1
ATOM 2812 O O . VAL A 1 347 ? 5.154 7.323 0.257 1.00 89.94 347 VAL A O 1
ATOM 2815 N N . ILE A 1 348 ? 7.269 6.977 0.942 1.00 92.38 348 ILE A N 1
ATOM 2816 C CA . ILE A 1 348 ? 6.907 6.672 2.338 1.00 92.38 348 ILE A CA 1
ATOM 2817 C C . ILE A 1 348 ? 6.250 7.889 2.989 1.00 92.38 348 ILE A C 1
ATOM 2819 O O . ILE A 1 348 ? 5.229 7.771 3.661 1.00 92.38 348 ILE A O 1
ATOM 2823 N N . SER A 1 349 ? 6.812 9.067 2.742 1.00 93.19 349 SER A N 1
ATOM 2824 C CA . SER A 1 349 ? 6.348 10.329 3.314 1.00 93.19 349 SER A CA 1
ATOM 2825 C C . SER A 1 349 ? 4.930 10.684 2.896 1.00 93.19 349 SER A C 1
ATOM 2827 O O . SER A 1 349 ? 4.156 11.140 3.731 1.00 93.19 349 SER A O 1
ATOM 2829 N N . LEU A 1 350 ? 4.560 10.419 1.640 1.00 93.44 350 LEU A N 1
ATOM 2830 C CA . LEU A 1 350 ? 3.197 10.607 1.149 1.00 93.44 350 LEU A CA 1
ATOM 2831 C C . LEU A 1 350 ? 2.199 9.783 1.974 1.00 93.44 350 LEU A C 1
ATOM 2833 O O . LEU A 1 350 ? 1.224 10.334 2.485 1.00 93.44 350 LEU A O 1
ATOM 2837 N N . ALA A 1 351 ? 2.476 8.490 2.161 1.00 94.38 351 ALA A N 1
ATOM 2838 C CA . ALA A 1 351 ? 1.616 7.602 2.939 1.00 94.38 351 ALA A CA 1
ATOM 2839 C C . ALA A 1 351 ? 1.534 8.024 4.417 1.00 94.38 351 ALA A C 1
ATOM 2841 O O . ALA A 1 351 ? 0.454 8.035 5.001 1.00 94.38 351 ALA A O 1
ATOM 2842 N N . VAL A 1 352 ? 2.663 8.425 5.014 1.00 95.12 352 VAL A N 1
ATOM 2843 C CA . VAL A 1 352 ? 2.730 8.882 6.412 1.00 95.12 352 VAL A CA 1
ATOM 2844 C C . VAL A 1 352 ? 1.952 10.179 6.629 1.00 95.12 352 VAL A C 1
ATOM 2846 O O . VAL A 1 352 ? 1.199 10.289 7.592 1.00 95.12 352 VAL A O 1
ATOM 2849 N N . VAL A 1 353 ? 2.095 11.164 5.742 1.00 94.31 353 VAL A N 1
ATOM 2850 C CA . VAL A 1 353 ? 1.351 12.429 5.841 1.00 94.31 353 VAL A CA 1
ATOM 2851 C C . VAL A 1 353 ? -0.154 12.173 5.759 1.00 94.31 353 VAL A C 1
ATOM 2853 O O . VAL A 1 353 ? -0.926 12.752 6.525 1.00 94.31 353 VAL A O 1
ATOM 2856 N N . ARG A 1 354 ? -0.575 11.266 4.876 1.00 92.94 354 ARG A N 1
ATOM 2857 C CA . ARG A 1 354 ? -1.980 10.880 4.746 1.00 92.94 354 ARG A CA 1
ATOM 2858 C C . ARG A 1 354 ? -2.497 10.097 5.949 1.00 92.94 354 ARG A C 1
ATOM 2860 O O . ARG A 1 354 ? -3.590 10.397 6.421 1.00 92.94 354 ARG A O 1
ATOM 2867 N N . LEU A 1 355 ? -1.697 9.190 6.510 1.00 94.50 355 LEU A N 1
ATOM 2868 C CA . LEU A 1 355 ? -1.997 8.532 7.783 1.00 94.50 355 LEU A CA 1
ATOM 2869 C C . LEU A 1 355 ? -2.233 9.558 8.901 1.00 94.50 355 LEU A C 1
ATOM 2871 O O . LEU A 1 355 ? -3.244 9.475 9.587 1.00 94.50 355 LEU A O 1
ATOM 2875 N N . ILE A 1 356 ? -1.359 10.557 9.050 1.00 93.56 356 ILE A N 1
ATOM 2876 C CA . ILE A 1 356 ? -1.495 11.592 10.090 1.00 93.56 356 ILE A CA 1
ATOM 2877 C C . ILE A 1 356 ? -2.750 12.454 9.873 1.00 93.56 356 ILE A C 1
ATOM 2879 O O . ILE A 1 356 ? -3.422 12.837 10.832 1.00 93.56 356 ILE A O 1
ATOM 2883 N N . GLN A 1 357 ? -3.118 12.740 8.621 1.00 92.31 357 GLN A N 1
ATOM 2884 C CA . GLN A 1 357 ? -4.397 13.392 8.326 1.00 92.31 357 GLN A CA 1
ATOM 2885 C C . GLN A 1 357 ? -5.583 12.517 8.772 1.00 92.31 357 GLN A C 1
ATOM 2887 O O . GLN A 1 357 ? -6.567 13.039 9.304 1.00 92.31 357 GLN A O 1
ATOM 2892 N N . MET A 1 358 ? -5.507 11.193 8.592 1.00 91.19 358 MET A N 1
ATOM 2893 C CA . MET A 1 358 ? -6.541 10.271 9.076 1.00 91.19 358 MET A CA 1
ATOM 2894 C C . MET A 1 358 ? -6.577 10.208 10.606 1.00 91.19 358 MET A C 1
ATOM 2896 O O . MET A 1 358 ? -7.666 10.307 11.169 1.00 91.19 358 MET A O 1
ATOM 2900 N N . GLU A 1 359 ? -5.425 10.162 11.287 1.00 91.56 359 GLU A N 1
ATOM 2901 C CA . GLU A 1 359 ? -5.330 10.253 12.757 1.00 91.56 359 GLU A CA 1
ATOM 2902 C C . GLU A 1 359 ? -6.118 11.467 13.295 1.00 91.56 359 GLU A C 1
ATOM 2904 O O . GLU A 1 359 ? -6.844 11.355 14.282 1.00 91.56 359 GLU A O 1
ATOM 2909 N N . ALA A 1 360 ? -6.048 12.615 12.609 1.00 89.75 360 ALA A N 1
ATOM 2910 C CA . ALA A 1 360 ? -6.699 13.854 13.038 1.00 89.75 360 ALA A CA 1
ATOM 2911 C C . ALA A 1 360 ? -8.192 13.978 12.675 1.00 89.75 360 ALA A C 1
ATOM 2913 O O . ALA A 1 360 ? -8.932 14.718 13.334 1.00 89.75 360 ALA A O 1
ATOM 2914 N N . THR A 1 361 ? -8.653 13.311 11.613 1.00 88.62 361 THR A N 1
ATOM 2915 C CA . THR A 1 361 ? -9.973 13.596 11.017 1.00 88.62 361 THR A CA 1
ATOM 2916 C C . THR A 1 361 ? -10.967 12.445 11.094 1.00 88.62 361 THR A C 1
ATOM 2918 O O . THR A 1 361 ? -12.178 12.685 11.097 1.00 88.62 361 THR A O 1
ATOM 2921 N N . LEU A 1 362 ? -10.492 11.204 11.173 1.00 89.31 362 LEU A N 1
ATOM 2922 C CA . LEU A 1 362 ? -11.296 10.015 10.917 1.00 89.31 362 LEU A CA 1
ATOM 2923 C C . LEU A 1 362 ? -12.464 9.830 11.898 1.00 89.31 362 LEU A C 1
ATOM 2925 O O . LEU A 1 362 ? -13.582 9.552 11.471 1.00 89.31 362 LEU A O 1
ATOM 2929 N N . GLU A 1 363 ? -12.247 10.045 13.196 1.00 90.50 363 GLU A N 1
ATOM 2930 C CA . GLU A 1 363 ? -13.303 9.904 14.211 1.00 90.50 363 GLU A CA 1
ATOM 2931 C C . GLU A 1 363 ? -14.482 10.850 13.934 1.00 90.50 363 GLU A C 1
ATOM 2933 O O . GLU A 1 363 ? -15.639 10.426 13.872 1.00 90.50 363 GLU A O 1
ATOM 2938 N N . LYS A 1 364 ? -14.191 12.137 13.692 1.00 88.50 364 LYS A N 1
ATOM 2939 C CA . LYS A 1 364 ? -15.209 13.150 13.366 1.00 88.50 364 LYS A CA 1
ATOM 2940 C C . LYS A 1 364 ? -15.953 12.798 12.081 1.00 88.50 364 LYS A C 1
ATOM 2942 O O . LYS A 1 364 ? -17.154 13.047 11.974 1.00 88.50 364 LYS A O 1
ATOM 2947 N N . ARG A 1 365 ? -15.247 12.214 11.114 1.00 86.94 365 ARG A N 1
ATOM 2948 C CA . ARG A 1 365 ? -15.798 11.799 9.822 1.00 86.94 365 ARG A CA 1
ATOM 2949 C C . ARG A 1 365 ? -16.765 10.628 9.972 1.00 86.94 365 ARG A C 1
ATOM 2951 O O . ARG A 1 365 ? -17.906 10.750 9.531 1.00 86.94 365 ARG A O 1
ATOM 2958 N N . ILE A 1 366 ? -16.374 9.567 10.677 1.00 88.88 366 ILE A N 1
ATOM 2959 C CA . ILE A 1 366 ? -17.248 8.418 10.971 1.00 88.88 366 ILE A CA 1
ATOM 2960 C C . ILE A 1 366 ? -18.460 8.865 11.798 1.00 88.88 366 ILE A C 1
ATOM 2962 O O . ILE A 1 366 ? -19.594 8.504 11.485 1.00 88.88 366 ILE A O 1
ATOM 2966 N N . ALA A 1 367 ? -18.254 9.718 12.806 1.00 88.62 367 ALA A N 1
ATOM 2967 C CA . ALA A 1 367 ? -19.349 10.270 13.600 1.00 88.62 367 ALA A CA 1
ATOM 2968 C C . ALA A 1 367 ? -20.327 11.102 12.754 1.00 88.62 367 ALA A C 1
ATOM 2970 O O . ALA A 1 367 ? -21.538 11.043 12.974 1.00 88.62 367 ALA A O 1
ATOM 2971 N N . SER A 1 368 ? -19.826 11.862 11.776 1.00 85.62 368 SER A N 1
ATOM 2972 C CA . SER A 1 368 ? -20.671 12.586 10.824 1.00 85.62 368 SER A CA 1
ATOM 2973 C C . SER A 1 368 ? -21.467 11.626 9.937 1.00 85.62 368 SER A C 1
ATOM 2975 O O . SER A 1 368 ? -22.679 11.791 9.815 1.00 85.62 368 SER A O 1
ATOM 2977 N N . MET A 1 369 ? -20.832 10.585 9.389 1.00 81.62 369 MET A N 1
ATOM 2978 C CA . MET A 1 369 ? -21.508 9.564 8.577 1.00 81.62 369 MET A CA 1
ATOM 2979 C C . MET A 1 369 ? -22.622 8.863 9.357 1.00 81.62 369 MET A C 1
ATOM 2981 O O . MET A 1 369 ? -23.744 8.753 8.867 1.00 81.62 369 MET A O 1
ATOM 2985 N N . TYR A 1 370 ? -22.347 8.470 10.602 1.00 84.38 370 TYR A N 1
ATOM 2986 C CA . TYR A 1 370 ? -23.344 7.884 11.496 1.00 84.38 370 TYR A CA 1
ATOM 2987 C C . TYR A 1 370 ? -24.573 8.795 11.675 1.00 84.38 370 TYR A C 1
ATOM 2989 O O . TYR A 1 370 ? -25.699 8.312 11.677 1.00 84.38 370 TYR A O 1
ATOM 2997 N N . ARG A 1 371 ? -24.390 10.119 11.761 1.00 82.81 371 ARG A N 1
ATOM 2998 C CA . ARG A 1 371 ? -25.499 11.077 11.943 1.00 82.81 371 ARG A CA 1
ATOM 2999 C C . ARG A 1 371 ? -26.306 11.378 10.672 1.00 82.81 371 ARG A C 1
ATOM 3001 O O . ARG A 1 371 ? -27.440 11.824 10.802 1.00 82.81 371 ARG A O 1
ATOM 3008 N N . HIS A 1 372 ? -25.745 11.176 9.476 1.00 70.38 372 HIS A N 1
ATOM 3009 C CA . HIS A 1 372 ? -26.329 11.644 8.201 1.00 70.38 372 HIS A CA 1
ATOM 3010 C C . HIS A 1 372 ? -26.746 10.519 7.233 1.00 70.38 372 HIS A C 1
ATOM 3012 O O . HIS A 1 372 ? -27.068 10.775 6.071 1.00 70.38 372 HIS A O 1
ATOM 3018 N N . THR A 1 373 ? -26.769 9.270 7.689 1.00 57.38 373 THR A N 1
ATOM 3019 C CA . THR A 1 373 ? -27.224 8.110 6.907 1.00 57.38 373 THR A CA 1
ATOM 3020 C C . THR A 1 373 ? -28.723 8.217 6.605 1.00 57.38 373 THR A C 1
ATOM 3022 O O . THR A 1 373 ? -29.575 8.003 7.461 1.00 57.38 373 THR A O 1
ATOM 3025 N N . GLY A 1 374 ? -29.049 8.590 5.364 1.00 48.75 374 GLY A N 1
ATOM 3026 C CA . GLY A 1 374 ? -30.422 8.835 4.900 1.00 48.75 374 GLY A CA 1
ATOM 3027 C C . GLY A 1 374 ? -30.534 9.986 3.897 1.00 48.75 374 GLY A C 1
ATOM 3028 O O . GLY A 1 374 ? -31.494 10.032 3.132 1.00 48.75 374 GLY A O 1
ATOM 3029 N N . SER A 1 375 ? -29.532 10.869 3.845 1.00 47.00 375 SER A N 1
ATOM 3030 C CA . SER A 1 375 ? -29.341 11.793 2.726 1.00 47.00 375 SER A CA 1
ATOM 3031 C C . SER A 1 375 ? -28.514 11.113 1.632 1.00 47.00 375 SER A C 1
ATOM 3033 O O . SER A 1 375 ? -27.482 10.502 1.915 1.00 47.00 375 SER A O 1
ATOM 3035 N N . THR A 1 376 ? -28.930 11.256 0.374 1.00 42.69 376 THR A N 1
ATOM 3036 C CA . THR A 1 376 ? -28.129 10.911 -0.814 1.00 42.69 376 THR A CA 1
ATOM 3037 C C . THR A 1 376 ? -26.777 11.641 -0.870 1.00 42.69 376 THR A C 1
ATOM 3039 O O . THR A 1 376 ? -25.927 11.262 -1.669 1.00 42.69 376 THR A O 1
ATOM 3042 N N . ASP A 1 377 ? -26.553 12.634 0.001 1.00 40.19 377 ASP A N 1
ATOM 3043 C CA . ASP A 1 377 ? -25.326 13.433 0.089 1.00 40.19 377 ASP A CA 1
ATOM 3044 C C . ASP A 1 377 ? -24.232 12.826 0.985 1.00 40.19 377 ASP A C 1
ATOM 3046 O O . ASP A 1 377 ? -23.127 13.360 1.043 1.00 40.19 377 ASP A O 1
ATOM 3050 N N . ALA A 1 378 ? -24.474 11.701 1.670 1.00 47.47 378 ALA A N 1
ATOM 3051 C CA . ALA A 1 378 ? -23.449 11.029 2.483 1.00 47.47 378 ALA A CA 1
ATOM 3052 C C . ALA A 1 378 ? -22.459 10.188 1.642 1.00 47.47 378 ALA A C 1
ATOM 3054 O O . ALA A 1 378 ? -21.911 9.195 2.123 1.00 47.47 378 ALA A O 1
ATOM 3055 N N . PHE A 1 379 ? -22.245 10.553 0.374 1.00 51.12 379 PHE A N 1
ATOM 3056 C CA . PHE A 1 379 ? -21.284 9.889 -0.499 1.00 51.12 379 PHE A CA 1
ATOM 3057 C C . PHE A 1 379 ? -19.866 10.301 -0.098 1.00 51.12 379 PHE A C 1
ATOM 3059 O O . PHE A 1 379 ? -19.443 11.432 -0.337 1.00 51.12 379 PHE A O 1
ATOM 3066 N N . TYR A 1 380 ? -19.123 9.377 0.508 1.00 54.69 380 TYR A N 1
ATOM 3067 C CA . TYR A 1 380 ? -17.682 9.532 0.657 1.00 54.69 380 TYR A CA 1
ATOM 3068 C C . TYR A 1 380 ? -17.038 9.269 -0.703 1.00 54.69 380 TYR A C 1
ATOM 3070 O O . TYR A 1 380 ? -17.111 8.137 -1.190 1.00 54.69 380 TYR A O 1
ATOM 3078 N N . PRO A 1 381 ? -16.425 10.272 -1.358 1.00 54.72 381 PRO A N 1
ATOM 3079 C CA . PRO A 1 381 ? -15.687 9.991 -2.571 1.00 54.72 381 PRO A CA 1
ATOM 3080 C C . PRO A 1 381 ? -14.552 9.018 -2.216 1.00 54.72 381 PRO A C 1
ATOM 3082 O O . PRO A 1 381 ? -13.845 9.252 -1.235 1.00 54.72 381 PRO A O 1
ATOM 3085 N N . PRO A 1 382 ? -14.342 7.948 -3.005 1.00 52.16 382 PRO A N 1
ATOM 3086 C CA . PRO A 1 38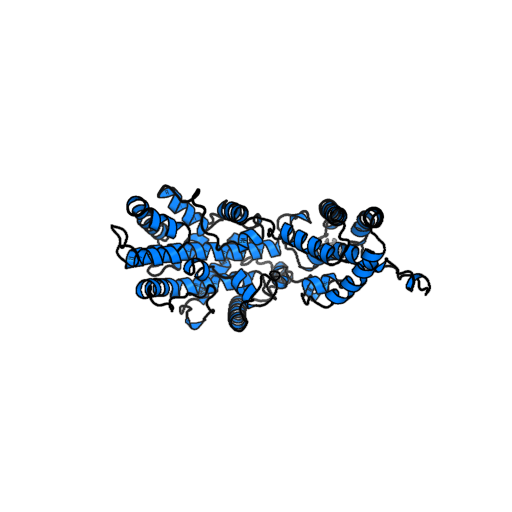2 ? -13.380 6.887 -2.690 1.00 52.16 382 PRO A CA 1
ATOM 3087 C C . PRO A 1 382 ? -11.924 7.373 -2.610 1.00 52.16 382 PRO A C 1
ATOM 3089 O O . PRO A 1 382 ? -11.052 6.629 -2.173 1.00 52.16 382 PRO A O 1
ATOM 3092 N N . VAL A 1 383 ? -11.662 8.621 -3.019 1.00 59.34 383 VAL A N 1
ATOM 3093 C CA . VAL A 1 383 ? -10.387 9.317 -2.849 1.00 59.34 383 VAL A CA 1
ATOM 3094 C C . VAL A 1 383 ? -10.687 10.767 -2.470 1.00 59.34 383 VAL A C 1
ATOM 3096 O O . VAL A 1 383 ? -11.008 11.580 -3.344 1.00 59.34 383 VAL A O 1
ATOM 3099 N N . LEU A 1 384 ? -10.597 11.113 -1.185 1.00 60.19 384 LEU A N 1
ATOM 3100 C CA . LEU A 1 384 ? -10.706 12.509 -0.763 1.00 60.19 384 LEU A CA 1
ATOM 3101 C C . LEU A 1 384 ? -9.501 13.320 -1.242 1.00 60.19 384 LEU A C 1
ATOM 3103 O O . LEU A 1 384 ? -8.426 12.793 -1.530 1.00 60.19 384 LEU A O 1
ATOM 3107 N N . ALA A 1 385 ? -9.695 14.626 -1.393 1.00 71.50 385 ALA A N 1
ATOM 3108 C CA . ALA A 1 385 ? -8.580 15.523 -1.642 1.00 71.50 385 ALA A CA 1
ATOM 3109 C C . ALA A 1 385 ? -7.720 15.628 -0.374 1.00 71.50 385 ALA A C 1
ATOM 3111 O O . ALA A 1 385 ? -8.244 15.761 0.735 1.00 71.50 385 ALA A O 1
ATOM 3112 N N . PHE A 1 386 ? -6.400 15.572 -0.534 1.00 84.81 386 PHE A N 1
ATOM 3113 C CA . PHE A 1 386 ? -5.476 15.903 0.547 1.00 84.81 386 PHE A CA 1
ATOM 3114 C C . PHE A 1 386 ? -5.696 17.361 0.980 1.00 84.81 386 PHE A C 1
ATOM 3116 O O . PHE A 1 386 ? -5.866 18.225 0.121 1.00 84.81 386 PHE A O 1
ATOM 3123 N N . SER A 1 387 ? -5.674 17.650 2.282 1.00 87.06 387 SER A N 1
ATOM 3124 C CA . SER A 1 387 ? -5.713 19.030 2.770 1.00 87.06 387 SER A CA 1
ATOM 3125 C C . SER A 1 387 ? -4.712 19.219 3.894 1.00 87.06 387 SER A C 1
ATOM 3127 O O . SER A 1 387 ? -4.843 18.628 4.966 1.00 87.06 387 SER A O 1
ATOM 3129 N N . GLN A 1 388 ? -3.744 20.107 3.677 1.00 88.19 388 GLN A N 1
ATOM 3130 C CA . GLN A 1 388 ? -2.756 20.447 4.693 1.00 88.19 388 GLN A CA 1
ATOM 3131 C C . GLN A 1 388 ? -3.400 21.079 5.940 1.00 88.19 388 GLN A C 1
ATOM 3133 O O . GLN A 1 388 ? -2.886 20.913 7.042 1.00 88.19 388 GLN A O 1
ATOM 3138 N N . SER A 1 389 ? -4.550 21.753 5.794 1.00 89.81 389 SER A N 1
ATOM 3139 C CA . SER A 1 389 ? -5.273 22.375 6.915 1.00 89.81 389 SER A CA 1
ATOM 3140 C C . SER A 1 389 ? -5.859 21.365 7.903 1.00 89.81 389 SER A C 1
ATOM 3142 O O . SER A 1 389 ? -6.292 21.748 8.985 1.00 89.81 389 SER A O 1
ATOM 3144 N N . GLU A 1 390 ? -5.946 20.094 7.512 1.00 89.50 390 GLU A N 1
ATOM 3145 C CA . GLU A 1 390 ? -6.446 19.009 8.356 1.00 89.50 390 GLU A CA 1
ATOM 3146 C C . GLU A 1 390 ? -5.326 18.311 9.146 1.00 89.50 390 GLU A C 1
ATOM 3148 O O . GLU A 1 390 ? -5.606 17.417 9.943 1.00 89.50 390 GLU A O 1
ATOM 3153 N N . LEU A 1 391 ? -4.064 18.709 8.950 1.00 90.38 391 LEU A N 1
ATOM 3154 C CA . LEU A 1 391 ? -2.940 18.185 9.720 1.00 90.38 391 LEU A CA 1
ATOM 3155 C C . LEU A 1 391 ? -2.861 18.849 11.111 1.00 90.38 391 LEU A C 1
ATOM 3157 O O . LEU A 1 391 ? -3.040 20.062 11.226 1.00 90.38 391 LEU A O 1
ATOM 3161 N N . PRO A 1 392 ? -2.549 18.089 12.178 1.00 88.19 392 PRO A N 1
ATOM 3162 C CA . PRO A 1 392 ? -2.385 18.631 13.528 1.00 88.19 392 PRO A CA 1
ATOM 3163 C C . PRO A 1 392 ? -1.111 19.484 13.645 1.00 88.19 392 PRO A C 1
ATOM 3165 O O . PRO A 1 392 ? -0.142 19.240 12.938 1.00 88.19 392 PRO A O 1
ATOM 3168 N N . GLU A 1 393 ? -1.044 20.433 14.584 1.00 85.50 393 GLU A N 1
ATOM 3169 C CA . GLU A 1 393 ? 0.079 21.394 14.694 1.00 85.50 393 GLU A CA 1
ATOM 3170 C C . GLU A 1 393 ? 1.481 20.744 14.718 1.00 85.50 393 GLU A C 1
ATOM 3172 O O . GLU A 1 393 ? 2.412 21.240 14.087 1.00 85.50 393 GLU A O 1
ATOM 3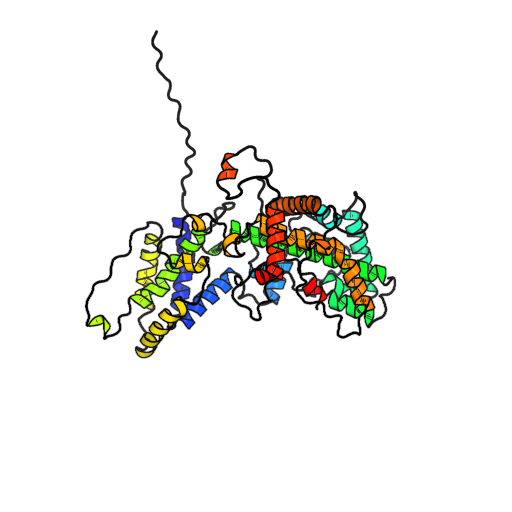177 N N . ASN A 1 394 ? 1.633 19.590 15.379 1.00 84.38 394 ASN A N 1
ATOM 3178 C CA . ASN A 1 394 ? 2.910 18.877 15.519 1.00 84.38 394 ASN A CA 1
ATOM 3179 C C . ASN A 1 394 ? 3.139 17.767 14.471 1.00 84.38 394 ASN A C 1
ATOM 3181 O O . ASN A 1 394 ? 4.007 16.907 14.658 1.00 84.38 394 ASN A O 1
ATOM 3185 N N . TRP A 1 395 ? 2.391 17.775 13.360 1.00 89.12 395 TRP A N 1
ATOM 3186 C CA . TRP A 1 395 ? 2.416 16.701 12.360 1.00 89.12 395 TRP A CA 1
ATOM 3187 C C . TRP A 1 395 ? 3.812 16.423 11.790 1.00 89.12 395 TRP A C 1
ATOM 3189 O O . TRP A 1 395 ? 4.139 15.269 11.538 1.00 89.12 395 TRP A O 1
ATOM 3199 N N . ARG A 1 396 ? 4.671 17.440 11.615 1.00 89.88 396 ARG A N 1
ATOM 3200 C CA . ARG A 1 396 ? 6.013 17.248 11.028 1.00 89.88 396 ARG A CA 1
ATOM 3201 C C . ARG A 1 396 ? 6.891 16.347 11.883 1.00 89.88 396 ARG A C 1
ATOM 3203 O O . ARG A 1 396 ? 7.501 15.422 11.363 1.00 89.88 396 ARG A O 1
ATOM 3210 N N . LYS A 1 397 ? 6.935 16.589 13.197 1.00 86.06 397 LYS A N 1
ATOM 3211 C CA . LYS A 1 397 ? 7.724 15.770 14.131 1.00 86.06 397 LYS A CA 1
ATOM 3212 C C . LYS A 1 397 ? 7.238 14.320 14.115 1.00 86.06 397 LYS A C 1
ATOM 3214 O O . LYS A 1 397 ? 8.049 13.401 14.054 1.00 86.06 397 LYS A O 1
ATOM 3219 N N . ARG A 1 398 ? 5.914 14.147 14.116 1.00 87.25 398 ARG A N 1
ATOM 3220 C CA . ARG A 1 398 ? 5.244 12.850 14.006 1.00 87.25 398 ARG A CA 1
ATOM 3221 C C . ARG A 1 398 ? 5.579 12.141 12.687 1.00 87.25 398 ARG A C 1
ATOM 3223 O O . ARG A 1 398 ? 5.884 10.953 12.697 1.00 87.25 398 ARG A O 1
ATOM 3230 N N . ALA A 1 399 ? 5.580 12.874 11.575 1.00 90.88 399 ALA A N 1
ATOM 3231 C CA . ALA A 1 399 ? 5.891 12.344 10.253 1.00 90.88 399 ALA A CA 1
ATOM 3232 C C . ALA A 1 399 ? 7.340 11.868 10.150 1.00 90.88 399 ALA A C 1
ATOM 3234 O O . ALA A 1 399 ? 7.568 10.753 9.700 1.00 90.88 399 ALA A O 1
ATOM 3235 N N . VAL A 1 400 ? 8.305 12.670 10.618 1.00 89.00 400 VAL A N 1
ATOM 3236 C CA . VAL A 1 400 ? 9.728 12.289 10.629 1.00 89.00 400 VAL A CA 1
ATOM 3237 C C . VAL A 1 400 ? 9.925 10.966 11.373 1.00 89.00 400 VAL A C 1
ATOM 3239 O O . VAL A 1 400 ? 10.537 10.054 10.832 1.00 89.00 400 VAL A O 1
ATOM 3242 N N . GLN A 1 401 ? 9.337 10.826 12.567 1.00 86.44 401 GLN A N 1
ATOM 3243 C CA . GLN A 1 401 ? 9.437 9.597 13.364 1.00 86.44 401 GLN A CA 1
ATOM 3244 C C . GLN A 1 401 ? 8.902 8.371 12.610 1.00 86.44 401 GLN A C 1
ATOM 3246 O O . GLN A 1 401 ? 9.603 7.372 12.485 1.00 86.44 401 GLN A O 1
ATOM 3251 N N . LEU A 1 402 ? 7.688 8.459 12.056 1.00 90.44 402 LEU A N 1
ATOM 3252 C CA . LEU A 1 402 ? 7.084 7.349 11.312 1.00 90.44 402 LEU A CA 1
ATOM 3253 C C . LEU A 1 402 ? 7.855 7.008 10.029 1.00 90.44 402 LEU A C 1
ATOM 3255 O O . LEU A 1 402 ? 8.006 5.833 9.697 1.00 90.44 402 LEU A O 1
ATOM 3259 N N . VAL A 1 403 ? 8.341 8.020 9.304 1.00 91.06 403 VAL A N 1
ATOM 3260 C CA . VAL A 1 403 ? 9.152 7.824 8.094 1.00 91.06 403 VAL A CA 1
ATOM 3261 C C . VAL A 1 403 ? 10.460 7.115 8.439 1.00 91.06 403 VAL A C 1
ATOM 3263 O O . VAL A 1 403 ? 10.826 6.165 7.745 1.00 91.06 403 VAL A O 1
ATOM 3266 N N . ASP A 1 404 ? 11.138 7.532 9.508 1.00 86.12 404 ASP A N 1
ATOM 3267 C CA . ASP A 1 404 ? 12.393 6.924 9.951 1.00 86.12 404 ASP A CA 1
ATOM 3268 C C . ASP A 1 404 ? 12.202 5.467 10.389 1.00 86.12 404 ASP A C 1
ATOM 3270 O O . ASP A 1 404 ? 13.008 4.611 10.015 1.00 86.12 404 ASP A O 1
ATOM 3274 N N . ASP A 1 405 ? 11.115 5.142 11.093 1.00 87.06 405 ASP A N 1
ATOM 3275 C CA . ASP A 1 405 ? 10.826 3.753 11.461 1.00 87.06 405 ASP A CA 1
ATOM 3276 C C . ASP A 1 405 ? 10.456 2.890 10.260 1.00 87.06 405 ASP A C 1
ATOM 3278 O O . ASP A 1 405 ? 10.998 1.798 10.107 1.00 87.06 405 ASP A O 1
ATOM 3282 N N . LEU A 1 406 ? 9.604 3.368 9.350 1.00 90.50 406 LEU A N 1
ATOM 3283 C CA . LEU A 1 406 ? 9.286 2.631 8.121 1.00 90.50 406 LEU A CA 1
ATOM 3284 C C . LEU A 1 406 ? 10.535 2.423 7.254 1.00 90.50 406 LEU A C 1
ATOM 3286 O O . LEU A 1 406 ? 10.730 1.351 6.671 1.00 90.50 406 LEU A O 1
ATOM 3290 N N . ARG A 1 407 ? 11.421 3.420 7.195 1.00 85.94 407 ARG A N 1
ATOM 3291 C CA . ARG A 1 407 ? 12.713 3.321 6.511 1.00 85.94 407 ARG A CA 1
ATOM 3292 C C . ARG A 1 407 ? 13.618 2.276 7.166 1.00 85.94 407 ARG A C 1
ATOM 3294 O O . ARG A 1 407 ? 14.160 1.420 6.463 1.00 85.94 407 ARG A O 1
ATOM 3301 N N . ARG A 1 408 ? 13.777 2.319 8.488 1.00 84.19 408 ARG A N 1
ATOM 3302 C CA . ARG A 1 408 ? 14.591 1.360 9.247 1.00 84.19 408 ARG A CA 1
ATOM 3303 C C . ARG A 1 408 ? 14.062 -0.061 9.069 1.00 84.19 408 ARG A C 1
ATOM 3305 O O . ARG A 1 408 ? 14.817 -0.948 8.688 1.00 84.19 408 ARG A O 1
ATOM 3312 N N . THR A 1 409 ? 12.766 -0.244 9.282 1.00 85.31 409 THR A N 1
ATOM 3313 C CA . THR A 1 409 ? 12.127 -1.553 9.415 1.00 85.31 409 THR A CA 1
ATOM 3314 C C . THR A 1 409 ? 11.823 -2.220 8.071 1.00 85.31 409 THR A C 1
ATOM 3316 O O . THR A 1 409 ? 11.980 -3.431 7.935 1.00 85.31 409 THR A O 1
ATOM 3319 N N . ILE A 1 410 ? 11.412 -1.457 7.049 1.00 87.25 410 ILE A N 1
ATOM 3320 C CA . ILE A 1 410 ? 10.975 -2.022 5.758 1.00 87.25 410 ILE A CA 1
ATOM 3321 C C . ILE A 1 410 ? 12.008 -1.796 4.657 1.00 87.25 410 ILE A C 1
ATOM 3323 O O . ILE A 1 410 ? 12.340 -2.732 3.922 1.00 87.25 410 ILE A O 1
ATOM 3327 N N . LEU A 1 411 ? 12.569 -0.586 4.535 1.00 78.62 411 LEU A N 1
ATOM 3328 C CA . LEU A 1 411 ? 13.629 -0.363 3.543 1.00 78.62 411 LEU A CA 1
ATOM 3329 C C . LEU A 1 411 ? 14.940 -1.058 3.942 1.00 78.62 411 LEU A C 1
ATOM 3331 O O . LEU A 1 411 ? 15.770 -1.313 3.061 1.00 78.62 411 LEU A O 1
ATOM 3335 N N . ASN A 1 412 ? 15.122 -1.413 5.223 1.00 73.50 412 ASN A N 1
ATOM 3336 C CA . ASN A 1 412 ? 16.397 -1.877 5.784 1.00 73.50 412 ASN A CA 1
ATOM 3337 C C . ASN A 1 412 ? 17.538 -0.928 5.377 1.00 73.50 412 ASN A C 1
ATOM 3339 O O . ASN A 1 412 ? 18.597 -1.350 4.909 1.00 73.50 412 ASN A O 1
ATOM 3343 N N . ASP A 1 413 ? 17.247 0.371 5.438 1.00 65.38 413 ASP A N 1
ATOM 3344 C CA . ASP A 1 413 ? 18.141 1.459 5.068 1.00 65.38 413 ASP A CA 1
ATOM 3345 C C . ASP A 1 413 ? 18.664 2.115 6.349 1.00 65.38 413 ASP A C 1
ATOM 3347 O O . ASP A 1 413 ? 18.194 3.169 6.772 1.00 65.38 413 ASP A O 1
ATOM 3351 N N . CYS A 1 414 ? 19.608 1.437 7.005 1.00 48.47 414 CYS A N 1
ATOM 3352 C CA . CYS A 1 414 ? 20.155 1.824 8.307 1.00 48.47 414 CYS A CA 1
ATOM 3353 C C . CYS A 1 414 ? 21.093 3.053 8.261 1.00 48.47 414 CYS A C 1
ATOM 3355 O O . CYS A 1 414 ? 21.778 3.334 9.243 1.00 48.47 414 CYS A O 1
ATOM 3357 N N . ASP A 1 415 ? 21.155 3.802 7.155 1.00 47.19 415 ASP A N 1
ATOM 3358 C CA . ASP A 1 415 ? 22.166 4.849 6.948 1.00 47.19 415 ASP A CA 1
ATOM 3359 C C . ASP A 1 415 ? 21.853 6.212 7.596 1.00 47.19 415 ASP A C 1
ATOM 3361 O O . ASP A 1 415 ? 22.617 7.169 7.429 1.00 47.19 415 ASP A O 1
ATOM 3365 N N . HIS A 1 416 ? 20.814 6.324 8.431 1.00 35.88 416 HIS A N 1
ATOM 3366 C CA . HIS A 1 416 ? 20.703 7.445 9.376 1.00 35.88 416 HIS A CA 1
ATOM 3367 C C . HIS A 1 416 ? 21.582 7.198 10.617 1.00 35.88 416 HIS A C 1
ATOM 3369 O O . HIS A 1 416 ? 21.102 6.963 11.718 1.00 35.88 416 HIS A O 1
ATOM 3375 N N . GLY A 1 417 ? 22.908 7.232 10.431 1.00 36.53 417 GLY A N 1
ATOM 3376 C CA . GLY A 1 417 ? 23.869 7.149 11.544 1.00 36.53 417 GLY A CA 1
ATOM 3377 C C . GLY A 1 417 ? 25.265 6.622 11.203 1.00 36.53 417 GLY A C 1
ATOM 3378 O O . GLY A 1 417 ? 26.191 6.794 11.995 1.00 36.53 417 GLY A O 1
ATOM 3379 N N . SER A 1 418 ? 25.462 6.033 10.022 1.00 35.41 418 SER A N 1
ATOM 3380 C CA . SER A 1 418 ? 26.797 5.670 9.539 1.00 35.41 418 SER A CA 1
ATOM 3381 C C . SER A 1 418 ? 27.627 6.940 9.296 1.00 35.41 418 SER A C 1
ATOM 3383 O O . SER A 1 418 ? 27.241 7.814 8.517 1.00 35.41 418 SER A O 1
ATOM 3385 N N . ARG A 1 419 ? 28.768 7.057 9.990 1.00 33.34 419 ARG A N 1
ATOM 3386 C CA . ARG A 1 419 ? 29.764 8.144 9.864 1.00 33.34 419 ARG A CA 1
ATOM 3387 C C . ARG A 1 419 ? 30.515 8.144 8.521 1.00 33.34 419 ARG A C 1
ATOM 3389 O O . ARG A 1 419 ? 31.416 8.955 8.343 1.00 33.34 419 ARG A O 1
ATOM 3396 N N . ASN A 1 420 ? 30.172 7.255 7.592 1.00 33.88 420 ASN A N 1
ATOM 3397 C CA . ASN A 1 420 ? 30.827 7.181 6.293 1.00 33.88 420 ASN A CA 1
ATOM 3398 C C . ASN A 1 420 ? 30.077 8.056 5.281 1.00 33.88 420 ASN A C 1
ATOM 3400 O O . ASN A 1 420 ? 29.078 7.639 4.696 1.00 33.88 420 ASN A O 1
ATOM 3404 N N . GLU A 1 421 ? 30.577 9.275 5.078 1.00 34.44 421 GLU A N 1
ATOM 3405 C CA . GLU A 1 421 ? 30.094 10.222 4.062 1.00 34.44 421 GLU A CA 1
ATOM 3406 C C . GLU A 1 421 ? 30.144 9.645 2.634 1.00 34.44 421 GLU A C 1
ATOM 3408 O O . GLU A 1 421 ? 29.293 9.976 1.817 1.00 34.44 421 GLU A O 1
ATOM 3413 N N . GLU A 1 422 ? 31.039 8.695 2.348 1.00 37.03 422 GLU A N 1
ATOM 3414 C CA . GLU A 1 422 ? 31.223 8.138 0.996 1.00 37.03 422 GLU A CA 1
ATOM 3415 C C . GLU A 1 422 ? 30.048 7.279 0.480 1.00 37.03 422 GLU A C 1
ATOM 3417 O O . GLU A 1 422 ? 29.894 7.122 -0.729 1.00 37.03 422 GLU A O 1
ATOM 3422 N N . VAL A 1 423 ? 29.177 6.744 1.349 1.00 37.81 423 VAL A N 1
ATOM 3423 C CA . VAL A 1 423 ? 27.963 6.010 0.907 1.00 37.81 423 VAL A CA 1
ATOM 3424 C C . VAL A 1 423 ? 26.797 6.972 0.627 1.00 37.81 423 VAL A C 1
ATOM 3426 O O . VAL A 1 423 ? 25.848 6.620 -0.075 1.00 37.81 423 VAL A O 1
ATOM 3429 N N . ARG A 1 424 ? 26.889 8.220 1.109 1.00 35.41 424 ARG A N 1
ATOM 3430 C CA . ARG A 1 424 ? 25.851 9.248 0.935 1.00 35.41 424 ARG A CA 1
ATOM 3431 C C . ARG A 1 424 ? 25.838 9.853 -0.466 1.00 35.41 424 ARG A C 1
ATOM 3433 O O . ARG A 1 424 ? 24.780 10.268 -0.912 1.00 35.41 424 ARG A O 1
ATOM 3440 N N . GLU A 1 425 ? 26.969 9.858 -1.170 1.00 30.52 425 GLU A N 1
ATOM 3441 C CA . GLU A 1 425 ? 27.072 10.443 -2.517 1.00 30.52 425 GLU A CA 1
ATOM 3442 C C . GLU A 1 425 ? 26.638 9.487 -3.644 1.00 30.52 425 GLU A C 1
ATOM 3444 O O . GLU A 1 425 ? 26.282 9.932 -4.732 1.00 30.52 425 GLU A O 1
ATOM 3449 N N . GLY A 1 426 ? 26.622 8.170 -3.400 1.00 33.12 426 GLY A N 1
ATOM 3450 C CA . GLY A 1 426 ? 26.182 7.172 -4.389 1.00 33.12 426 GLY A CA 1
ATOM 3451 C C . GLY A 1 426 ? 24.665 6.962 -4.443 1.00 33.12 426 GLY A C 1
ATOM 3452 O O . GLY A 1 426 ? 24.141 6.388 -5.399 1.00 33.12 426 GLY A O 1
ATOM 3453 N N . ALA A 1 427 ? 23.948 7.422 -3.420 1.00 38.94 427 ALA A N 1
ATOM 3454 C CA . ALA A 1 427 ? 22.507 7.575 -3.451 1.00 38.94 427 ALA A CA 1
ATOM 3455 C C . ALA A 1 427 ? 22.234 9.022 -3.860 1.00 38.94 427 ALA A C 1
ATOM 3457 O O . ALA A 1 427 ? 22.812 9.925 -3.270 1.00 38.94 427 ALA A O 1
ATOM 3458 N N . GLY A 1 428 ? 21.340 9.279 -4.813 1.00 34.84 428 GLY A N 1
ATOM 3459 C CA . GLY A 1 428 ? 20.815 10.626 -5.085 1.00 34.84 428 GLY A CA 1
ATOM 3460 C C . GLY A 1 428 ? 19.992 11.204 -3.920 1.00 34.84 428 GLY A C 1
ATOM 3461 O O . GLY A 1 428 ? 18.911 11.736 -4.131 1.00 34.84 428 GLY A O 1
ATOM 3462 N N . VAL A 1 429 ? 20.468 11.043 -2.686 1.00 40.44 429 VAL A N 1
ATOM 3463 C CA . VAL A 1 429 ? 19.963 11.603 -1.439 1.00 40.44 429 VAL A CA 1
ATOM 3464 C C . VAL A 1 429 ? 20.980 12.663 -1.022 1.00 40.44 429 VAL A C 1
ATOM 3466 O O . VAL A 1 429 ? 21.685 12.551 -0.020 1.00 40.44 429 VAL A O 1
ATOM 3469 N N . THR A 1 430 ? 21.108 13.688 -1.860 1.00 32.44 430 THR A N 1
ATOM 3470 C CA . THR A 1 430 ? 21.809 14.908 -1.486 1.00 32.44 430 THR A CA 1
ATOM 3471 C C . THR A 1 430 ? 21.003 15.616 -0.401 1.00 32.44 430 THR A C 1
ATOM 3473 O O . THR A 1 430 ? 19.845 15.963 -0.609 1.00 32.44 430 THR A O 1
ATOM 3476 N N . SER A 1 431 ? 21.672 15.854 0.726 1.00 32.66 431 SER A N 1
ATOM 3477 C CA . SER A 1 431 ? 21.369 16.827 1.784 1.00 32.66 431 SER A CA 1
ATOM 3478 C C . SER A 1 431 ? 20.136 16.631 2.681 1.00 32.66 431 SER A C 1
ATOM 3480 O O . SER A 1 431 ? 19.017 16.368 2.265 1.00 32.66 431 SER A O 1
ATOM 3482 N N . HIS A 1 432 ? 20.404 16.826 3.972 1.00 38.81 432 HIS A N 1
ATOM 3483 C CA . HIS A 1 432 ? 19.502 16.832 5.118 1.00 38.81 432 HIS A CA 1
ATOM 3484 C C . HIS A 1 432 ? 18.576 18.053 5.175 1.00 38.81 432 HIS A C 1
ATOM 3486 O O . HIS A 1 432 ? 18.650 18.860 6.101 1.00 38.81 432 HIS A O 1
ATOM 3492 N N . SER A 1 433 ? 17.666 18.174 4.229 1.00 47.34 433 SER A N 1
ATOM 3493 C CA . SER A 1 433 ? 16.513 19.053 4.377 1.00 47.34 433 SER A CA 1
ATOM 3494 C C . SER A 1 433 ? 15.264 18.195 4.573 1.00 47.34 433 SER A C 1
ATOM 3496 O O . SER A 1 433 ? 15.144 17.096 4.029 1.00 47.34 433 SER A O 1
ATOM 3498 N N . ASN A 1 434 ? 14.295 18.692 5.340 1.00 56.59 434 ASN A N 1
ATOM 3499 C CA . ASN A 1 434 ? 12.942 18.121 5.400 1.00 56.59 434 ASN A CA 1
ATOM 3500 C C . ASN A 1 434 ? 12.211 18.188 4.034 1.00 56.59 434 ASN A C 1
ATOM 3502 O O . ASN A 1 434 ? 11.004 17.954 3.978 1.00 56.59 434 ASN A O 1
ATOM 3506 N N . ASP A 1 435 ? 12.928 18.462 2.936 1.00 74.50 435 ASP A N 1
ATOM 3507 C CA . ASP A 1 435 ? 12.426 18.595 1.572 1.00 74.50 435 ASP A CA 1
ATOM 3508 C C . ASP A 1 435 ? 11.679 17.345 1.111 1.00 74.50 435 ASP A C 1
ATOM 3510 O O . ASP A 1 435 ? 10.815 17.438 0.252 1.00 74.50 435 ASP A O 1
ATOM 3514 N N . TYR A 1 436 ? 11.945 16.167 1.683 1.00 84.25 436 TYR A N 1
ATOM 3515 C CA . TYR A 1 436 ? 11.185 14.965 1.339 1.00 84.25 436 TYR A CA 1
ATOM 3516 C C . TYR A 1 436 ? 9.717 15.031 1.804 1.00 84.25 436 TYR A C 1
ATOM 3518 O O . TYR A 1 436 ? 8.845 14.508 1.108 1.00 84.25 436 TYR A O 1
ATOM 3526 N N . LEU A 1 437 ? 9.432 15.678 2.945 1.00 89.00 437 LEU A N 1
ATOM 3527 C CA . LEU A 1 437 ? 8.061 15.920 3.410 1.00 89.00 437 LEU A CA 1
ATOM 3528 C C . LEU A 1 437 ? 7.412 17.021 2.575 1.00 89.00 437 LEU A C 1
ATOM 3530 O O . LEU A 1 437 ? 6.258 16.881 2.183 1.00 89.00 437 LEU A O 1
ATOM 3534 N N . ASP A 1 438 ? 8.154 18.090 2.284 1.00 90.06 438 ASP A N 1
ATOM 3535 C CA . ASP A 1 438 ? 7.647 19.210 1.485 1.00 90.06 438 ASP A CA 1
ATOM 3536 C C . ASP A 1 438 ? 7.361 18.786 0.037 1.00 90.06 438 ASP A C 1
ATOM 3538 O O . ASP A 1 438 ? 6.342 19.172 -0.532 1.00 90.06 438 ASP A O 1
ATOM 3542 N N . GLU A 1 439 ? 8.185 17.909 -0.535 1.00 89.56 439 GLU A N 1
ATOM 3543 C CA . GLU A 1 439 ? 7.945 17.316 -1.848 1.00 89.56 439 GLU A CA 1
ATOM 3544 C C . GLU A 1 439 ? 6.722 16.397 -1.843 1.00 89.56 439 GLU A C 1
ATOM 3546 O O . GLU A 1 439 ? 5.922 16.435 -2.774 1.00 89.56 439 GLU A O 1
ATOM 3551 N N . ALA A 1 440 ? 6.548 15.584 -0.796 1.00 90.75 440 ALA A N 1
ATOM 3552 C CA . ALA A 1 440 ? 5.374 14.728 -0.667 1.00 90.75 440 ALA A CA 1
ATOM 3553 C C . ALA A 1 440 ? 4.082 15.554 -0.544 1.00 90.75 440 ALA A C 1
ATOM 3555 O O . ALA A 1 440 ? 3.087 15.226 -1.190 1.00 90.75 440 ALA A O 1
ATOM 3556 N N . LEU A 1 441 ? 4.111 16.647 0.230 1.00 91.81 441 LEU A N 1
ATOM 3557 C CA . LEU A 1 441 ? 3.006 17.604 0.323 1.00 91.81 441 LEU A CA 1
ATOM 3558 C C . LEU A 1 441 ? 2.693 18.225 -1.035 1.00 91.81 441 LEU A C 1
ATOM 3560 O O . LEU A 1 441 ? 1.556 18.143 -1.496 1.00 91.81 441 LEU A O 1
ATOM 3564 N N . ARG A 1 442 ? 3.711 18.780 -1.700 1.00 91.75 442 ARG A N 1
ATOM 3565 C CA . ARG A 1 442 ? 3.562 19.384 -3.025 1.00 91.75 442 ARG A CA 1
ATOM 3566 C C . ARG A 1 442 ? 2.972 18.388 -4.018 1.00 91.75 442 ARG A C 1
ATOM 3568 O O . ARG A 1 442 ? 2.036 18.720 -4.737 1.00 91.75 442 ARG A O 1
ATOM 3575 N N . PHE A 1 443 ? 3.461 17.150 -4.016 1.00 91.75 443 PHE A N 1
ATOM 3576 C CA . PHE A 1 443 ? 2.946 16.102 -4.889 1.00 91.75 443 PHE A CA 1
ATOM 3577 C C . PHE A 1 443 ? 1.466 15.802 -4.623 1.00 91.75 443 PHE A C 1
ATOM 3579 O O . PHE A 1 443 ? 0.698 15.643 -5.570 1.00 91.75 443 PHE A O 1
ATOM 3586 N N . LEU A 1 444 ? 1.048 15.725 -3.354 1.00 90.31 444 LEU A N 1
ATOM 3587 C CA . LEU A 1 444 ? -0.352 15.510 -2.972 1.00 90.31 444 LEU A CA 1
ATOM 3588 C C . LEU A 1 444 ? -1.255 16.681 -3.388 1.00 90.31 444 LEU A C 1
ATOM 3590 O O . LEU A 1 444 ? -2.366 16.461 -3.873 1.00 90.31 444 LEU A O 1
ATOM 3594 N N . GLU A 1 445 ? -0.779 17.917 -3.244 1.00 89.69 445 GLU A N 1
ATOM 3595 C CA . GLU A 1 445 ? -1.494 19.122 -3.678 1.00 89.69 445 GLU A CA 1
ATOM 3596 C C . GLU A 1 445 ? -1.660 19.175 -5.198 1.00 89.69 445 GLU A C 1
ATOM 3598 O O . GLU A 1 445 ? -2.756 19.425 -5.697 1.00 89.69 445 GLU A O 1
ATOM 3603 N N . GLU A 1 446 ? -0.603 18.875 -5.950 1.00 88.69 446 GLU A N 1
ATOM 3604 C CA . GLU A 1 446 ? -0.655 18.783 -7.410 1.00 88.69 446 GLU A CA 1
ATOM 3605 C C . GLU A 1 446 ? -1.549 17.622 -7.864 1.00 88.69 446 GLU A C 1
ATOM 3607 O O . GLU A 1 446 ? -2.323 17.755 -8.810 1.00 88.69 446 GLU A O 1
ATOM 3612 N N . ALA A 1 447 ? -1.502 16.488 -7.160 1.00 86.69 447 ALA A N 1
ATOM 3613 C CA . ALA A 1 447 ? -2.367 15.347 -7.422 1.00 86.69 447 ALA A CA 1
ATOM 3614 C C . ALA A 1 447 ? -3.853 15.690 -7.241 1.00 86.69 447 ALA A C 1
ATOM 3616 O O . ALA A 1 447 ? -4.678 15.131 -7.957 1.00 86.69 447 ALA A O 1
ATOM 3617 N N . ASN A 1 448 ? -4.220 16.597 -6.328 1.00 84.31 448 ASN A N 1
ATOM 3618 C CA . ASN A 1 448 ? -5.605 17.059 -6.166 1.00 84.31 448 ASN A CA 1
ATOM 3619 C C . ASN A 1 448 ? -6.126 17.877 -7.357 1.00 84.31 448 ASN A C 1
ATOM 3621 O O . ASN A 1 448 ? -7.338 17.969 -7.537 1.00 84.31 448 ASN A O 1
ATOM 3625 N N . GLN A 1 449 ? -5.235 18.479 -8.148 1.00 82.62 449 GLN A N 1
ATOM 3626 C CA . GLN A 1 449 ? -5.605 19.303 -9.303 1.00 82.62 449 GLN A CA 1
ATOM 3627 C C . GLN A 1 449 ? -5.888 18.460 -10.556 1.00 82.62 449 GLN A C 1
ATOM 3629 O O . GLN A 1 449 ? -6.463 18.956 -11.523 1.00 82.62 449 GLN A O 1
ATOM 3634 N N . GLU A 1 450 ? -5.500 17.183 -10.548 1.00 76.44 450 GLU A N 1
ATOM 3635 C CA . GLU A 1 450 ? -5.734 16.255 -11.650 1.00 76.44 450 GLU A CA 1
ATOM 3636 C C . GLU A 1 450 ? -7.043 15.458 -11.458 1.00 76.44 450 GLU A C 1
ATOM 3638 O O . GLU A 1 450 ? -7.323 14.973 -10.356 1.00 76.44 450 GLU A O 1
ATOM 3643 N N . PRO A 1 451 ? -7.842 15.245 -12.523 1.00 68.88 451 PRO A N 1
ATOM 3644 C CA . PRO A 1 451 ? -9.030 14.403 -12.442 1.00 68.88 451 PRO A CA 1
ATOM 3645 C C . PRO A 1 451 ? -8.657 12.940 -12.165 1.00 68.88 451 PRO A C 1
ATOM 3647 O O . PRO A 1 451 ? -7.627 12.436 -12.620 1.00 68.88 451 PRO A O 1
ATOM 3650 N N . LEU A 1 452 ? -9.534 12.223 -11.455 1.00 62.06 452 LEU A N 1
ATOM 3651 C CA . LEU A 1 452 ? -9.432 10.769 -11.318 1.00 62.06 452 LEU A CA 1
ATOM 3652 C C . LEU A 1 452 ? -9.530 10.121 -12.715 1.00 62.06 452 LEU A C 1
ATOM 3654 O O . LEU A 1 452 ? -10.492 10.392 -13.436 1.00 62.06 452 LEU A O 1
ATOM 3658 N N . PRO A 1 453 ? -8.558 9.290 -13.137 1.00 57.84 453 PRO A N 1
ATOM 3659 C CA . PRO A 1 453 ? -8.613 8.674 -14.455 1.00 57.84 453 PRO A CA 1
ATOM 3660 C C . PRO A 1 453 ? -9.796 7.699 -14.564 1.00 57.84 453 PRO A C 1
ATOM 3662 O O . PRO A 1 453 ? -9.940 6.798 -13.744 1.00 57.84 453 PRO A O 1
ATOM 3665 N N . ASN A 1 454 ? -10.598 7.838 -15.625 1.00 44.31 454 ASN A N 1
ATOM 3666 C CA . ASN A 1 454 ? -11.799 7.025 -15.890 1.00 44.31 454 ASN A CA 1
ATOM 3667 C C . ASN A 1 454 ? -11.515 5.559 -16.286 1.00 44.31 454 ASN A C 1
ATOM 3669 O O . ASN A 1 454 ? -12.453 4.793 -16.496 1.00 44.31 454 ASN A O 1
ATOM 3673 N N . ALA A 1 455 ? -10.251 5.156 -16.446 1.00 46.72 455 ALA A N 1
ATOM 3674 C CA . ALA A 1 455 ? -9.882 3.822 -16.916 1.00 46.72 455 ALA A CA 1
ATOM 3675 C C . ALA A 1 455 ? -8.667 3.264 -16.160 1.00 46.72 455 ALA A C 1
ATOM 3677 O O . ALA A 1 455 ? -7.775 4.036 -15.785 1.00 46.72 455 ALA A O 1
ATOM 3678 N N . PRO A 1 456 ? -8.557 1.927 -16.018 1.00 43.72 456 PRO A N 1
ATOM 3679 C CA . PRO A 1 456 ? -7.325 1.270 -15.610 1.00 43.72 456 PRO A CA 1
ATOM 3680 C C . PRO A 1 456 ? -6.313 1.360 -16.762 1.00 43.72 456 PRO A C 1
ATOM 3682 O O . PRO A 1 456 ? -6.021 0.394 -17.455 1.00 43.72 456 PRO A O 1
ATOM 3685 N N . SER A 1 457 ? -5.762 2.549 -17.000 1.00 41.28 457 SER A N 1
ATOM 3686 C CA . SER A 1 457 ? -4.507 2.704 -17.739 1.00 41.28 457 SER A CA 1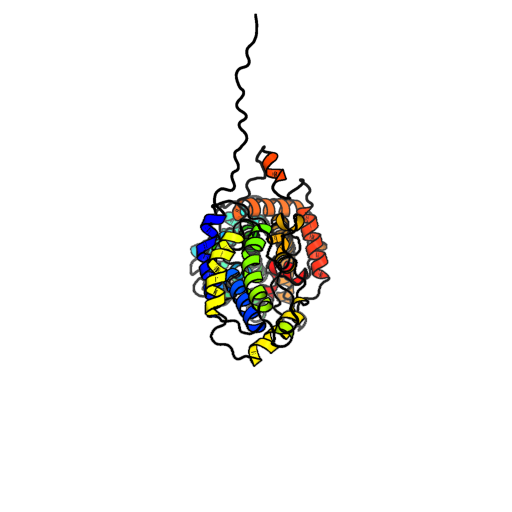
ATOM 3687 C C . SER A 1 457 ? -3.374 1.984 -16.988 1.00 41.28 457 SER A C 1
ATOM 3689 O O . SER A 1 457 ? -3.560 1.497 -15.873 1.00 41.28 457 SER A O 1
ATOM 3691 N N . LEU A 1 458 ? -2.186 1.880 -17.574 1.00 47.28 458 LEU A N 1
ATOM 3692 C CA . LEU A 1 458 ? -1.002 1.385 -16.862 1.00 47.28 458 LEU A CA 1
ATOM 3693 C C . LEU A 1 458 ? -0.782 2.177 -15.547 1.00 47.28 458 LEU A C 1
ATOM 3695 O O . LEU A 1 458 ? -1.247 3.317 -15.455 1.00 47.28 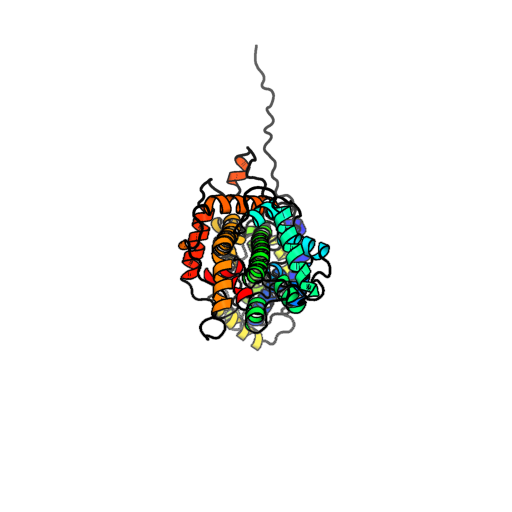458 LEU A O 1
ATOM 3699 N N . PRO A 1 459 ? -0.074 1.628 -14.538 1.00 45.22 459 PRO A N 1
ATOM 3700 C CA . PRO A 1 459 ? 0.151 2.253 -13.219 1.00 45.22 459 PRO A CA 1
ATOM 3701 C C . PRO A 1 459 ? 0.882 3.620 -13.218 1.00 45.22 459 PRO A C 1
ATOM 3703 O O . PRO A 1 459 ? 1.311 4.081 -12.170 1.00 45.22 459 PRO A O 1
ATOM 3706 N N . LEU A 1 460 ? 1.010 4.286 -14.369 1.00 52.28 460 LEU A N 1
ATOM 3707 C CA . LEU A 1 460 ? 1.965 5.359 -14.650 1.00 52.28 460 LEU A CA 1
ATOM 3708 C C . LEU A 1 460 ? 1.319 6.651 -15.189 1.00 52.28 460 LEU A C 1
ATOM 3710 O O . LEU A 1 460 ? 2.030 7.600 -15.522 1.00 52.28 460 LEU A O 1
ATOM 3714 N N . THR A 1 461 ? -0.014 6.727 -15.298 1.00 57.41 461 THR A N 1
ATOM 3715 C CA . THR A 1 461 ? -0.688 7.925 -15.833 1.00 57.41 461 THR A CA 1
ATOM 3716 C C . THR A 1 461 ? -1.203 8.835 -14.712 1.00 57.41 461 THR A C 1
ATOM 3718 O O . THR A 1 461 ? -2.232 8.541 -14.101 1.00 57.41 461 THR A O 1
ATOM 3721 N N . GLY A 1 462 ? -0.515 9.957 -14.486 1.00 69.25 462 GLY A N 1
ATOM 3722 C CA . GLY A 1 462 ? -0.983 11.065 -13.638 1.00 69.25 462 GLY A CA 1
ATOM 3723 C C . GLY A 1 462 ? -0.524 11.022 -12.174 1.00 69.25 462 GLY A C 1
ATOM 3724 O O . GLY A 1 462 ? -0.306 9.952 -11.591 1.00 69.25 462 GLY A O 1
ATOM 3725 N N . LYS A 1 463 ? -0.370 12.205 -11.572 1.00 80.56 463 LYS A N 1
ATOM 3726 C CA . LYS A 1 463 ? -0.083 12.386 -10.144 1.00 80.56 463 LYS A CA 1
ATOM 3727 C C . LYS A 1 463 ? -1.257 11.920 -9.280 1.00 80.56 463 LYS A C 1
ATOM 3729 O O . LYS A 1 463 ? -1.004 11.247 -8.285 1.00 80.56 463 LYS A O 1
ATOM 3734 N N . ARG A 1 464 ? -2.523 12.127 -9.693 1.00 80.94 464 ARG A N 1
ATOM 3735 C CA . ARG A 1 464 ? -3.709 11.646 -8.933 1.00 80.94 464 ARG A CA 1
ATOM 3736 C C . ARG A 1 464 ? -3.699 10.135 -8.725 1.00 80.94 464 ARG A C 1
ATOM 3738 O O . ARG A 1 464 ? -3.913 9.653 -7.615 1.00 80.94 464 ARG A O 1
ATOM 3745 N N . ARG A 1 465 ? -3.417 9.376 -9.786 1.00 77.94 465 ARG A N 1
ATOM 3746 C CA . ARG A 1 465 ? -3.343 7.912 -9.709 1.00 77.94 465 ARG A CA 1
ATOM 3747 C C . ARG A 1 465 ? -2.154 7.446 -8.881 1.00 77.94 465 ARG A C 1
ATOM 3749 O O . ARG A 1 465 ? -2.293 6.522 -8.089 1.00 77.94 465 ARG A O 1
ATOM 3756 N N . THR A 1 466 ? -1.002 8.087 -9.063 1.00 83.00 466 THR A N 1
ATOM 3757 C CA . THR A 1 466 ? 0.203 7.789 -8.279 1.00 83.00 466 THR A CA 1
ATOM 3758 C C . THR A 1 466 ? -0.055 8.012 -6.789 1.00 83.00 466 THR A C 1
ATOM 3760 O O . THR A 1 466 ? 0.254 7.132 -5.993 1.00 83.00 466 THR A O 1
ATOM 3763 N N . ALA A 1 467 ? -0.698 9.126 -6.427 1.00 85.75 467 ALA A N 1
ATOM 3764 C CA . ALA A 1 467 ? -1.108 9.412 -5.057 1.00 85.75 467 ALA A CA 1
ATOM 3765 C C . ALA A 1 467 ? -2.056 8.330 -4.526 1.00 85.75 467 ALA A C 1
ATOM 3767 O O . ALA A 1 467 ? -1.731 7.709 -3.528 1.00 85.75 467 ALA A O 1
ATOM 3768 N N . SER A 1 468 ? -3.144 8.003 -5.235 1.00 82.06 468 SER A N 1
ATOM 3769 C CA . SER A 1 468 ? -4.080 6.936 -4.829 1.00 82.06 468 SER A CA 1
ATOM 3770 C C . SER A 1 468 ? -3.396 5.571 -4.642 1.00 82.06 468 SER A C 1
ATOM 3772 O O . SER A 1 468 ? -3.692 4.843 -3.697 1.00 82.06 468 SER A O 1
ATOM 3774 N N . LEU A 1 469 ? -2.416 5.233 -5.483 1.00 82.38 469 LEU A N 1
ATOM 3775 C CA . LEU A 1 469 ? -1.632 4.007 -5.336 1.00 82.38 469 LEU A CA 1
ATOM 3776 C C . LEU A 1 469 ? -0.712 4.012 -4.108 1.00 82.38 469 LEU A C 1
ATOM 3778 O O . LEU A 1 469 ? -0.331 2.933 -3.666 1.00 82.38 469 LEU A O 1
ATOM 3782 N N . LEU A 1 470 ? -0.319 5.174 -3.590 1.00 87.69 470 LEU A N 1
ATOM 3783 C CA . LEU A 1 470 ? 0.602 5.327 -2.455 1.00 87.69 470 LEU A CA 1
ATOM 3784 C C . LEU A 1 470 ? -0.111 5.728 -1.147 1.00 87.69 470 LEU A C 1
ATOM 3786 O O . LEU A 1 470 ? 0.507 5.659 -0.088 1.00 87.69 470 LEU A O 1
ATOM 3790 N N . ASP A 1 471 ? -1.379 6.134 -1.222 1.00 87.69 471 ASP A N 1
ATOM 3791 C CA . ASP A 1 471 ? -2.189 6.643 -0.108 1.00 87.69 471 ASP A CA 1
ATOM 3792 C C . ASP A 1 471 ? -2.551 5.561 0.931 1.00 87.69 471 ASP A C 1
ATOM 3794 O O . ASP A 1 471 ? -2.474 4.362 0.662 1.00 87.69 471 ASP A O 1
ATOM 3798 N N . VAL A 1 472 ? -3.028 5.961 2.106 1.00 91.25 472 VAL A N 1
ATOM 3799 C CA . VAL A 1 472 ? -3.801 5.063 2.976 1.00 91.25 472 VAL A CA 1
ATOM 3800 C C . VAL A 1 472 ? -5.206 4.880 2.393 1.00 91.25 472 VAL A C 1
ATOM 3802 O O . VAL A 1 472 ? -5.780 5.816 1.846 1.00 91.25 472 VAL A O 1
ATOM 3805 N N . ALA A 1 473 ? -5.772 3.675 2.457 1.00 88.19 473 ALA A N 1
ATOM 3806 C CA . ALA A 1 473 ? -7.013 3.328 1.756 1.00 88.19 473 ALA A CA 1
ATOM 3807 C C . ALA A 1 473 ? -8.289 3.624 2.572 1.00 88.19 473 ALA A C 1
ATOM 3809 O O . ALA A 1 473 ? -9.325 2.990 2.346 1.00 88.19 473 ALA A O 1
ATOM 3810 N N . ALA A 1 474 ? -8.218 4.591 3.499 1.00 88.69 474 ALA A N 1
ATOM 3811 C CA . ALA A 1 474 ? -9.293 4.968 4.421 1.00 88.69 474 ALA A CA 1
ATOM 3812 C C . ALA A 1 474 ? -10.625 5.186 3.721 1.00 88.69 474 ALA A C 1
ATOM 3814 O O . ALA A 1 474 ? -11.630 4.537 4.010 1.00 88.69 474 ALA A O 1
ATOM 3815 N N . GLU A 1 475 ? -10.615 6.057 2.726 1.00 83.62 475 GLU A N 1
ATOM 3816 C CA . GLU A 1 475 ? -11.807 6.439 1.994 1.00 83.62 475 GLU A CA 1
ATOM 3817 C C . GLU A 1 475 ? -12.400 5.269 1.197 1.00 83.62 475 GLU A C 1
ATOM 3819 O O . GLU A 1 475 ? -13.617 5.169 1.070 1.00 83.62 475 GLU A O 1
ATOM 3824 N N . THR A 1 476 ? -11.569 4.338 0.720 1.00 84.50 476 THR A N 1
ATOM 3825 C CA . THR A 1 476 ? -12.030 3.162 -0.034 1.00 84.50 476 THR A CA 1
ATOM 3826 C C . THR A 1 476 ? -12.746 2.142 0.857 1.00 84.50 476 THR A C 1
ATOM 3828 O O . THR A 1 476 ? -13.723 1.533 0.417 1.00 84.50 476 THR A O 1
ATOM 3831 N N . ARG A 1 477 ? -12.310 1.945 2.108 1.00 89.19 477 ARG A N 1
ATOM 3832 C CA . ARG A 1 477 ? -13.023 1.076 3.070 1.00 89.19 477 ARG A CA 1
ATOM 3833 C C . ARG A 1 477 ? -14.256 1.755 3.665 1.00 89.19 477 ARG A C 1
ATOM 3835 O O . ARG A 1 477 ? -15.236 1.078 3.957 1.00 89.19 477 ARG A O 1
ATOM 3842 N N . MET A 1 478 ? -14.240 3.083 3.793 1.00 85.88 478 MET A N 1
ATOM 3843 C CA . MET A 1 478 ? -15.408 3.860 4.224 1.00 85.88 478 MET A CA 1
ATOM 3844 C C . MET A 1 478 ? -16.495 3.976 3.143 1.00 85.88 478 MET A C 1
ATOM 3846 O O . MET A 1 478 ? -17.657 4.186 3.481 1.00 85.88 478 MET A O 1
ATOM 3850 N N . ALA A 1 479 ? -16.139 3.850 1.860 1.00 79.81 479 ALA A N 1
ATOM 3851 C CA . ALA A 1 479 ? -17.081 3.895 0.737 1.00 79.81 479 ALA A CA 1
ATOM 3852 C C . ALA A 1 479 ? -17.760 2.545 0.419 1.00 79.81 479 ALA A C 1
ATOM 3854 O O . ALA A 1 479 ? -18.710 2.519 -0.364 1.00 79.81 479 ALA A O 1
ATOM 3855 N N . ARG A 1 480 ? -17.269 1.439 0.992 1.00 78.44 480 ARG A N 1
ATOM 3856 C CA . ARG A 1 480 ? -17.883 0.102 0.926 1.00 78.44 480 ARG A CA 1
ATOM 3857 C C . ARG A 1 480 ? -18.994 -0.044 1.948 1.00 78.44 480 ARG A C 1
ATOM 3859 O O . ARG A 1 480 ? -20.076 -0.547 1.586 1.00 78.44 480 ARG A O 1
#

Foldseek 3Di:
DDDDDDDDPPPDPPPDPPDQLPFLPPVLLVLLVVLLVLLQLFVVSVVVSVVVVVCVQQVVVDDLVRLLCVLPVLPFLLPDHNVSLLSLQAWHDPVQQDPDLVSQLVSLCCLQPSQPPVVSSQLLQVLAPPDDPDDRSVVSSVLSVLLNVLCVQPVPLSRCQQRLLLLVNLVCVQVDPDTPPDDPLRSLVSNLVSLSSSLSSSLLSLLSSQLCLFQPSPCVSTPGPPPHGAALQSVLVSCLLVVCLVVVLLVPDDDPVVVVVDDDDDDQDDDPSSCVSCVVSVVVSVVRNPDDDDPVSSVNNNVNVVVCLPVDDALSVVQSPDSHRDPVRRLHGSCCRLQVHAHSLLLSLLSLLQSQLSSQPVSVLSVVLSVPPPDPPSALDQDDQDDPVSHDPCSLVSSVVSSVCSCVRRSVPPPPDPPDCVVCVSRPNPDDDSVSNVVSVVLSNLLNVDDDDPDPDPSRPGSVSSSSSSYRRSSNSSND

pLDDT: mean 70.5, std 21.39, range [25.98, 97.69]